Protein AF-A0A0G1YE41-F1 (afdb_monomer)

Organism: NCBI:txid1619044

Sequence (575 aa):
MKRYFLVAAALFIASLWLPHAAAAGGKKLAIIGSSTFAAFCGSYNYDEELENALTESVVDCHAKVGATAEYFLDTYNSEVKGEGYTDLVVYAGLNGLNSPAGLLNTRDWLTEIFKSAQADGTRVIVVGAQPFQGYSTWTQTWGDNLKENHAWLAGKPHGVDAFIDVTPFVDKNNDGALDSEYASGDKLHLNASGQKLVYQLILDYGFGENSADGGAAGFAALSEDEIKELLRQPVLKIKIPGLFFSGINPDSLKKDLDGAIYLYFPFIGEYVSGIYRYLILAATIVVATMLIVAGFNWILSGGGEGITAAKTKIRNALSGLLLLILSYAILYLVNPELVTFRNLRVRYIPASPTGSFDKGEPPSPAAGTSAPQALAYTGYDALFQSYQPCLEVDWRLLKAMAFIESGFRSDVVNSSGFTGLFQTKKPNCESTLRKYPDNLKKVCSDLKHPEVSTMVGASMMRSSIEKIKKRCGQIELDSLYYFAYIGHHNGIGALDKILKDTCSYTEAYASMHRFWNRGKTADNSGAKRTATVIAKEGDNAGKKMIKYAQSLGVTSGFIPGNKTQCPLDNSSIRF

Foldseek 3Di:
DVVVVVVVVVVVVVVVPDPPPDDDQFAEEEEEEEPQQCCLCPVVVLQVVVQVVVPRYHYHYHYYHLDALVVVLVCCVPPPQPPRHQEYEYEQGLHQQQAPVSLVVSCVSVLVSLQRCVVVNHAYEYEQFEQQPPAPPDDPSSLVSSVVSLVVVVVVPNRHLYYQYLHCVQPVVPPRWGDPQQDDPRRHYGDPSVSVVSSVSCCPGVPNPPSPPPDPPPPPPQDPVSVVVVQDADDDPDDQPPQDADHFDPVPQDQDPVRWTKGWGCRVLSVVVSVLVSVLVVLVVVLVVLLVVLVCQCVPVPDDPSVVVSVVSNVVSVVVNVCSVVVQVVLCVVPVCSNVDGTDMDTDDDDDDPDDPDPDDQPDPPDFDPDQEDLPDCNCVVVLVLQQLLQLFDSLLLSLQLCLQPSQGLQDADPVGQGGSNRHALVLLLVLLVVFDPVLSVCSVCSSPHNNVSLSSSSQLSLQLVLLCVQPVDADPLLQQLSSNLCSLVNSVLSNQLSNVDSDLVCSLVSQLVVQQVDDQDDPPGDRDHSNNSSVVSSVSSNSSSVSCVVVVRDDHGHHHDLVSRCRNVVPRVD

Radius of gyration: 34.38 Å; Cα contacts (8 Å, |Δi|>4): 796; chains: 1; bounding box: 88×63×104 Å

Structure (mmCIF, N/CA/C/O backbone):
data_AF-A0A0G1YE41-F1
#
_entry.id   AF-A0A0G1YE41-F1
#
loop_
_atom_site.group_PDB
_atom_site.id
_atom_site.type_symbol
_atom_site.label_atom_id
_atom_site.label_alt_id
_atom_site.label_comp_id
_atom_site.label_asym_id
_atom_site.label_entity_id
_atom_site.label_seq_id
_atom_site.pdbx_PDB_ins_code
_atom_site.Cartn_x
_atom_site.Cartn_y
_atom_site.Cartn_z
_atom_site.occupancy
_atom_site.B_iso_or_equiv
_atom_site.auth_seq_id
_atom_site.auth_comp_id
_atom_site.auth_asym_id
_atom_site.auth_atom_id
_atom_site.pdbx_PDB_model_num
ATOM 1 N N . MET A 1 1 ? -34.444 -7.685 49.963 1.00 46.09 1 MET A N 1
ATOM 2 C CA . MET A 1 1 ? -34.223 -6.466 49.147 1.00 46.09 1 MET A CA 1
ATOM 3 C C . MET A 1 1 ? -33.115 -5.548 49.671 1.00 46.09 1 MET A C 1
ATOM 5 O O . MET A 1 1 ? -32.216 -5.268 48.895 1.00 46.09 1 MET A O 1
ATOM 9 N N . LYS A 1 2 ? -33.078 -5.146 50.956 1.00 34.72 2 LYS A N 1
ATOM 10 C CA . LYS A 1 2 ? -31.989 -4.293 51.503 1.00 34.72 2 LYS A CA 1
ATOM 11 C C . LYS A 1 2 ? -30.563 -4.852 51.320 1.00 34.72 2 LYS A C 1
ATOM 13 O O . LYS A 1 2 ? -29.649 -4.082 51.066 1.00 34.72 2 LYS A O 1
ATOM 18 N N . ARG A 1 3 ? -30.377 -6.179 51.388 1.00 34.47 3 ARG A N 1
ATOM 19 C CA . ARG A 1 3 ? -29.059 -6.820 51.197 1.00 34.47 3 ARG A CA 1
ATOM 20 C C . ARG A 1 3 ? -28.530 -6.738 49.758 1.00 34.47 3 ARG A C 1
ATOM 22 O O . ARG A 1 3 ? -27.333 -6.607 49.589 1.00 34.47 3 ARG A O 1
ATOM 29 N N . TYR A 1 4 ? -29.394 -6.725 48.742 1.00 44.00 4 TYR A N 1
ATOM 30 C CA . TYR A 1 4 ? -28.954 -6.623 47.342 1.00 44.00 4 TYR A CA 1
ATOM 31 C C . TYR A 1 4 ? -28.572 -5.189 46.955 1.00 44.00 4 TYR A C 1
ATOM 33 O O . TYR A 1 4 ? -27.617 -4.994 46.215 1.00 44.00 4 TYR A O 1
ATOM 41 N N . PHE A 1 5 ? -29.252 -4.185 47.521 1.00 41.66 5 PHE A N 1
ATOM 42 C CA . PHE A 1 5 ? -28.907 -2.773 47.320 1.00 41.66 5 PHE A CA 1
ATOM 43 C C . PHE A 1 5 ? -27.596 -2.388 48.018 1.00 41.66 5 PHE A C 1
ATOM 45 O O . PHE A 1 5 ? -26.806 -1.634 47.465 1.00 41.66 5 PHE A O 1
ATOM 52 N N . LEU A 1 6 ? -27.336 -2.944 49.207 1.00 39.22 6 LEU A N 1
ATOM 53 C CA . LEU A 1 6 ? -26.066 -2.757 49.914 1.00 39.22 6 LEU A CA 1
ATOM 54 C C . LEU A 1 6 ? -24.906 -3.481 49.227 1.00 39.22 6 LEU A C 1
ATOM 56 O O . LEU A 1 6 ? -23.810 -2.945 49.213 1.00 39.22 6 LEU A O 1
ATOM 60 N N . VAL A 1 7 ? -25.140 -4.645 48.614 1.00 46.38 7 VAL A N 1
ATOM 61 C CA . VAL A 1 7 ? -24.111 -5.352 47.832 1.00 46.38 7 VAL A CA 1
ATOM 62 C C . VAL A 1 7 ? -23.831 -4.636 46.507 1.00 46.38 7 VAL A C 1
ATOM 64 O O . VAL A 1 7 ? -22.671 -4.500 46.144 1.00 46.38 7 VAL A O 1
ATOM 67 N N . ALA A 1 8 ? -24.846 -4.093 45.827 1.00 42.69 8 ALA A N 1
ATOM 68 C CA . ALA A 1 8 ? -24.650 -3.288 44.617 1.00 42.69 8 ALA A CA 1
ATOM 69 C C . ALA A 1 8 ? -23.950 -1.947 44.911 1.00 42.69 8 ALA A C 1
ATOM 71 O O . ALA A 1 8 ? -23.034 -1.568 44.189 1.00 42.69 8 ALA A O 1
ATOM 72 N N . ALA A 1 9 ? -24.314 -1.263 46.002 1.00 42.81 9 ALA A N 1
ATOM 73 C CA . ALA A 1 9 ? -23.635 -0.044 46.443 1.00 42.81 9 ALA A CA 1
ATOM 74 C C . ALA A 1 9 ? -22.212 -0.325 46.958 1.00 42.81 9 ALA A C 1
ATOM 76 O O . ALA A 1 9 ? -21.309 0.459 46.695 1.00 42.81 9 ALA A O 1
ATOM 77 N N . ALA A 1 10 ? -21.981 -1.457 47.634 1.00 41.84 10 ALA A N 1
ATOM 78 C CA . ALA A 1 10 ? -20.646 -1.872 48.060 1.00 41.84 10 ALA A CA 1
ATOM 79 C C . ALA A 1 10 ? -19.763 -2.297 46.879 1.00 41.84 10 ALA A C 1
ATOM 81 O O . ALA A 1 10 ? -18.576 -2.014 46.912 1.00 41.84 10 ALA A O 1
ATOM 82 N N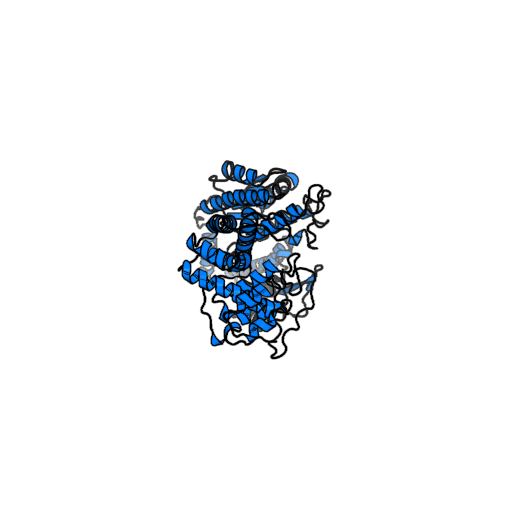 . LEU A 1 11 ? -20.318 -2.900 45.821 1.00 43.00 11 LEU A N 1
ATOM 83 C CA . LEU A 1 11 ? -19.588 -3.186 44.579 1.00 43.00 11 LEU A CA 1
ATOM 84 C C . LEU A 1 11 ? -19.253 -1.901 43.803 1.00 43.00 11 LEU A C 1
ATOM 86 O O . LEU A 1 11 ? -18.166 -1.811 43.247 1.00 43.00 1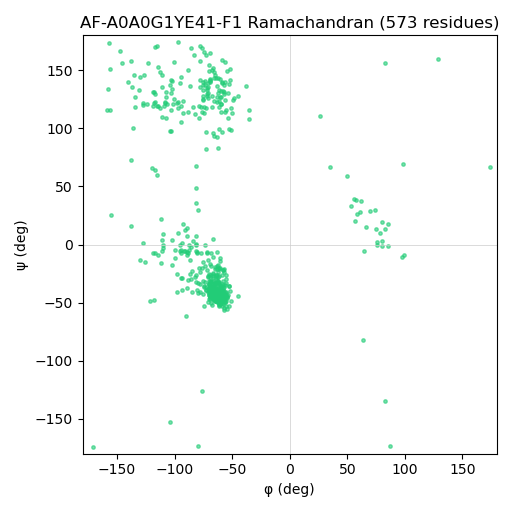1 LEU A O 1
ATOM 90 N N . PHE A 1 12 ? -20.129 -0.890 43.839 1.00 41.75 12 PHE A N 1
ATOM 91 C CA . PHE A 1 12 ? -19.901 0.421 43.212 1.00 41.75 12 PHE A CA 1
ATOM 92 C C . PHE A 1 12 ? -18.912 1.308 43.998 1.00 41.75 12 PHE A C 1
ATOM 94 O O . PHE A 1 12 ? -18.160 2.089 43.423 1.00 41.75 12 PHE A O 1
ATOM 101 N N . ILE A 1 13 ? -18.877 1.177 45.328 1.00 45.12 13 ILE A N 1
ATOM 102 C CA . ILE A 1 13 ? -17.901 1.859 46.196 1.00 45.12 13 ILE A CA 1
ATOM 103 C C . ILE A 1 13 ? -16.564 1.099 46.214 1.00 45.12 13 ILE A C 1
ATOM 105 O O . ILE A 1 13 ? -15.511 1.728 46.257 1.00 45.12 13 ILE A O 1
ATOM 109 N N . ALA A 1 14 ? -16.576 -0.233 46.092 1.00 38.91 14 ALA A N 1
ATOM 110 C CA . ALA A 1 14 ? -15.366 -1.033 45.907 1.00 38.91 14 ALA A CA 1
ATOM 111 C C . ALA A 1 14 ? -14.724 -0.797 44.531 1.00 38.91 14 ALA A C 1
ATOM 113 O O . ALA A 1 14 ? -13.502 -0.793 44.451 1.00 38.91 14 ALA A O 1
ATOM 114 N N . SER A 1 15 ? -15.492 -0.498 43.474 1.00 43.12 15 SER A N 1
ATOM 115 C CA . SER A 1 15 ? -14.919 -0.051 42.191 1.00 43.12 15 SER A CA 1
ATOM 116 C C . SER A 1 15 ? -14.300 1.350 42.246 1.00 43.12 15 SER A C 1
ATOM 118 O O . SER A 1 15 ? -13.513 1.689 41.372 1.00 43.12 15 SER A O 1
ATOM 120 N N . LEU A 1 16 ? -14.616 2.151 43.271 1.00 39.56 16 LEU A N 1
ATOM 121 C CA . LEU A 1 16 ? -14.001 3.464 43.515 1.00 39.56 16 LEU A CA 1
ATOM 122 C C . LEU A 1 16 ? -12.731 3.383 44.389 1.00 39.56 16 LEU A C 1
ATOM 124 O O . LEU A 1 16 ? -12.044 4.387 44.538 1.00 39.56 16 LEU A O 1
ATOM 128 N N . TRP A 1 17 ? -12.425 2.213 44.969 1.00 38.53 17 TRP A N 1
ATOM 129 C CA . TRP A 1 17 ? -11.321 2.002 45.924 1.00 38.53 17 TRP A CA 1
ATOM 130 C C . TRP A 1 17 ? -10.531 0.708 45.687 1.00 38.53 17 TRP A C 1
ATOM 132 O O . TRP A 1 17 ? -9.759 0.281 46.548 1.00 38.53 17 TRP A O 1
ATOM 142 N N . LEU A 1 18 ? -10.675 0.083 44.517 1.00 32.94 18 LEU A N 1
ATOM 143 C CA . LEU A 1 18 ? -9.625 -0.801 44.034 1.00 32.94 18 LEU A CA 1
ATOM 144 C C . LEU A 1 18 ? -8.396 0.090 43.818 1.00 32.94 18 LEU A C 1
ATOM 146 O O . LEU A 1 18 ? -8.504 1.067 43.070 1.00 32.94 18 LEU A O 1
ATOM 150 N N . PRO A 1 19 ? -7.246 -0.185 44.463 1.00 33.16 19 PRO A N 1
ATOM 151 C CA . PRO A 1 19 ? -6.013 0.432 44.023 1.00 33.16 19 PRO A CA 1
ATOM 152 C C . PRO A 1 19 ? -5.890 0.044 42.554 1.00 33.16 19 PRO A C 1
ATOM 154 O O . PRO A 1 19 ? -5.793 -1.141 42.229 1.00 33.16 19 PRO A O 1
ATOM 157 N N . HIS A 1 20 ? -5.980 1.039 41.670 1.00 38.97 20 HIS A N 1
ATOM 158 C CA . HIS A 1 20 ? -5.459 0.884 40.326 1.00 38.97 20 HIS A CA 1
ATOM 159 C C . HIS A 1 20 ? -4.049 0.367 40.552 1.00 38.97 20 HIS A C 1
ATOM 161 O O . HIS A 1 20 ? -3.250 1.027 41.222 1.00 38.97 20 HIS A O 1
ATOM 167 N N . ALA A 1 21 ? -3.801 -0.877 40.148 1.00 32.81 21 ALA A N 1
ATOM 168 C CA . ALA A 1 21 ? -2.463 -1.413 40.166 1.00 32.81 21 ALA A CA 1
ATOM 169 C C . ALA A 1 21 ? -1.621 -0.405 39.384 1.00 32.81 21 ALA A C 1
ATOM 171 O O . ALA A 1 21 ? -1.830 -0.216 38.189 1.00 32.81 21 ALA A O 1
ATOM 172 N N . ALA A 1 22 ? -0.767 0.322 40.098 1.00 35.81 22 ALA A N 1
ATOM 173 C CA . ALA A 1 22 ? 0.141 1.278 39.510 1.00 35.81 22 ALA A CA 1
ATOM 174 C C . ALA A 1 22 ? 1.146 0.491 38.662 1.00 35.81 22 ALA A C 1
ATOM 176 O O . ALA A 1 22 ? 2.109 -0.075 39.172 1.00 35.81 22 ALA A O 1
ATOM 177 N N . ALA A 1 23 ? 0.847 0.417 37.373 1.00 32.72 23 ALA A N 1
ATOM 178 C CA . ALA A 1 23 ? 1.734 0.151 36.252 1.00 32.72 23 ALA A CA 1
ATOM 179 C C . ALA A 1 23 ? 0.988 0.780 35.059 1.00 32.72 23 ALA A C 1
ATOM 181 O O . ALA A 1 23 ? -0.148 0.401 34.810 1.00 32.72 23 ALA A O 1
ATOM 182 N N . ALA A 1 24 ? 1.458 1.803 34.356 1.00 36.84 24 ALA A N 1
ATOM 183 C CA . ALA A 1 24 ? 2.803 2.114 33.903 1.00 36.84 24 ALA A CA 1
ATOM 184 C C . ALA A 1 24 ? 2.928 3.638 33.651 1.00 36.84 24 ALA A C 1
ATOM 186 O O . ALA A 1 24 ? 1.938 4.357 33.749 1.00 36.84 24 ALA A O 1
ATOM 187 N N . GLY A 1 25 ? 4.133 4.139 33.365 1.00 46.22 25 GLY A N 1
ATOM 188 C CA . GLY A 1 25 ? 4.349 5.548 33.004 1.00 46.22 25 GLY A CA 1
ATOM 189 C C . GLY A 1 25 ? 3.473 5.994 31.825 1.00 46.22 25 GLY A C 1
ATOM 190 O O . GLY A 1 25 ? 3.132 5.172 30.975 1.00 46.22 25 GLY A O 1
ATOM 191 N N . GLY A 1 26 ? 3.097 7.278 31.800 1.00 60.59 26 GLY A N 1
ATOM 192 C CA . GLY A 1 26 ? 2.313 7.868 30.709 1.00 60.59 26 GLY A CA 1
ATOM 193 C C . GLY A 1 26 ? 2.940 7.596 29.339 1.00 60.59 26 GLY A C 1
ATOM 194 O O . GLY A 1 26 ? 4.158 7.423 29.229 1.00 60.59 26 GLY A O 1
ATOM 195 N N . LYS A 1 27 ? 2.107 7.520 28.298 1.00 81.69 27 LYS A N 1
ATOM 196 C CA . LYS A 1 27 ? 2.581 7.288 26.928 1.00 81.69 27 LYS A CA 1
ATOM 197 C C . LYS A 1 27 ? 3.424 8.478 26.473 1.00 81.69 27 LYS A C 1
ATOM 199 O O . LYS A 1 27 ? 3.151 9.619 26.836 1.00 81.69 27 LYS A O 1
ATOM 204 N N . LYS A 1 28 ? 4.453 8.226 25.670 1.00 91.25 28 LYS A N 1
ATOM 205 C CA . LYS A 1 28 ? 5.309 9.289 25.138 1.00 91.25 28 LYS A CA 1
ATOM 206 C C . LYS A 1 28 ? 5.396 9.137 23.628 1.00 91.25 28 LYS A C 1
ATOM 208 O O . LYS A 1 28 ? 5.827 8.093 23.140 1.00 91.25 28 LYS A O 1
ATOM 213 N N . LEU A 1 29 ? 4.959 10.163 22.906 1.00 93.19 29 LEU A N 1
ATOM 214 C CA . LEU A 1 29 ? 4.887 10.196 21.451 1.00 93.19 29 LEU A CA 1
ATOM 215 C C . LEU A 1 29 ? 5.957 11.141 20.903 1.00 93.19 29 LEU A C 1
ATOM 217 O O . LEU A 1 29 ? 5.954 12.323 21.227 1.00 93.19 29 LEU A O 1
ATOM 221 N N . ALA A 1 30 ? 6.832 10.630 20.042 1.00 95.75 30 ALA A N 1
ATOM 222 C CA . ALA A 1 30 ? 7.728 11.457 19.241 1.00 95.75 30 ALA A CA 1
ATOM 223 C C . ALA A 1 30 ? 7.118 11.706 17.859 1.00 95.75 30 ALA A C 1
ATOM 225 O O . ALA A 1 30 ? 6.595 10.789 17.223 1.00 95.75 30 ALA A O 1
ATOM 226 N N . ILE A 1 31 ? 7.243 12.928 17.353 1.00 96.81 31 ILE A N 1
ATOM 227 C CA . ILE A 1 31 ? 6.861 13.289 15.990 1.00 96.81 31 ILE A CA 1
ATOM 228 C C . ILE A 1 31 ? 8.103 13.778 15.245 1.00 96.81 31 ILE A C 1
ATOM 230 O O . ILE A 1 31 ? 8.690 14.782 15.624 1.00 96.81 31 ILE A O 1
ATOM 234 N N . ILE A 1 32 ? 8.496 13.114 14.158 1.00 97.19 32 ILE A N 1
ATOM 235 C CA . ILE A 1 32 ? 9.638 13.518 13.324 1.00 97.19 32 ILE A CA 1
ATOM 236 C C . ILE A 1 32 ? 9.148 13.860 11.918 1.00 97.19 32 ILE A C 1
ATOM 238 O O . ILE A 1 32 ? 8.464 13.065 11.265 1.00 97.19 32 ILE A O 1
ATOM 242 N N . GLY A 1 33 ? 9.527 15.027 11.393 1.00 95.31 33 GLY A N 1
ATOM 243 C CA . GLY A 1 33 ? 9.117 15.382 10.037 1.00 95.31 33 GLY A CA 1
ATOM 244 C C . GLY A 1 33 ? 9.756 16.620 9.425 1.00 95.31 33 GLY A C 1
ATOM 245 O O . GLY A 1 33 ? 10.687 17.221 9.956 1.00 95.31 33 GLY A O 1
ATOM 246 N N . SER A 1 34 ? 9.263 16.978 8.237 1.00 93.88 34 SER A N 1
ATOM 247 C CA . SER A 1 34 ? 9.751 18.124 7.461 1.00 93.88 34 SER A CA 1
ATOM 248 C C . SER A 1 34 ? 8.786 19.317 7.534 1.00 93.88 34 SER A C 1
ATOM 250 O O . SER A 1 34 ? 8.036 19.448 8.495 1.00 93.88 34 SER A O 1
ATOM 252 N N . SER A 1 35 ? 8.754 20.181 6.515 1.00 91.00 35 SER A N 1
ATOM 253 C CA . SER A 1 35 ? 7.958 21.416 6.475 1.00 91.00 35 SER A CA 1
ATOM 254 C C . SER A 1 35 ? 6.470 21.227 6.794 1.00 91.00 35 SER A C 1
ATOM 256 O O . SER A 1 35 ? 5.909 22.045 7.518 1.00 91.00 35 SER A O 1
ATOM 258 N N . THR A 1 36 ? 5.837 20.148 6.308 1.00 89.00 36 THR A N 1
ATOM 259 C CA . THR A 1 36 ? 4.430 19.835 6.627 1.00 89.00 36 THR A CA 1
ATOM 260 C C . THR A 1 36 ? 4.229 19.706 8.139 1.00 89.00 36 THR A C 1
ATOM 262 O O . THR A 1 36 ? 3.313 20.312 8.684 1.00 89.00 36 THR A O 1
ATOM 265 N N . PHE A 1 37 ? 5.134 19.002 8.820 1.00 90.88 37 PHE A N 1
ATOM 266 C CA . PHE A 1 37 ? 5.072 18.761 10.261 1.00 90.88 37 PHE A CA 1
ATOM 267 C C . PHE A 1 37 ? 5.618 19.928 11.098 1.00 90.88 37 PHE A C 1
ATOM 269 O O . PHE A 1 37 ? 5.144 20.173 12.199 1.00 90.88 37 PHE A O 1
ATOM 276 N N . ALA A 1 38 ? 6.550 20.717 10.559 1.00 90.44 38 ALA A N 1
ATOM 277 C CA . ALA A 1 38 ? 6.998 21.948 11.207 1.00 90.44 38 ALA A CA 1
ATOM 278 C C . ALA A 1 38 ? 5.848 22.965 11.309 1.00 90.44 38 ALA A C 1
ATOM 280 O O . ALA A 1 38 ? 5.690 23.629 12.329 1.00 90.44 38 ALA A O 1
ATOM 281 N N . ALA A 1 39 ? 5.006 23.055 10.274 1.00 87.56 39 ALA A N 1
ATOM 282 C CA . ALA A 1 39 ? 3.782 23.845 10.337 1.00 87.56 39 ALA A CA 1
ATOM 283 C C . ALA A 1 39 ? 2.734 23.204 11.263 1.00 87.56 39 ALA A C 1
ATOM 285 O O . ALA A 1 39 ? 2.116 23.930 12.036 1.00 87.56 39 ALA A O 1
ATOM 286 N N . PHE A 1 40 ? 2.566 21.877 11.204 1.00 90.44 40 PHE A N 1
ATOM 287 C CA . PHE A 1 40 ? 1.652 21.105 12.057 1.00 90.44 40 PHE A CA 1
ATOM 288 C C . PHE A 1 40 ? 1.868 21.391 13.548 1.00 90.44 40 PHE A C 1
ATOM 290 O O . PHE A 1 40 ? 0.922 21.784 14.220 1.00 90.44 40 PHE A O 1
ATOM 297 N N . CYS A 1 41 ? 3.109 21.264 14.028 1.00 89.81 41 CYS A N 1
ATOM 298 C CA . CYS A 1 41 ? 3.451 21.500 15.431 1.00 89.81 41 CYS A CA 1
ATOM 299 C C . CYS A 1 41 ? 3.597 22.993 15.760 1.00 89.81 41 CYS A C 1
ATOM 301 O O . CYS A 1 41 ? 3.287 23.438 16.850 1.00 89.81 41 CYS A O 1
ATOM 303 N N . GLY A 1 42 ? 4.078 23.804 14.812 1.00 91.00 42 GLY A N 1
ATOM 304 C CA . GLY A 1 42 ? 4.380 25.209 15.085 1.00 91.00 42 GLY A CA 1
ATOM 305 C C . GLY A 1 42 ? 3.219 26.170 14.838 1.00 91.00 42 GLY A C 1
ATOM 306 O O . GLY A 1 42 ? 2.812 26.916 15.712 1.00 91.00 42 GLY A O 1
ATOM 307 N N . SER A 1 43 ? 2.738 26.252 13.596 1.00 87.31 43 SER A N 1
ATOM 308 C CA . SER A 1 43 ? 1.752 27.277 13.204 1.00 87.31 43 SER A CA 1
ATOM 309 C C . SER A 1 43 ? 0.309 26.876 13.499 1.00 87.31 43 SER A C 1
ATOM 311 O O . SER A 1 43 ? -0.551 27.752 13.574 1.00 87.31 43 SER A O 1
ATOM 313 N N . TYR A 1 44 ? 0.045 25.573 13.615 1.00 85.81 44 TYR A N 1
ATOM 314 C CA . TYR A 1 44 ? -1.295 25.029 13.826 1.00 85.81 44 TYR A CA 1
ATOM 315 C C . TYR A 1 44 ? -1.475 24.330 15.183 1.00 85.81 44 TYR A C 1
ATOM 317 O O . TYR A 1 44 ? -2.614 24.033 15.523 1.00 85.81 44 TYR A O 1
ATOM 325 N N . ASN A 1 45 ? -0.399 24.118 15.956 1.00 87.25 45 ASN A N 1
ATOM 326 C CA . ASN A 1 45 ? -0.403 23.512 17.298 1.00 87.25 45 ASN A CA 1
ATOM 327 C C . ASN A 1 45 ? -1.119 22.147 17.376 1.00 87.25 45 ASN A C 1
ATOM 329 O O . ASN A 1 45 ? -1.774 21.822 18.369 1.00 87.25 45 ASN A O 1
ATOM 333 N N . TYR A 1 46 ? -1.054 21.340 16.312 1.00 87.88 46 TYR A N 1
ATOM 334 C CA . TYR A 1 46 ? -1.741 20.045 16.276 1.00 87.88 46 TYR A CA 1
ATOM 335 C C . TYR A 1 46 ? -1.049 18.957 17.106 1.00 87.88 46 TYR A C 1
ATOM 337 O O . TYR A 1 46 ? -1.658 17.931 17.391 1.00 87.88 46 TYR A O 1
ATOM 345 N N . ASP A 1 47 ? 0.198 19.166 17.508 1.00 86.06 47 ASP A N 1
ATOM 346 C CA . ASP A 1 47 ? 0.872 18.393 18.550 1.00 86.06 47 ASP A CA 1
ATOM 347 C C . ASP A 1 47 ? 0.195 18.578 19.916 1.00 86.06 47 ASP A C 1
ATOM 349 O O . ASP A 1 47 ? -0.150 17.579 20.545 1.00 86.06 47 ASP A O 1
ATOM 353 N N . GLU A 1 48 ? -0.118 19.815 20.316 1.00 85.62 48 GLU A N 1
ATOM 354 C CA . GLU A 1 48 ? -0.893 20.085 21.538 1.00 85.62 48 GLU A CA 1
ATOM 355 C C . GLU A 1 48 ? -2.320 19.514 21.436 1.00 85.62 48 GLU A C 1
ATOM 357 O O . GLU A 1 48 ? -2.852 18.940 22.392 1.00 85.62 48 GLU A O 1
ATOM 362 N N . GLU A 1 49 ? -2.975 19.630 20.273 1.00 83.00 49 GLU A N 1
ATOM 363 C CA . GLU A 1 49 ? -4.295 19.017 20.061 1.00 83.00 49 GLU A CA 1
ATOM 364 C C . GLU A 1 49 ? -4.242 17.477 20.093 1.00 83.00 49 GLU A C 1
ATOM 366 O O . GLU A 1 49 ? -5.207 16.844 20.534 1.00 83.00 49 GLU A O 1
ATOM 371 N N . LEU A 1 50 ? -3.144 16.855 19.640 1.00 82.44 50 LEU A N 1
ATOM 372 C CA . LEU A 1 50 ? -2.927 15.408 19.759 1.00 82.44 50 LEU A CA 1
ATOM 373 C C . LEU A 1 50 ? -2.701 15.012 21.217 1.00 82.44 50 LEU A C 1
ATOM 375 O O . LEU A 1 50 ? -3.311 14.051 21.678 1.00 82.44 50 LEU A O 1
ATOM 379 N N . GLU A 1 51 ? -1.876 15.760 21.949 1.00 84.56 51 GLU A N 1
ATOM 380 C CA . GLU A 1 51 ? -1.608 15.520 23.369 1.00 84.56 51 GLU A CA 1
ATOM 381 C C . GLU A 1 51 ? -2.905 15.540 24.189 1.00 84.56 51 GLU A C 1
ATOM 383 O O . GLU A 1 51 ? -3.187 14.617 24.956 1.00 84.56 51 GLU A O 1
ATOM 388 N N . ASN A 1 52 ? -3.762 16.534 23.934 1.00 80.50 52 ASN A N 1
ATOM 389 C CA . ASN A 1 52 ? -5.074 16.651 24.569 1.00 80.50 52 ASN A CA 1
ATOM 390 C C . ASN A 1 52 ? -6.033 15.510 24.190 1.00 80.50 52 ASN A C 1
ATOM 392 O O . ASN A 1 52 ? -6.814 15.054 25.028 1.00 80.50 52 ASN A O 1
ATOM 396 N N . ALA A 1 53 ? -5.997 15.043 22.938 1.00 76.50 53 ALA A N 1
ATOM 397 C CA . ALA A 1 53 ? -6.855 13.955 22.472 1.00 76.50 53 ALA A CA 1
ATOM 398 C C . ALA A 1 53 ? -6.415 12.578 23.009 1.00 76.50 53 ALA A C 1
ATOM 400 O O . ALA A 1 53 ? -7.259 11.716 23.262 1.00 76.50 53 ALA A O 1
ATOM 401 N N . LEU A 1 54 ? -5.111 12.364 23.209 1.00 79.06 54 LEU A N 1
ATOM 402 C CA . LEU A 1 54 ? -4.520 11.057 23.512 1.00 79.06 54 LEU A CA 1
ATOM 403 C C . LEU A 1 54 ? -4.358 10.740 25.012 1.00 79.06 54 LEU A C 1
ATOM 405 O O . LEU A 1 54 ? -3.616 9.816 25.320 1.00 79.06 54 LEU A O 1
ATOM 409 N N . THR A 1 55 ? -5.051 11.457 25.912 1.00 64.19 55 THR A N 1
ATOM 410 C CA . THR A 1 55 ? -5.200 11.231 27.378 1.00 64.19 55 THR A CA 1
ATOM 411 C C . THR A 1 55 ? -4.045 10.470 28.064 1.00 64.19 55 THR A C 1
ATOM 413 O O . THR A 1 55 ? -3.920 9.261 27.907 1.00 64.19 55 THR A O 1
ATOM 416 N N . GLU A 1 56 ? -3.255 11.149 28.908 1.00 63.91 56 GLU A N 1
ATOM 417 C CA . GLU A 1 56 ? -2.036 10.600 29.557 1.00 63.91 56 GLU A CA 1
ATOM 418 C C . GLU A 1 56 ? -0.856 10.351 28.596 1.00 63.91 56 GLU A C 1
ATOM 420 O O . GLU A 1 56 ? -0.011 9.485 28.843 1.00 63.91 56 GLU A O 1
ATOM 425 N N . SER A 1 57 ? -0.782 11.132 27.515 1.00 74.50 57 SER A N 1
ATOM 426 C CA . SER A 1 57 ? 0.350 11.142 26.586 1.00 74.50 57 SER A CA 1
ATOM 427 C C . SER A 1 57 ? 1.136 12.454 26.694 1.00 74.50 57 SER A C 1
ATOM 429 O O . SER A 1 57 ? 0.521 13.488 26.913 1.00 74.50 57 SER A O 1
ATOM 431 N N . VAL A 1 58 ? 2.462 12.416 26.524 1.00 86.75 58 VAL A N 1
ATOM 432 C CA . VAL A 1 58 ? 3.321 13.595 26.269 1.00 86.75 58 VAL A CA 1
ATOM 433 C C . VAL A 1 58 ? 3.770 13.545 24.812 1.00 86.75 58 VAL A C 1
ATOM 435 O O . VAL A 1 58 ? 4.224 12.488 24.361 1.00 86.75 58 VAL A O 1
ATOM 438 N N . VAL A 1 59 ? 3.640 14.653 24.078 1.00 90.12 59 VAL A N 1
ATOM 439 C CA . VAL A 1 59 ? 3.981 14.729 22.649 1.00 90.12 59 VAL A CA 1
ATOM 440 C C . VAL A 1 59 ? 5.195 15.635 22.447 1.00 90.12 59 VAL A C 1
ATOM 442 O O . VAL A 1 59 ? 5.128 16.828 22.713 1.00 90.12 59 VAL A O 1
ATOM 445 N N . ASP A 1 60 ? 6.289 15.077 21.927 1.00 93.19 60 ASP A N 1
ATOM 446 C CA . ASP A 1 60 ? 7.501 15.825 21.577 1.00 93.19 60 ASP A CA 1
ATOM 447 C C . ASP A 1 60 ? 7.638 15.911 20.047 1.00 93.19 60 ASP A C 1
ATOM 449 O O . ASP A 1 60 ? 7.684 14.893 19.347 1.00 93.19 60 ASP A O 1
ATOM 453 N N . CYS A 1 61 ? 7.699 17.132 19.503 1.00 93.94 61 CYS A N 1
ATOM 454 C CA . CYS A 1 61 ? 7.797 17.356 18.061 1.00 93.94 61 CYS A CA 1
ATOM 455 C C . CYS A 1 61 ? 9.194 17.811 17.610 1.00 93.94 61 CYS A C 1
ATOM 457 O O . CYS A 1 61 ? 9.686 18.879 17.968 1.00 93.94 61 CYS A O 1
ATOM 459 N N . HIS A 1 62 ? 9.793 17.019 16.723 1.00 94.94 62 HIS A N 1
ATOM 460 C CA . HIS A 1 62 ? 11.112 17.201 16.126 1.00 94.94 62 HIS A CA 1
ATOM 461 C C . HIS A 1 62 ? 10.990 17.389 14.603 1.00 94.94 62 HIS A C 1
ATOM 463 O O . HIS A 1 62 ? 11.423 16.560 13.792 1.00 94.94 62 HIS A O 1
ATOM 469 N N . ALA A 1 63 ? 10.341 18.480 14.187 1.00 93.25 63 ALA A N 1
ATOM 470 C CA . ALA A 1 63 ? 10.106 18.777 12.777 1.00 93.25 63 ALA A CA 1
ATOM 471 C C . ALA A 1 63 ? 10.904 19.989 12.279 1.00 93.25 63 ALA A C 1
ATOM 473 O O . ALA A 1 63 ? 10.941 21.043 12.912 1.00 93.25 63 ALA A O 1
ATOM 474 N N . LYS A 1 64 ? 11.512 19.864 11.092 1.00 93.12 64 LYS A N 1
ATOM 475 C CA . LYS A 1 64 ? 12.359 20.913 10.502 1.00 93.12 64 LYS A CA 1
ATOM 476 C C . LYS A 1 64 ? 12.039 21.150 9.030 1.00 93.12 64 LYS A C 1
ATOM 478 O O . LYS A 1 64 ? 12.088 20.240 8.205 1.00 93.12 64 LYS A O 1
ATOM 483 N N . VAL A 1 65 ? 11.769 22.406 8.674 1.00 91.81 65 VAL A N 1
ATOM 484 C CA . VAL A 1 65 ? 11.511 22.824 7.284 1.00 91.81 65 VAL A CA 1
ATOM 485 C C . VAL A 1 65 ? 12.655 22.377 6.366 1.00 91.81 65 VAL A C 1
ATOM 487 O O . VAL A 1 65 ? 13.828 22.599 6.663 1.00 91.81 65 VAL A O 1
ATOM 490 N N . GLY A 1 66 ? 12.312 21.734 5.248 1.00 89.38 66 GLY A N 1
ATOM 491 C CA . GLY A 1 66 ? 13.278 21.260 4.251 1.00 89.38 66 GLY A CA 1
ATOM 492 C C . GLY A 1 66 ? 14.061 19.997 4.634 1.00 89.38 66 GLY A C 1
ATOM 493 O O . GLY A 1 66 ? 14.893 19.548 3.850 1.00 89.38 66 GLY A O 1
ATOM 494 N N . ALA A 1 67 ? 13.799 19.395 5.798 1.00 93.00 67 ALA A N 1
ATOM 495 C CA . ALA A 1 67 ? 14.485 18.178 6.228 1.00 93.00 67 ALA A CA 1
ATOM 496 C C . ALA A 1 67 ? 14.239 16.974 5.300 1.00 93.00 67 ALA A C 1
ATOM 498 O O . ALA A 1 67 ? 13.128 16.799 4.782 1.00 93.00 67 ALA A O 1
ATOM 499 N N . THR A 1 68 ? 15.279 16.157 5.122 1.00 95.19 68 THR A N 1
ATOM 500 C CA . THR A 1 68 ? 15.285 14.860 4.425 1.00 95.19 68 THR A CA 1
ATOM 501 C C . THR A 1 68 ? 15.162 13.709 5.431 1.00 95.19 68 THR A C 1
ATOM 503 O O . THR A 1 68 ? 15.229 13.923 6.640 1.00 95.19 68 THR A O 1
ATOM 506 N N . ALA A 1 69 ? 15.030 12.473 4.943 1.00 94.94 69 ALA A N 1
ATOM 507 C CA . ALA A 1 69 ? 15.024 11.291 5.809 1.00 94.94 69 ALA A CA 1
ATOM 508 C C . ALA A 1 69 ? 16.354 11.038 6.547 1.00 94.94 69 ALA A C 1
ATOM 510 O O . ALA A 1 69 ? 16.341 10.397 7.590 1.00 94.94 69 ALA A O 1
ATOM 511 N N . GLU A 1 70 ? 17.470 11.585 6.062 1.00 94.19 70 GLU A N 1
ATOM 512 C CA . GLU A 1 70 ? 18.751 11.588 6.784 1.00 94.19 70 GLU A CA 1
ATOM 513 C C . GLU A 1 70 ? 18.631 12.345 8.113 1.00 94.19 70 GLU A C 1
ATOM 515 O O . GLU A 1 70 ? 18.952 11.803 9.163 1.00 94.19 70 GLU A O 1
ATOM 520 N N . TYR A 1 71 ? 18.045 13.550 8.091 1.00 95.56 71 TYR A N 1
ATOM 521 C CA . TYR A 1 71 ? 17.754 14.299 9.318 1.00 95.56 71 TYR A CA 1
ATOM 522 C C . TYR A 1 71 ? 16.814 13.522 10.246 1.00 95.56 71 TYR A C 1
ATOM 524 O O . TYR A 1 71 ? 17.002 13.544 11.457 1.00 95.56 71 TYR A O 1
ATOM 532 N N . PHE A 1 72 ? 15.820 12.811 9.697 1.00 97.12 72 PHE A N 1
ATOM 533 C CA . PHE A 1 72 ? 14.915 12.010 10.525 1.00 97.12 72 PHE A CA 1
ATOM 534 C C . PHE A 1 72 ? 15.661 10.904 11.268 1.00 97.12 72 PHE A C 1
ATOM 536 O O . PHE A 1 72 ? 15.367 10.660 12.435 1.00 97.12 72 PHE A O 1
ATOM 543 N N . LEU A 1 73 ? 16.626 10.259 10.607 1.00 96.25 73 LEU A N 1
ATOM 544 C CA . LEU A 1 73 ? 17.455 9.227 11.217 1.00 96.25 73 LEU A CA 1
ATOM 545 C C . LEU A 1 73 ? 18.381 9.816 12.284 1.00 96.25 73 LEU A C 1
ATOM 547 O O . LEU A 1 73 ? 18.465 9.256 13.376 1.00 96.25 73 LEU A O 1
ATOM 551 N N . ASP A 1 74 ? 19.037 10.941 11.994 1.00 93.56 74 ASP A N 1
ATOM 552 C CA . ASP A 1 74 ? 19.906 11.625 12.954 1.00 93.56 74 ASP A CA 1
ATOM 553 C C . ASP A 1 74 ? 19.130 12.008 14.219 1.00 93.56 74 ASP A C 1
ATOM 555 O O . ASP A 1 74 ? 19.522 11.621 15.318 1.00 93.56 74 ASP A O 1
ATOM 559 N N . THR A 1 75 ? 17.984 12.676 14.059 1.00 96.25 75 THR A N 1
ATOM 560 C CA . THR A 1 75 ? 17.096 13.057 15.165 1.00 96.25 75 THR A CA 1
ATOM 561 C C . THR A 1 75 ? 16.566 11.843 15.916 1.00 96.25 75 THR A C 1
ATOM 563 O O . THR A 1 75 ? 16.566 11.840 17.145 1.00 96.25 75 THR A O 1
ATOM 566 N N . TYR A 1 76 ? 16.146 10.787 15.213 1.00 96.31 76 TYR A N 1
ATOM 567 C CA . TYR A 1 76 ? 15.700 9.564 15.871 1.00 96.31 76 TYR A CA 1
ATOM 568 C C . TYR A 1 76 ? 16.813 8.979 16.751 1.00 96.31 76 TYR A C 1
ATOM 570 O O . TYR A 1 76 ? 16.575 8.660 17.913 1.00 96.31 76 TYR A O 1
ATOM 578 N N . ASN A 1 77 ? 18.039 8.894 16.234 1.00 94.56 77 ASN A N 1
ATOM 579 C CA . ASN A 1 77 ? 19.175 8.348 16.971 1.00 94.56 77 ASN A CA 1
ATOM 580 C C . ASN A 1 77 ? 19.618 9.222 18.153 1.00 94.56 77 ASN A C 1
ATOM 582 O O . ASN A 1 77 ? 20.115 8.671 19.133 1.00 94.56 77 ASN A O 1
ATOM 586 N N . SER A 1 78 ? 19.484 10.550 18.064 1.00 88.88 78 SER A N 1
ATOM 587 C CA . SER A 1 78 ? 19.976 11.470 19.097 1.00 88.88 78 SER A CA 1
ATOM 588 C C . SER A 1 78 ? 18.940 11.880 20.142 1.00 88.88 78 SER A C 1
ATOM 590 O O . SER A 1 78 ? 19.335 12.223 21.251 1.00 88.88 78 SER A O 1
ATOM 592 N N . GLU A 1 79 ? 17.650 11.904 19.796 1.00 91.94 79 GLU A N 1
ATOM 593 C CA . GLU A 1 79 ? 16.598 12.514 20.629 1.00 91.94 79 GLU A CA 1
ATOM 594 C C . GLU A 1 79 ? 15.429 11.569 20.954 1.00 91.94 79 GLU A C 1
ATOM 596 O O . GLU A 1 79 ? 14.645 11.867 21.854 1.00 91.94 79 GLU A O 1
ATOM 601 N N . VAL A 1 80 ? 15.293 10.438 20.248 1.00 93.19 80 VAL A N 1
ATOM 602 C CA . VAL A 1 80 ? 14.144 9.523 20.412 1.00 93.19 80 VAL A CA 1
ATOM 603 C C . VAL A 1 80 ? 14.563 8.138 20.897 1.00 93.19 80 VAL A C 1
ATOM 605 O O . VAL A 1 80 ? 13.975 7.583 21.827 1.00 93.19 80 VAL A O 1
ATOM 608 N N . LYS A 1 81 ? 15.582 7.550 20.276 1.00 91.31 81 LYS A N 1
ATOM 609 C CA . LYS A 1 81 ? 16.030 6.192 20.566 1.00 91.31 81 LYS A CA 1
ATOM 610 C C . LYS A 1 81 ? 16.502 6.064 22.015 1.00 91.31 81 LYS A C 1
ATOM 612 O O . LYS A 1 81 ? 17.430 6.744 22.434 1.00 91.31 81 LYS A O 1
ATOM 617 N N . GLY A 1 82 ? 15.901 5.134 22.756 1.00 87.06 82 GLY A N 1
ATOM 618 C CA . GLY A 1 82 ? 16.256 4.862 24.153 1.00 87.06 82 GLY A CA 1
ATOM 619 C C . GLY A 1 82 ? 15.661 5.829 25.185 1.00 87.06 82 GLY A C 1
ATOM 620 O O . GLY A 1 82 ? 15.830 5.592 26.377 1.00 87.06 82 GLY A O 1
ATOM 621 N N . GLU A 1 83 ? 14.905 6.847 24.764 1.00 89.19 83 GLU A N 1
ATOM 622 C CA . GLU A 1 83 ? 14.321 7.874 25.649 1.00 89.19 83 GLU A CA 1
ATOM 623 C C . GLU A 1 83 ? 12.907 7.519 26.161 1.00 89.19 83 GLU A C 1
ATOM 625 O O . GLU A 1 83 ? 12.192 8.354 26.715 1.00 89.19 83 GLU A O 1
ATOM 630 N N . GLY A 1 84 ? 12.480 6.263 25.983 1.00 87.38 84 GLY A N 1
ATOM 631 C CA . GLY A 1 84 ? 11.218 5.746 26.527 1.00 87.38 84 GLY A CA 1
ATOM 632 C C . GLY A 1 84 ? 9.958 6.101 25.728 1.00 87.38 84 GLY A C 1
ATOM 633 O O . GLY A 1 84 ? 8.859 6.012 26.274 1.00 87.38 84 GLY A O 1
ATOM 634 N N . TYR A 1 85 ? 10.090 6.487 24.455 1.00 90.75 85 TYR A N 1
ATOM 635 C CA . TYR A 1 85 ? 8.942 6.725 23.575 1.00 90.75 85 TYR A CA 1
ATOM 636 C C . TYR A 1 85 ? 8.176 5.437 23.257 1.00 90.75 85 TYR A C 1
ATOM 638 O O . TYR A 1 85 ? 8.746 4.448 22.788 1.00 90.75 85 TYR A O 1
ATOM 646 N N . THR A 1 86 ? 6.864 5.472 23.485 1.00 91.12 86 THR A N 1
ATOM 647 C CA . THR A 1 86 ? 5.938 4.370 23.191 1.00 91.12 86 THR A CA 1
ATOM 648 C C . THR A 1 86 ? 5.444 4.412 21.752 1.00 91.12 86 THR A C 1
ATOM 650 O O . THR A 1 86 ? 5.175 3.366 21.165 1.00 91.12 86 THR A O 1
ATOM 653 N N . ASP A 1 87 ? 5.362 5.609 21.173 1.00 92.38 87 ASP A N 1
ATOM 654 C CA . ASP A 1 87 ? 4.855 5.845 19.830 1.00 92.38 87 ASP A CA 1
ATOM 655 C C . ASP A 1 87 ? 5.777 6.812 19.075 1.00 92.38 87 ASP A C 1
ATOM 657 O O . ASP A 1 87 ? 6.351 7.742 19.645 1.00 92.38 87 ASP A O 1
ATOM 661 N N . LEU A 1 88 ? 5.899 6.600 17.770 1.00 95.50 88 LEU A N 1
ATOM 662 C CA . LEU A 1 88 ? 6.669 7.424 16.853 1.00 95.50 88 LEU A CA 1
ATOM 663 C C . LEU A 1 88 ? 5.835 7.697 15.599 1.00 95.50 88 LEU A C 1
ATOM 665 O O . LEU A 1 88 ? 5.511 6.776 14.850 1.00 95.50 88 LEU A O 1
ATOM 669 N N . VAL A 1 89 ? 5.541 8.969 15.334 1.00 96.62 89 VAL A N 1
ATOM 670 C CA . VAL A 1 89 ? 4.974 9.427 14.062 1.00 96.62 89 VAL A CA 1
ATOM 671 C C . VAL A 1 89 ? 6.097 9.976 13.186 1.00 96.62 89 VAL A C 1
ATOM 673 O O . VAL A 1 89 ? 6.779 10.924 13.569 1.00 96.62 89 VAL A O 1
ATOM 676 N N . VAL A 1 90 ? 6.284 9.412 11.992 1.00 96.25 90 VAL A N 1
ATOM 677 C CA . VAL A 1 90 ? 7.296 9.868 11.025 1.00 96.25 90 VAL A CA 1
ATOM 678 C C . VAL A 1 90 ? 6.636 10.325 9.731 1.00 96.25 90 VAL A C 1
ATOM 680 O O . VAL A 1 90 ? 5.835 9.609 9.130 1.00 96.25 90 VAL A O 1
ATOM 683 N N . TYR A 1 91 ? 7.014 11.503 9.247 1.00 93.06 91 TYR A N 1
ATOM 684 C CA . TYR A 1 91 ? 6.628 11.965 7.916 1.00 93.06 91 TYR A CA 1
ATOM 685 C C . TYR A 1 91 ? 7.426 11.247 6.817 1.00 93.06 91 TYR A C 1
ATOM 687 O O . TYR A 1 91 ? 8.653 11.173 6.862 1.00 93.06 91 TYR A O 1
ATOM 695 N N . ALA A 1 92 ? 6.751 10.771 5.772 1.00 75.75 92 ALA A N 1
ATOM 696 C CA . ALA A 1 92 ? 7.357 10.095 4.629 1.00 75.75 92 ALA A CA 1
ATOM 697 C C . ALA A 1 92 ? 8.108 11.091 3.730 1.00 75.75 92 ALA A C 1
ATOM 699 O O . ALA A 1 92 ? 7.584 11.557 2.723 1.00 75.75 92 ALA A O 1
ATOM 700 N N . GLY A 1 93 ? 9.342 11.423 4.117 1.00 70.38 93 GLY A N 1
ATOM 701 C CA . GLY A 1 93 ? 10.183 12.490 3.564 1.00 70.38 93 GLY A CA 1
ATOM 702 C C . GLY A 1 93 ? 10.052 12.738 2.058 1.00 70.38 93 GLY A C 1
ATOM 703 O O . GLY A 1 93 ? 10.548 11.967 1.242 1.00 70.38 93 GLY A O 1
ATOM 704 N N . LEU A 1 94 ? 9.426 13.867 1.710 1.00 88.88 94 LEU A N 1
ATOM 705 C CA . LEU A 1 94 ? 9.302 14.368 0.337 1.00 88.88 94 LEU A CA 1
ATOM 706 C C . LEU A 1 94 ? 10.654 14.836 -0.234 1.00 88.88 94 LEU A C 1
ATOM 708 O O . LEU A 1 94 ? 10.968 14.629 -1.412 1.00 88.88 94 LEU A O 1
ATOM 712 N N . ASN A 1 95 ? 11.459 15.475 0.619 1.00 92.06 95 ASN A N 1
ATOM 713 C CA . ASN A 1 95 ? 12.777 15.985 0.266 1.00 92.06 95 ASN A CA 1
ATOM 714 C C . ASN A 1 95 ? 13.760 14.825 0.094 1.00 92.06 95 ASN A C 1
ATOM 716 O O . ASN A 1 95 ? 13.841 13.937 0.940 1.00 92.06 95 ASN A O 1
ATOM 720 N N . GLY A 1 96 ? 14.519 14.855 -1.000 1.00 88.75 96 GLY A N 1
ATOM 721 C CA . GLY A 1 96 ? 15.445 13.783 -1.376 1.00 88.75 96 GLY A CA 1
ATOM 722 C C . GLY A 1 96 ? 14.878 12.800 -2.402 1.00 88.75 96 GLY A C 1
ATOM 723 O O . GLY A 1 96 ? 15.645 12.067 -3.008 1.00 88.75 96 GLY A O 1
ATOM 724 N N . LEU A 1 97 ? 13.576 12.831 -2.709 1.00 94.31 97 LEU A N 1
ATOM 725 C CA . LEU A 1 97 ? 12.974 11.931 -3.708 1.00 94.31 97 LEU A CA 1
ATOM 726 C C . LEU A 1 97 ? 13.166 12.383 -5.170 1.00 94.31 97 LEU A C 1
ATOM 728 O O . LEU A 1 97 ? 12.631 11.770 -6.090 1.00 94.31 97 LEU A O 1
ATOM 732 N N . ASN A 1 98 ? 13.952 13.429 -5.427 1.00 92.06 98 ASN A N 1
ATOM 733 C CA . ASN A 1 98 ? 14.140 14.018 -6.760 1.00 92.06 98 ASN A CA 1
ATOM 734 C C . ASN A 1 98 ? 14.965 13.160 -7.737 1.00 92.06 98 ASN A C 1
ATOM 736 O O . ASN A 1 98 ? 15.092 13.507 -8.911 1.00 92.06 98 ASN A O 1
ATOM 740 N N . SER A 1 99 ? 15.538 12.047 -7.276 1.00 91.69 99 SER A N 1
ATOM 741 C CA . SER A 1 99 ? 16.308 11.118 -8.103 1.00 91.69 99 SER A CA 1
ATOM 742 C C . SER A 1 99 ? 16.128 9.670 -7.635 1.00 91.69 99 SER A C 1
ATOM 744 O O . SER A 1 99 ? 15.840 9.448 -6.459 1.00 91.69 99 SER A O 1
ATOM 746 N N . PRO A 1 100 ? 16.339 8.664 -8.506 1.00 84.12 100 PRO A N 1
ATOM 747 C CA . PRO A 1 100 ? 16.269 7.258 -8.101 1.00 84.12 100 PRO A CA 1
ATOM 748 C C . PRO A 1 100 ? 17.239 6.894 -6.967 1.00 84.12 100 PRO A C 1
ATOM 750 O O . PRO A 1 100 ? 16.902 6.087 -6.111 1.00 84.12 100 PRO A O 1
ATOM 753 N N . ALA A 1 101 ? 18.433 7.498 -6.939 1.00 79.44 101 ALA A N 1
ATOM 754 C CA . ALA A 1 101 ? 19.387 7.30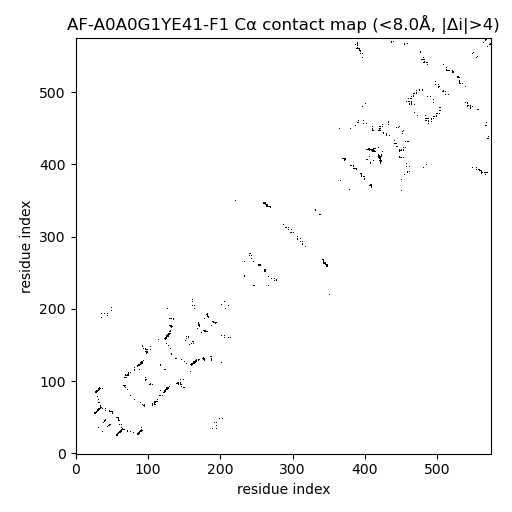4 -5.845 1.00 79.44 101 ALA A CA 1
ATOM 755 C C . ALA A 1 101 ? 18.866 7.910 -4.535 1.00 79.44 101 ALA A C 1
ATOM 757 O O . ALA A 1 101 ? 18.962 7.286 -3.487 1.00 79.44 101 ALA A O 1
ATOM 758 N N . GLY A 1 102 ? 18.257 9.093 -4.613 1.00 86.19 102 GLY A N 1
ATOM 759 C CA . GLY A 1 102 ? 17.638 9.739 -3.465 1.00 86.19 102 GLY A CA 1
ATOM 760 C C . GLY A 1 102 ? 16.461 8.947 -2.885 1.00 86.19 102 GLY A C 1
ATOM 761 O O . GLY A 1 102 ? 16.369 8.818 -1.671 1.00 86.19 102 GLY A O 1
ATOM 762 N N . LEU A 1 103 ? 15.633 8.315 -3.728 1.00 91.62 103 LEU A N 1
ATOM 763 C CA . LEU A 1 103 ? 14.601 7.373 -3.273 1.00 91.62 103 LEU A CA 1
ATOM 764 C C . LEU A 1 103 ? 15.197 6.201 -2.479 1.00 91.62 103 LEU A C 1
ATOM 766 O O . LEU A 1 103 ? 14.671 5.858 -1.424 1.00 91.62 103 LEU A O 1
ATOM 770 N N . LEU A 1 104 ? 16.276 5.588 -2.977 1.00 84.19 104 LEU A N 1
ATOM 771 C CA . LEU A 1 104 ? 16.938 4.483 -2.277 1.00 84.19 104 LEU A CA 1
ATOM 772 C C . LEU A 1 104 ? 17.507 4.942 -0.932 1.00 84.19 104 LEU A C 1
ATOM 774 O O . LEU A 1 104 ? 17.179 4.339 0.081 1.00 84.19 104 LEU A O 1
ATOM 778 N N . ASN A 1 105 ? 18.241 6.057 -0.910 1.00 88.50 105 ASN A N 1
ATOM 779 C CA . ASN A 1 105 ? 18.795 6.603 0.329 1.00 88.50 105 ASN A CA 1
ATOM 780 C C . ASN A 1 105 ? 17.690 6.928 1.348 1.00 88.50 105 ASN A C 1
ATOM 782 O O . ASN A 1 105 ? 17.791 6.551 2.511 1.00 88.50 105 ASN A O 1
ATOM 786 N N . THR A 1 106 ? 16.593 7.561 0.908 1.00 93.88 106 THR A N 1
ATOM 787 C CA . THR A 1 106 ? 15.427 7.830 1.765 1.00 93.88 106 THR A CA 1
ATOM 788 C C . THR A 1 106 ? 14.869 6.551 2.380 1.00 93.88 106 THR A C 1
ATOM 790 O O . THR A 1 106 ? 14.562 6.535 3.571 1.00 93.88 106 THR A O 1
ATOM 793 N N . ARG A 1 107 ? 14.751 5.471 1.601 1.00 93.88 107 ARG A N 1
ATOM 794 C CA . ARG A 1 107 ? 14.277 4.180 2.113 1.00 93.88 107 ARG A CA 1
ATOM 795 C C . ARG A 1 107 ? 15.266 3.526 3.066 1.00 93.88 107 ARG A C 1
ATOM 797 O O . ARG A 1 107 ? 14.815 2.932 4.041 1.00 93.88 107 ARG A O 1
ATOM 804 N N . ASP A 1 108 ? 16.564 3.632 2.806 1.00 92.50 108 ASP A N 1
ATOM 805 C CA . ASP A 1 108 ? 17.604 3.078 3.674 1.00 92.50 108 ASP A CA 1
ATOM 806 C C . ASP A 1 108 ? 17.565 3.754 5.053 1.00 92.50 108 ASP A C 1
ATOM 808 O O . ASP A 1 108 ? 17.425 3.067 6.064 1.00 92.50 108 ASP A O 1
ATOM 812 N N . TRP A 1 109 ? 17.536 5.091 5.101 1.00 96.06 109 TRP A N 1
ATOM 813 C CA . TRP A 1 109 ? 17.435 5.835 6.362 1.00 96.06 109 TRP A CA 1
ATOM 814 C C . TRP A 1 109 ? 16.129 5.556 7.116 1.00 96.06 109 TRP A C 1
ATOM 816 O O . TRP A 1 109 ? 16.154 5.282 8.313 1.00 96.06 109 TRP A O 1
ATOM 826 N N . LEU A 1 110 ? 14.980 5.549 6.426 1.00 96.38 110 LEU A N 1
ATOM 827 C CA . LEU A 1 110 ? 13.698 5.190 7.047 1.00 96.38 110 LEU A CA 1
ATOM 828 C C . LEU A 1 110 ? 13.700 3.743 7.565 1.00 96.38 110 LEU A C 1
ATOM 830 O O . LEU A 1 110 ? 13.186 3.471 8.644 1.00 96.38 110 LEU A O 1
ATOM 834 N N . THR A 1 111 ? 14.317 2.817 6.830 1.00 95.06 111 THR A N 1
ATOM 835 C CA . THR A 1 111 ? 14.455 1.414 7.243 1.00 95.06 111 THR A CA 1
ATOM 836 C C . THR A 1 111 ? 15.263 1.273 8.529 1.00 95.06 111 THR A C 1
ATOM 838 O O . THR A 1 111 ? 14.917 0.440 9.368 1.00 95.06 111 THR A O 1
ATOM 841 N N . GLU A 1 112 ? 16.327 2.058 8.698 1.00 94.62 112 GLU A N 1
ATOM 842 C CA . GLU A 1 112 ? 17.109 2.066 9.936 1.00 94.62 112 GLU A CA 1
ATOM 843 C C . GLU A 1 112 ? 16.279 2.541 11.133 1.00 94.62 112 GLU A C 1
ATOM 845 O O . GLU A 1 112 ? 16.287 1.874 12.171 1.00 94.62 112 GLU A O 1
ATOM 850 N N . ILE A 1 113 ? 15.490 3.610 10.961 1.00 96.12 113 ILE A N 1
ATOM 851 C CA . ILE A 1 113 ? 14.547 4.087 11.985 1.00 96.12 113 ILE A CA 1
ATOM 852 C C . ILE A 1 113 ? 13.551 2.980 12.340 1.00 96.12 113 ILE A C 1
ATOM 854 O O . ILE A 1 113 ? 13.422 2.627 13.508 1.00 96.12 113 ILE A O 1
ATOM 858 N N . PHE A 1 114 ? 12.876 2.397 11.343 1.00 95.44 114 PHE A N 1
ATOM 859 C CA . PHE A 1 114 ? 11.806 1.419 11.571 1.00 95.44 114 PHE A CA 1
ATOM 860 C C . PHE A 1 114 ? 12.316 0.168 12.284 1.00 95.44 114 PHE A C 1
ATOM 862 O O . PHE A 1 114 ? 11.736 -0.251 13.281 1.00 95.44 114 PHE A O 1
ATOM 869 N N . LYS A 1 115 ? 13.453 -0.384 11.839 1.00 92.38 115 LYS A N 1
ATOM 870 C CA . LYS A 1 115 ? 14.071 -1.547 12.490 1.00 92.38 115 LYS A CA 1
ATOM 871 C C . LYS A 1 115 ? 14.467 -1.254 13.932 1.00 92.38 115 LYS A C 1
ATOM 873 O O . LYS A 1 115 ? 14.295 -2.118 14.787 1.00 92.38 115 LYS A O 1
ATOM 878 N N . SER A 1 116 ? 15.026 -0.072 14.194 1.00 92.25 116 SER A N 1
ATOM 879 C CA . SER A 1 116 ? 15.439 0.308 15.544 1.00 92.25 116 SER A CA 1
ATOM 880 C C . SER A 1 116 ? 14.231 0.532 16.453 1.00 92.25 116 SER A C 1
ATOM 882 O O . SER A 1 116 ? 14.203 -0.009 17.551 1.00 92.25 116 SER A O 1
ATOM 884 N N . ALA A 1 117 ? 13.211 1.250 15.981 1.00 92.19 117 ALA A N 1
ATOM 885 C CA . ALA A 1 117 ? 11.988 1.504 16.738 1.00 92.19 117 ALA A CA 1
ATOM 886 C C . ALA A 1 117 ? 11.247 0.200 17.052 1.00 92.19 117 ALA A C 1
ATOM 888 O O . ALA A 1 117 ? 10.862 -0.031 18.195 1.00 92.19 117 ALA A O 1
ATOM 889 N N . GLN A 1 118 ? 11.156 -0.702 16.070 1.00 86.81 118 GLN A N 1
ATOM 890 C CA . GLN A 1 118 ? 10.591 -2.033 16.262 1.00 86.81 118 GLN A CA 1
ATOM 891 C C . GLN A 1 118 ? 11.364 -2.842 17.314 1.00 86.81 118 GLN A C 1
ATOM 893 O O . GLN A 1 118 ? 10.748 -3.531 18.126 1.00 86.81 118 GLN A O 1
ATOM 898 N N . ALA A 1 119 ? 12.700 -2.782 17.307 1.00 85.38 119 ALA A N 1
ATOM 899 C CA . ALA A 1 119 ? 13.529 -3.501 18.276 1.00 85.38 119 ALA A CA 1
ATOM 900 C C . ALA A 1 119 ? 13.330 -2.995 19.715 1.00 85.38 119 ALA A C 1
ATOM 902 O O . ALA A 1 119 ? 13.368 -3.799 20.647 1.00 85.38 119 ALA A O 1
ATOM 903 N N . ASP A 1 120 ? 13.065 -1.699 19.877 1.00 84.62 120 ASP A N 1
ATOM 904 C CA . ASP A 1 120 ? 12.822 -1.055 21.172 1.00 84.62 120 ASP A CA 1
ATOM 905 C C . ASP A 1 120 ? 11.336 -1.113 21.596 1.00 84.62 120 ASP A C 1
ATOM 907 O O . ASP A 1 120 ? 10.973 -0.653 22.678 1.00 84.62 120 ASP A O 1
ATOM 911 N N . GLY A 1 121 ? 10.469 -1.717 20.771 1.00 84.25 121 GLY A N 1
ATOM 912 C CA . GLY A 1 121 ? 9.033 -1.855 21.031 1.00 84.25 121 GLY A CA 1
ATOM 913 C C . GLY A 1 121 ? 8.225 -0.568 20.833 1.00 84.25 121 GLY A C 1
ATOM 914 O O . GLY A 1 121 ? 7.071 -0.509 21.256 1.00 84.25 121 GLY A O 1
ATOM 915 N N . THR A 1 122 ? 8.808 0.452 20.202 1.00 89.31 122 THR A N 1
ATOM 916 C CA . THR A 1 122 ? 8.130 1.705 19.858 1.00 89.31 122 THR A CA 1
ATOM 917 C C . THR A 1 122 ? 7.208 1.481 18.663 1.00 89.31 122 THR A C 1
ATOM 919 O O . THR A 1 122 ? 7.648 1.008 17.613 1.00 89.31 122 THR A O 1
ATOM 922 N N . ARG A 1 123 ? 5.935 1.867 18.795 1.00 91.81 123 ARG A N 1
ATOM 923 C CA . ARG A 1 123 ? 4.952 1.784 17.710 1.00 91.81 123 ARG A CA 1
ATOM 924 C C . ARG A 1 123 ? 5.245 2.831 16.638 1.00 91.81 123 ARG A C 1
ATOM 926 O O . ARG A 1 123 ? 5.376 4.009 16.959 1.00 91.81 123 ARG A O 1
ATOM 933 N N . VAL A 1 124 ? 5.308 2.436 15.370 1.00 94.31 124 VAL A N 1
ATOM 934 C CA . VAL A 1 124 ? 5.684 3.315 14.254 1.00 94.31 124 VAL A CA 1
ATOM 935 C C . VAL A 1 124 ? 4.486 3.622 13.358 1.00 94.31 124 VAL A C 1
ATOM 937 O O . VAL A 1 124 ? 3.914 2.746 12.707 1.00 94.31 124 VAL A O 1
ATOM 940 N N . ILE A 1 125 ? 4.152 4.904 13.255 1.00 95.19 125 ILE A N 1
ATOM 941 C CA . ILE A 1 125 ? 3.082 5.441 12.413 1.00 95.19 125 ILE A CA 1
ATOM 942 C C . ILE A 1 125 ? 3.724 6.331 11.354 1.00 95.19 125 ILE A C 1
ATOM 944 O O . ILE A 1 125 ? 4.368 7.328 11.664 1.00 95.19 125 ILE A O 1
ATOM 948 N N . VAL A 1 126 ? 3.551 5.996 10.082 1.00 96.00 126 VAL A N 1
ATOM 949 C CA . VAL A 1 126 ? 4.129 6.764 8.979 1.00 96.00 126 VAL A CA 1
ATOM 950 C C . VAL A 1 126 ? 3.039 7.544 8.261 1.00 96.00 126 VAL A C 1
ATOM 952 O O . VAL A 1 126 ? 2.058 6.962 7.808 1.00 96.00 126 VAL A O 1
ATOM 955 N N . VAL A 1 127 ? 3.227 8.852 8.099 1.00 96.06 127 VAL A N 1
ATOM 956 C CA . VAL A 1 127 ? 2.315 9.715 7.334 1.00 96.06 127 VAL A CA 1
ATOM 957 C C . VAL A 1 127 ? 2.897 9.982 5.954 1.00 96.06 127 VAL A C 1
ATOM 959 O O . VAL A 1 127 ? 3.993 10.526 5.834 1.00 96.06 127 VAL A O 1
ATOM 962 N N . GLY A 1 128 ? 2.173 9.600 4.904 1.00 92.50 128 GLY A N 1
ATOM 963 C CA . GLY A 1 128 ? 2.557 9.822 3.514 1.00 92.50 128 GLY A CA 1
ATOM 964 C C . GLY A 1 128 ? 2.743 11.305 3.190 1.00 92.50 128 GLY A C 1
ATOM 965 O O . GLY A 1 128 ? 1.968 12.150 3.628 1.00 92.50 128 GLY A O 1
ATOM 966 N N . ALA A 1 129 ? 3.767 11.630 2.400 1.00 93.44 129 ALA A N 1
ATOM 967 C CA . ALA A 1 129 ? 3.932 12.976 1.866 1.00 93.44 129 ALA A CA 1
ATOM 968 C C . ALA A 1 129 ? 2.891 13.288 0.797 1.00 93.44 129 ALA A C 1
ATOM 970 O O . ALA A 1 129 ? 2.626 12.459 -0.069 1.00 93.44 129 ALA A O 1
ATOM 971 N N . GLN A 1 130 ? 2.353 14.501 0.818 1.00 92.69 130 GLN A N 1
ATOM 972 C CA . GLN A 1 130 ? 1.361 14.914 -0.158 1.00 92.69 130 GLN A CA 1
ATOM 973 C C . GLN A 1 130 ? 1.926 15.005 -1.594 1.00 92.69 130 GLN A C 1
ATOM 975 O O . GLN A 1 130 ? 3.118 15.295 -1.770 1.00 92.69 130 GLN A O 1
ATOM 980 N N . PRO A 1 131 ? 1.086 14.802 -2.627 1.00 92.38 131 PRO A N 1
ATOM 981 C CA . PRO A 1 131 ? 1.406 15.187 -4.001 1.00 92.38 131 PRO A CA 1
ATOM 982 C C . PRO A 1 131 ? 1.752 16.680 -4.094 1.00 92.38 131 PRO A C 1
ATOM 984 O O . PRO A 1 131 ? 1.387 17.468 -3.230 1.00 92.38 131 PRO A O 1
ATOM 987 N N . PHE A 1 132 ? 2.499 17.084 -5.123 1.00 94.75 132 PHE A N 1
ATOM 988 C CA . PHE A 1 132 ? 2.965 18.475 -5.263 1.00 94.75 132 PHE A CA 1
ATOM 989 C C . PHE A 1 132 ? 3.267 18.870 -6.719 1.00 94.75 132 PHE A C 1
ATOM 991 O O . PHE A 1 132 ? 4.096 19.746 -6.996 1.00 94.75 132 PHE A O 1
ATOM 998 N N . GLN A 1 133 ? 2.633 18.196 -7.684 1.00 93.94 133 GLN A N 1
ATOM 999 C CA . GLN A 1 133 ? 2.767 18.553 -9.092 1.00 93.94 133 GLN A CA 1
ATOM 1000 C C . GLN A 1 133 ? 2.327 20.001 -9.313 1.00 93.94 133 GLN A C 1
ATOM 1002 O O . GLN A 1 133 ? 1.288 20.450 -8.838 1.00 93.94 133 GLN A O 1
ATOM 1007 N N . GLY A 1 134 ? 3.156 20.749 -10.039 1.00 91.38 134 GLY A N 1
ATOM 1008 C CA . GLY A 1 134 ? 2.964 22.180 -10.262 1.00 91.38 134 GLY A CA 1
ATOM 1009 C C . GLY A 1 134 ? 3.809 23.086 -9.364 1.00 91.38 134 GLY A C 1
ATOM 1010 O O . GLY A 1 134 ? 3.872 24.282 -9.653 1.00 91.38 134 GLY A O 1
ATOM 1011 N N . TYR A 1 135 ? 4.499 22.552 -8.349 1.00 94.56 135 TYR A N 1
ATOM 1012 C CA . TYR A 1 135 ? 5.572 23.278 -7.663 1.00 94.56 135 TYR A CA 1
ATOM 1013 C C . TYR A 1 135 ? 6.759 23.534 -8.607 1.00 94.56 135 TYR A C 1
ATOM 1015 O O . TYR A 1 135 ? 7.045 22.731 -9.496 1.00 94.56 135 TYR A O 1
ATOM 1023 N N . SER A 1 136 ? 7.477 24.643 -8.418 1.00 92.56 136 SER A N 1
ATOM 1024 C CA . SER A 1 136 ? 8.478 25.137 -9.380 1.00 92.56 136 SER A CA 1
ATOM 1025 C C . SER A 1 136 ? 9.658 24.188 -9.628 1.00 92.56 136 SER A C 1
ATOM 1027 O O . SER A 1 136 ? 10.235 24.213 -10.713 1.00 92.56 136 SER A O 1
ATOM 1029 N N . THR A 1 137 ? 10.014 23.347 -8.654 1.00 90.88 137 THR A N 1
ATOM 1030 C CA . THR A 1 137 ? 11.104 22.360 -8.767 1.00 90.88 137 THR A CA 1
ATOM 1031 C C . THR A 1 137 ? 10.610 20.933 -9.008 1.00 90.88 137 THR A C 1
ATOM 1033 O O . THR A 1 137 ? 11.416 19.999 -9.050 1.00 90.88 137 THR A O 1
ATOM 1036 N N . TRP A 1 138 ? 9.296 20.742 -9.160 1.00 95.12 138 TRP A N 1
ATOM 1037 C CA . TRP A 1 138 ? 8.711 19.429 -9.397 1.00 95.12 138 TRP A CA 1
ATOM 1038 C C . TRP A 1 138 ? 9.177 18.848 -10.738 1.00 95.12 138 TRP A C 1
ATOM 1040 O O . TRP A 1 138 ? 9.309 19.551 -11.740 1.00 95.12 138 TRP A O 1
ATOM 1050 N N . THR A 1 139 ? 9.393 17.533 -10.768 1.00 94.31 139 THR A N 1
ATOM 1051 C CA . THR A 1 139 ? 9.682 16.779 -11.994 1.00 94.31 139 THR A CA 1
ATOM 1052 C C . THR A 1 139 ? 8.911 15.465 -11.994 1.00 94.31 139 THR A C 1
ATOM 1054 O O . THR A 1 139 ? 8.586 14.944 -10.925 1.00 94.31 139 THR A O 1
ATOM 1057 N N . GLN A 1 140 ? 8.694 14.883 -13.179 1.00 91.00 140 GLN A N 1
ATOM 1058 C CA . GLN A 1 140 ? 8.043 13.574 -13.307 1.00 91.00 140 GLN A CA 1
ATOM 1059 C C . GLN A 1 140 ? 8.757 12.504 -12.471 1.00 91.00 140 GLN A C 1
ATOM 1061 O O . GLN A 1 140 ? 8.107 11.783 -11.729 1.00 91.00 140 GLN A O 1
ATOM 1066 N N . THR A 1 141 ? 10.094 12.468 -12.506 1.00 90.56 141 THR A N 1
ATOM 1067 C CA . THR A 1 141 ? 10.908 11.559 -11.682 1.00 90.56 141 THR A CA 1
ATOM 1068 C C . THR A 1 141 ? 10.597 11.695 -10.194 1.00 90.56 141 THR A C 1
ATOM 1070 O O . THR A 1 141 ? 10.514 10.697 -9.488 1.00 90.56 141 THR A O 1
ATOM 1073 N N . TRP A 1 142 ? 10.421 12.924 -9.706 1.00 94.75 142 TRP A N 1
ATOM 1074 C CA . TRP A 1 142 ? 10.125 13.170 -8.297 1.00 94.75 142 TRP A CA 1
ATOM 1075 C C . TRP A 1 142 ? 8.716 12.694 -7.930 1.00 94.75 142 TRP A C 1
ATOM 1077 O O . TRP A 1 142 ? 8.544 12.028 -6.912 1.00 94.75 142 TRP A O 1
ATOM 1087 N N . GLY A 1 143 ? 7.723 12.973 -8.782 1.00 91.62 143 GLY A N 1
ATOM 1088 C CA . GLY A 1 143 ? 6.360 12.461 -8.615 1.00 91.62 143 GLY A CA 1
ATOM 1089 C C . GLY A 1 143 ? 6.289 10.930 -8.667 1.00 91.62 143 GLY A C 1
ATOM 1090 O O . GLY A 1 143 ? 5.638 10.312 -7.825 1.00 91.62 143 GLY A O 1
ATOM 1091 N N . ASP A 1 144 ? 7.009 10.306 -9.599 1.00 89.44 144 ASP A N 1
ATOM 1092 C CA . ASP A 1 144 ? 7.084 8.848 -9.731 1.00 89.44 144 ASP A CA 1
ATOM 1093 C C . ASP A 1 144 ? 7.752 8.217 -8.503 1.00 89.44 144 ASP A C 1
ATOM 1095 O O . ASP A 1 144 ? 7.240 7.242 -7.953 1.00 89.44 144 ASP A O 1
ATOM 1099 N N . ASN A 1 145 ? 8.850 8.805 -8.017 1.00 89.50 145 ASN A N 1
ATOM 1100 C CA . ASN A 1 145 ? 9.532 8.346 -6.808 1.00 89.50 145 ASN A CA 1
ATOM 1101 C C . ASN A 1 145 ? 8.680 8.533 -5.550 1.00 89.50 145 ASN A C 1
ATOM 1103 O O . ASN A 1 145 ? 8.731 7.679 -4.671 1.00 89.50 145 ASN A O 1
ATOM 1107 N N . LEU A 1 146 ? 7.886 9.604 -5.454 1.00 93.56 146 LEU A N 1
ATOM 1108 C CA . LEU A 1 146 ? 6.922 9.791 -4.368 1.00 93.56 146 LEU A CA 1
ATOM 1109 C C . LEU A 1 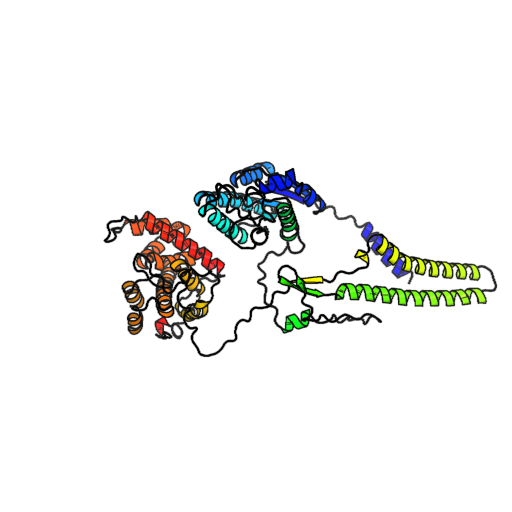146 ? 5.894 8.655 -4.351 1.00 93.56 146 LEU A C 1
ATOM 1111 O O . LEU A 1 146 ? 5.739 7.990 -3.326 1.00 93.56 146 LEU A O 1
ATOM 1115 N N . LYS A 1 147 ? 5.268 8.372 -5.502 1.00 87.69 147 LYS A N 1
ATOM 1116 C CA . LYS A 1 147 ? 4.323 7.253 -5.664 1.00 87.69 147 LYS A CA 1
ATOM 1117 C C . LYS A 1 147 ? 4.983 5.914 -5.344 1.00 87.69 147 LYS A C 1
ATOM 1119 O O . LYS A 1 147 ? 4.388 5.056 -4.695 1.00 87.69 147 LYS A O 1
ATOM 1124 N N . GLU A 1 148 ? 6.231 5.726 -5.766 1.00 86.69 148 GLU A N 1
ATOM 1125 C CA . GLU A 1 148 ? 6.975 4.512 -5.458 1.00 86.69 148 GLU A CA 1
ATOM 1126 C C . GLU A 1 148 ? 7.285 4.395 -3.960 1.00 86.69 148 GLU A C 1
ATOM 1128 O O . GLU A 1 148 ? 7.181 3.303 -3.396 1.00 86.69 148 GLU A O 1
ATOM 1133 N N . ASN A 1 149 ? 7.667 5.492 -3.303 1.00 90.81 149 ASN A N 1
ATOM 1134 C CA . ASN A 1 149 ? 7.947 5.522 -1.871 1.00 90.81 149 ASN A CA 1
ATOM 1135 C C . ASN A 1 149 ? 6.688 5.213 -1.054 1.00 90.81 149 ASN A C 1
ATOM 1137 O O . ASN A 1 149 ? 6.734 4.377 -0.158 1.00 90.81 149 ASN A O 1
ATOM 1141 N N . HIS A 1 150 ? 5.550 5.802 -1.427 1.00 88.06 150 HIS A N 1
ATOM 1142 C CA . HIS A 1 150 ? 4.242 5.500 -0.839 1.00 88.06 150 HIS A CA 1
ATOM 1143 C C . HIS A 1 150 ? 3.852 4.037 -1.008 1.00 88.06 150 HIS A C 1
ATOM 1145 O O . HIS A 1 150 ? 3.480 3.392 -0.037 1.00 88.06 150 HIS A O 1
ATOM 1151 N N . ALA A 1 151 ? 4.008 3.472 -2.209 1.00 82.00 151 ALA A N 1
ATOM 1152 C CA . ALA A 1 151 ? 3.710 2.060 -2.443 1.00 82.00 151 ALA A CA 1
ATOM 1153 C C . ALA A 1 151 ? 4.582 1.119 -1.591 1.00 82.00 151 ALA A C 1
ATOM 1155 O O . ALA A 1 151 ? 4.132 0.046 -1.200 1.00 82.00 151 ALA A O 1
ATOM 1156 N N . TRP A 1 152 ? 5.829 1.509 -1.305 1.00 87.25 152 TRP A N 1
ATOM 1157 C CA . TRP A 1 152 ? 6.699 0.776 -0.384 1.00 87.25 152 TRP A CA 1
ATOM 1158 C C . TRP A 1 152 ? 6.217 0.897 1.067 1.00 87.25 152 TRP A C 1
ATOM 1160 O O . TRP A 1 152 ? 6.083 -0.124 1.737 1.00 87.25 152 TRP A O 1
ATOM 1170 N N . LEU A 1 153 ? 5.883 2.106 1.525 1.00 86.44 153 LEU A N 1
ATOM 1171 C CA . LEU A 1 153 ? 5.370 2.356 2.878 1.00 86.44 153 LEU A CA 1
ATOM 1172 C C . LEU A 1 153 ? 4.003 1.709 3.136 1.00 86.44 153 LEU A C 1
ATOM 1174 O O . LEU A 1 153 ? 3.762 1.221 4.236 1.00 86.44 153 LEU A O 1
ATOM 1178 N N . ALA A 1 154 ? 3.145 1.615 2.119 1.00 79.75 154 ALA A N 1
ATOM 1179 C CA . ALA A 1 154 ? 1.879 0.886 2.183 1.00 79.75 154 ALA A CA 1
ATOM 1180 C C . ALA A 1 154 ? 2.071 -0.612 2.465 1.00 79.75 154 ALA A C 1
ATOM 1182 O O . ALA A 1 154 ? 1.207 -1.244 3.068 1.00 79.75 154 ALA A O 1
ATOM 1183 N N . GLY A 1 155 ? 3.226 -1.167 2.083 1.00 72.88 155 GLY A N 1
ATOM 1184 C CA . GLY A 1 155 ? 3.645 -2.518 2.451 1.00 72.88 155 GLY A CA 1
ATOM 1185 C C . GLY A 1 155 ? 4.093 -2.665 3.909 1.00 72.88 155 GLY A C 1
ATOM 1186 O O . GLY A 1 155 ? 4.467 -3.768 4.295 1.00 72.88 155 GLY A O 1
ATOM 1187 N N . LYS A 1 156 ? 4.070 -1.583 4.703 1.00 85.38 156 LYS A N 1
ATOM 1188 C CA . LYS A 1 156 ? 4.440 -1.547 6.126 1.00 85.38 156 LYS A CA 1
ATOM 1189 C C . LYS A 1 156 ? 5.802 -2.207 6.414 1.00 85.38 156 LYS A C 1
ATOM 1191 O O . LYS A 1 156 ? 5.896 -3.188 7.156 1.00 85.38 156 LYS A O 1
ATOM 1196 N N . PRO A 1 157 ? 6.881 -1.710 5.790 1.00 80.12 157 PRO A N 1
ATOM 1197 C CA . PRO A 1 157 ? 8.190 -2.341 5.867 1.00 80.12 157 PRO A CA 1
ATOM 1198 C C . PRO A 1 157 ? 8.743 -2.274 7.293 1.00 80.12 157 PRO A C 1
ATOM 1200 O O . PRO A 1 157 ? 8.604 -1.264 7.971 1.00 80.12 157 PRO A O 1
ATOM 1203 N N . HIS A 1 158 ? 9.434 -3.332 7.722 1.00 83.44 158 HIS A N 1
ATOM 1204 C CA . HIS A 1 158 ? 10.266 -3.317 8.933 1.00 83.44 158 HIS A CA 1
ATOM 1205 C C . HIS A 1 158 ? 9.545 -2.901 10.227 1.00 83.44 158 HIS A C 1
ATOM 1207 O O . HIS A 1 158 ? 10.121 -2.198 11.048 1.00 83.44 158 HIS A O 1
ATOM 1213 N N . GLY A 1 159 ? 8.299 -3.349 10.410 1.00 70.38 159 GLY A N 1
ATOM 1214 C CA . GLY A 1 159 ? 7.566 -3.109 11.654 1.00 70.38 159 GLY A CA 1
ATOM 1215 C C . GLY A 1 159 ? 6.833 -1.775 11.719 1.00 70.38 159 GLY A C 1
ATOM 1216 O O . GLY A 1 159 ? 6.468 -1.360 12.806 1.00 70.38 159 GLY A O 1
ATOM 1217 N N . VAL A 1 160 ? 6.594 -1.114 10.581 1.00 88.06 160 VAL A N 1
ATOM 1218 C CA . VAL A 1 160 ? 5.629 -0.007 10.514 1.00 88.06 160 VAL A CA 1
ATOM 1219 C C . VAL A 1 160 ? 4.234 -0.524 10.882 1.00 88.06 160 VAL A C 1
ATOM 1221 O O . VAL A 1 160 ? 3.677 -1.371 10.187 1.00 88.06 160 VAL A O 1
ATOM 1224 N N . ASP A 1 161 ? 3.641 0.002 11.947 1.00 88.56 161 ASP A N 1
ATOM 1225 C CA . ASP A 1 161 ? 2.327 -0.425 12.435 1.00 88.56 161 ASP A CA 1
ATOM 1226 C C . ASP A 1 161 ? 1.191 0.170 11.596 1.00 88.56 161 ASP A C 1
ATOM 1228 O O . ASP A 1 161 ? 0.229 -0.515 11.221 1.00 88.56 161 ASP A O 1
ATOM 1232 N N . ALA A 1 162 ? 1.333 1.441 11.221 1.00 86.69 162 ALA A N 1
ATOM 1233 C CA . ALA A 1 162 ? 0.361 2.164 10.414 1.00 86.69 162 ALA A CA 1
ATOM 1234 C C . ALA A 1 162 ? 1.051 3.002 9.335 1.00 86.69 162 ALA A C 1
ATOM 1236 O O . ALA A 1 162 ? 2.019 3.706 9.601 1.00 86.69 162 ALA A O 1
ATOM 1237 N N . PHE A 1 163 ? 0.515 2.953 8.115 1.00 90.06 163 PHE A N 1
ATOM 1238 C CA . PHE A 1 163 ? 0.839 3.908 7.061 1.00 90.06 163 PHE A CA 1
ATOM 1239 C C . PHE A 1 163 ? -0.430 4.667 6.693 1.00 90.06 163 PHE A C 1
ATOM 1241 O O . PHE A 1 163 ? -1.441 4.060 6.336 1.00 90.06 163 PHE A O 1
ATOM 1248 N N . ILE A 1 164 ? -0.364 5.986 6.803 1.00 88.44 164 ILE A N 1
ATOM 1249 C CA . ILE A 1 164 ? -1.462 6.905 6.549 1.00 88.44 164 ILE A CA 1
ATOM 1250 C C . ILE A 1 164 ? -1.194 7.561 5.199 1.00 88.44 164 ILE A C 1
ATOM 1252 O O . ILE A 1 164 ? -0.413 8.509 5.101 1.00 88.44 164 ILE A O 1
ATOM 1256 N N . ASP A 1 165 ? -1.820 7.036 4.149 1.00 85.81 165 ASP A N 1
ATOM 1257 C CA . ASP A 1 165 ? -1.750 7.638 2.821 1.00 85.81 165 ASP A CA 1
ATOM 1258 C C . ASP A 1 165 ? -2.703 8.835 2.739 1.00 85.81 165 ASP A C 1
ATOM 1260 O O . ASP A 1 165 ? -3.925 8.685 2.731 1.00 85.81 165 ASP A O 1
ATOM 1264 N N . VAL A 1 166 ? -2.131 10.037 2.687 1.00 86.06 166 VAL A N 1
ATOM 1265 C CA . VAL A 1 166 ? -2.893 11.288 2.583 1.00 86.06 166 VAL A CA 1
ATOM 1266 C C . VAL A 1 166 ? -3.384 11.551 1.157 1.00 86.06 166 VAL A C 1
ATOM 1268 O O . VAL A 1 166 ? -4.340 12.303 0.974 1.00 86.06 166 VAL A O 1
ATOM 1271 N N . THR A 1 167 ? -2.764 10.927 0.148 1.00 83.06 167 THR A N 1
ATOM 1272 C CA . THR A 1 167 ? -2.965 11.221 -1.281 1.00 83.06 167 THR A CA 1
ATOM 1273 C C . THR A 1 167 ? -4.431 11.135 -1.714 1.00 83.06 167 THR A C 1
ATOM 1275 O O . THR A 1 167 ? -4.911 12.106 -2.296 1.00 83.06 167 THR A O 1
ATOM 1278 N N . PRO A 1 168 ? -5.198 10.072 -1.380 1.00 80.81 168 PRO A N 1
ATOM 1279 C CA . PRO A 1 168 ? -6.587 9.941 -1.830 1.00 80.81 168 PRO A CA 1
ATOM 1280 C C . PRO A 1 168 ? -7.521 11.040 -1.311 1.00 80.81 168 PRO A C 1
ATOM 1282 O O . PRO A 1 168 ? -8.620 11.214 -1.834 1.00 80.81 168 PRO A O 1
ATOM 1285 N N . PHE A 1 169 ? -7.112 11.748 -0.256 1.00 80.19 169 PHE A N 1
ATOM 1286 C CA . PHE A 1 169 ? -7.900 12.807 0.359 1.00 80.19 169 PHE A CA 1
ATOM 1287 C C . PHE A 1 169 ? -7.561 14.190 -0.198 1.00 80.19 169 PHE A C 1
ATOM 1289 O O . PHE A 1 169 ? -8.438 15.051 -0.210 1.00 80.19 169 PHE A O 1
ATOM 1296 N N . VAL A 1 170 ? -6.319 14.397 -0.655 1.00 82.94 170 VAL A N 1
ATOM 1297 C CA . VAL A 1 170 ? -5.802 15.713 -1.077 1.00 82.94 170 VAL A CA 1
ATOM 1298 C C . VAL A 1 170 ? -5.552 15.853 -2.584 1.00 82.94 170 VAL A C 1
ATOM 1300 O O . VAL A 1 170 ? -5.216 16.947 -3.030 1.00 82.94 170 VAL A O 1
ATOM 1303 N N . ASP A 1 171 ? -5.705 14.767 -3.344 1.00 83.00 171 ASP A N 1
ATOM 1304 C CA . ASP A 1 171 ? -5.621 14.686 -4.811 1.00 83.00 171 ASP A CA 1
ATOM 1305 C C . ASP A 1 171 ? -6.753 13.770 -5.313 1.00 83.00 171 ASP A C 1
ATOM 1307 O O . ASP A 1 171 ? -6.562 12.600 -5.662 1.00 83.00 171 ASP A O 1
ATOM 1311 N N . LYS A 1 172 ? -7.993 14.273 -5.252 1.00 78.56 172 LYS A N 1
ATOM 1312 C CA . LYS A 1 172 ? -9.207 13.491 -5.554 1.00 78.56 172 LYS A CA 1
ATOM 1313 C C . LYS A 1 172 ? -9.330 13.165 -7.044 1.00 78.56 172 LYS A C 1
ATOM 1315 O O . LYS A 1 172 ? -9.998 12.196 -7.411 1.00 78.56 172 LYS A O 1
ATOM 1320 N N . ASN A 1 173 ? -8.726 13.979 -7.907 1.00 80.00 173 ASN A N 1
ATOM 1321 C CA . ASN A 1 173 ? -8.746 13.796 -9.357 1.00 80.00 173 ASN A CA 1
ATOM 1322 C C . ASN A 1 173 ? -7.576 12.924 -9.869 1.00 80.00 173 ASN A C 1
ATOM 1324 O O . ASN A 1 173 ? -7.591 12.533 -11.041 1.00 80.00 173 ASN A O 1
ATOM 1328 N N . ASN A 1 174 ? -6.635 12.557 -8.987 1.00 80.00 174 ASN A N 1
ATOM 1329 C CA . ASN A 1 174 ? -5.464 11.720 -9.247 1.00 80.00 174 ASN A CA 1
ATOM 1330 C C . ASN A 1 174 ? -4.562 12.289 -10.358 1.00 80.00 174 ASN A C 1
ATOM 1332 O O . ASN A 1 174 ? -4.037 11.543 -11.198 1.00 80.00 174 ASN A O 1
ATOM 1336 N N . ASP A 1 175 ? -4.407 13.614 -10.389 1.00 85.00 175 ASP A N 1
ATOM 1337 C CA . ASP A 1 175 ? -3.570 14.324 -11.360 1.00 85.00 175 ASP A CA 1
ATOM 1338 C C . ASP A 1 175 ? -2.143 14.602 -10.852 1.00 85.00 175 ASP A C 1
ATOM 1340 O O . ASP A 1 175 ? -1.289 15.045 -11.628 1.00 85.00 175 ASP A O 1
ATOM 1344 N N . GLY A 1 176 ? -1.855 14.260 -9.590 1.00 83.81 176 GLY A N 1
ATOM 1345 C CA . GLY A 1 176 ? -0.560 14.432 -8.938 1.00 83.81 176 GLY A CA 1
ATOM 1346 C C . GLY A 1 176 ? -0.347 15.812 -8.317 1.00 83.81 176 GLY A C 1
ATOM 1347 O O . GLY A 1 176 ? 0.728 16.042 -7.742 1.00 83.81 176 GLY A O 1
ATOM 1348 N N . ALA A 1 177 ? -1.309 16.729 -8.437 1.00 90.44 177 ALA A N 1
ATOM 1349 C CA . ALA A 1 177 ? -1.309 18.041 -7.807 1.00 90.44 177 ALA A CA 1
ATOM 1350 C C . ALA A 1 177 ? -2.196 18.046 -6.555 1.00 90.44 177 ALA A C 1
ATOM 1352 O O . ALA A 1 177 ? -3.098 17.234 -6.389 1.00 90.44 177 ALA A O 1
ATOM 1353 N N . LEU A 1 178 ? -1.926 18.986 -5.650 1.00 89.88 178 LEU A N 1
ATOM 1354 C CA . LEU A 1 178 ? -2.828 19.225 -4.529 1.00 89.88 178 LEU A CA 1
ATOM 1355 C C . LEU A 1 178 ? -4.110 19.890 -5.018 1.00 89.88 178 LEU A C 1
ATOM 1357 O O . LEU A 1 178 ? -4.056 20.941 -5.667 1.00 89.88 178 LEU A O 1
ATOM 1361 N N . ASP A 1 179 ? -5.248 19.340 -4.602 1.00 87.62 179 ASP A N 1
ATOM 1362 C CA . ASP A 1 179 ? -6.540 19.992 -4.750 1.00 87.62 179 ASP A CA 1
ATOM 1363 C C . ASP A 1 179 ? -6.503 21.365 -4.067 1.00 87.62 179 ASP A C 1
ATOM 1365 O O . ASP A 1 179 ? -6.012 21.523 -2.943 1.00 87.62 179 ASP A O 1
ATOM 1369 N N . SER A 1 180 ? -7.071 22.380 -4.722 1.00 90.00 180 SER A N 1
ATOM 1370 C CA . SER A 1 180 ? -7.041 23.769 -4.238 1.00 90.00 180 SER A CA 1
ATOM 1371 C C . SER A 1 180 ? -7.663 23.957 -2.850 1.00 90.00 180 SER A C 1
ATOM 1373 O O . SER A 1 180 ? -7.363 24.934 -2.171 1.00 90.00 180 SER A O 1
ATOM 1375 N N . GLU A 1 181 ? -8.534 23.033 -2.434 1.00 90.12 181 GLU A N 1
ATOM 1376 C CA . GLU A 1 181 ? -9.121 22.985 -1.091 1.00 90.12 181 GLU A CA 1
ATOM 1377 C C . GLU A 1 181 ? -8.053 22.808 0.002 1.00 90.12 181 GLU A C 1
ATOM 1379 O O . GLU A 1 181 ? -8.161 23.414 1.068 1.00 90.12 181 GLU A O 1
ATOM 1384 N N . TYR A 1 182 ? -7.001 22.031 -0.275 1.00 89.25 182 TYR A N 1
ATOM 1385 C CA . TYR A 1 182 ? -5.952 21.669 0.685 1.00 89.25 182 TYR A CA 1
ATOM 1386 C C . TYR A 1 182 ? -4.595 22.303 0.361 1.00 89.25 182 TYR A C 1
ATOM 1388 O O . TYR A 1 182 ? -3.722 22.355 1.227 1.00 89.25 182 TYR A O 1
ATOM 1396 N N . ALA A 1 183 ? -4.412 22.813 -0.859 1.00 90.06 183 ALA A N 1
ATOM 1397 C CA . ALA A 1 183 ? -3.182 23.457 -1.296 1.00 90.06 183 ALA A CA 1
ATOM 1398 C C . ALA A 1 183 ? -2.998 24.851 -0.678 1.00 90.06 183 ALA A C 1
ATOM 1400 O O . ALA A 1 183 ? -3.912 25.681 -0.645 1.00 90.06 183 ALA A O 1
ATOM 1401 N N . SER A 1 184 ? -1.773 25.150 -0.254 1.00 87.12 184 SER A N 1
ATOM 1402 C CA . SER A 1 184 ? -1.310 26.526 -0.113 1.00 87.12 184 SER A CA 1
ATOM 1403 C C . SER A 1 184 ? -1.021 27.129 -1.500 1.00 87.12 184 SER A C 1
ATOM 1405 O O . SER A 1 184 ? -0.915 26.414 -2.500 1.00 87.12 184 SER A O 1
ATOM 1407 N N . GLY A 1 185 ? -0.870 28.454 -1.583 1.00 85.56 185 GLY A N 1
ATOM 1408 C CA . GLY A 1 185 ? -0.651 29.153 -2.858 1.00 85.56 185 GLY A CA 1
ATOM 1409 C C . GLY A 1 185 ? 0.614 28.733 -3.622 1.00 85.56 185 GLY A C 1
ATOM 1410 O O . GLY A 1 185 ? 0.740 29.045 -4.805 1.00 85.56 185 GLY A O 1
ATOM 1411 N N . ASP A 1 186 ? 1.537 28.016 -2.978 1.00 90.00 186 ASP A N 1
ATOM 1412 C CA . ASP A 1 186 ? 2.773 27.534 -3.593 1.00 90.00 186 ASP A CA 1
ATOM 1413 C C . ASP A 1 186 ? 2.661 26.167 -4.282 1.00 90.00 186 ASP A C 1
ATOM 1415 O O . ASP A 1 186 ? 3.596 25.787 -4.980 1.00 90.00 186 ASP A O 1
ATOM 1419 N N . LYS A 1 187 ? 1.529 25.458 -4.148 1.00 88.50 187 LYS A N 1
ATOM 1420 C CA . LYS A 1 187 ? 1.291 24.113 -4.718 1.00 88.50 187 LYS A CA 1
ATOM 1421 C C . LYS A 1 187 ? 2.162 22.987 -4.137 1.00 88.50 187 LYS A C 1
ATOM 1423 O O . LYS A 1 187 ? 2.240 21.913 -4.729 1.00 88.50 187 LYS A O 1
ATOM 1428 N N . LEU A 1 188 ? 2.810 23.219 -2.996 1.00 92.38 188 LEU A N 1
ATOM 1429 C CA . LEU A 1 188 ? 3.621 22.231 -2.281 1.00 92.38 188 LEU A CA 1
ATOM 1430 C C . LEU A 1 188 ? 3.112 22.003 -0.859 1.00 92.38 188 LEU A C 1
ATOM 1432 O O . LEU A 1 188 ? 2.973 20.859 -0.424 1.00 92.38 188 LEU A O 1
ATOM 1436 N N . HIS A 1 189 ? 2.875 23.080 -0.117 1.00 93.50 189 HIS A N 1
ATOM 1437 C CA . HIS A 1 189 ? 2.489 22.987 1.284 1.00 93.50 189 HIS A CA 1
ATOM 1438 C C . HIS A 1 189 ? 0.974 22.871 1.434 1.00 93.50 189 HIS A C 1
ATOM 1440 O O . HIS A 1 189 ? 0.209 23.405 0.630 1.00 93.50 189 HIS A O 1
ATOM 1446 N N . LEU A 1 190 ? 0.550 22.190 2.498 1.00 92.19 190 LEU A N 1
ATOM 1447 C CA . LEU A 1 190 ? -0.849 22.132 2.902 1.00 92.19 190 LEU A CA 1
ATOM 1448 C C . LEU A 1 190 ? -1.261 23.451 3.571 1.00 92.19 190 LEU A C 1
ATOM 1450 O O . LEU A 1 190 ? -0.505 24.025 4.359 1.00 92.19 190 LEU A O 1
ATOM 1454 N N . ASN A 1 191 ? -2.467 23.921 3.266 1.00 90.94 191 ASN A N 1
ATOM 1455 C CA . ASN A 1 191 ? -3.113 25.025 3.974 1.00 90.94 191 ASN A CA 1
ATOM 1456 C C . ASN A 1 191 ? -3.748 24.537 5.298 1.00 90.94 191 ASN A C 1
ATOM 1458 O O . ASN A 1 191 ? -3.600 23.376 5.678 1.00 90.94 191 ASN A O 1
ATOM 1462 N N . ALA A 1 192 ? -4.488 25.409 5.990 1.00 87.69 192 ALA A N 1
ATOM 1463 C CA . ALA A 1 192 ? -5.142 25.075 7.258 1.00 87.69 192 ALA A CA 1
ATOM 1464 C C . ALA A 1 192 ? -6.081 23.854 7.167 1.00 87.69 192 ALA A C 1
ATOM 1466 O O . ALA A 1 192 ? -6.051 22.990 8.041 1.00 87.69 192 ALA A O 1
ATOM 1467 N N . SER A 1 193 ? -6.880 23.744 6.098 1.00 86.56 193 SER A N 1
ATOM 1468 C CA . SER A 1 193 ? -7.775 22.598 5.891 1.00 86.56 193 SER A CA 1
ATOM 1469 C C . SER A 1 193 ? -6.992 21.307 5.641 1.00 86.56 193 SER A C 1
ATOM 1471 O O . SER A 1 193 ? -7.352 20.265 6.183 1.00 86.56 193 SER A O 1
ATOM 1473 N N . GLY A 1 194 ? -5.900 21.366 4.870 1.00 88.88 194 GLY A N 1
ATOM 1474 C CA . GLY A 1 194 ? -5.029 20.209 4.644 1.00 88.88 194 GLY A CA 1
ATOM 1475 C C . GLY A 1 194 ? -4.320 19.741 5.919 1.00 88.88 194 GLY A C 1
ATOM 1476 O O . GLY A 1 194 ? -4.247 18.545 6.183 1.00 88.88 194 GLY A O 1
ATOM 1477 N N . GLN A 1 195 ? -3.852 20.672 6.752 1.00 91.44 195 GLN A N 1
ATOM 1478 C CA . GLN A 1 195 ? -3.208 20.354 8.033 1.00 91.44 195 GLN A CA 1
ATOM 1479 C C . GLN A 1 195 ? -4.192 19.731 9.030 1.00 91.44 195 GLN A C 1
ATOM 1481 O O . GLN A 1 195 ? -3.890 18.705 9.638 1.00 91.44 195 GLN A O 1
ATOM 1486 N N . LYS A 1 196 ? -5.413 20.277 9.115 1.00 84.44 196 LYS A N 1
ATOM 1487 C CA . LYS A 1 196 ? -6.491 19.698 9.925 1.00 84.44 196 LYS A CA 1
ATOM 1488 C C . LYS A 1 196 ? -6.851 18.277 9.492 1.00 84.44 196 LYS A C 1
ATOM 1490 O O . LYS A 1 196 ? -7.092 17.420 10.338 1.00 84.44 196 LYS A O 1
ATOM 1495 N N . LEU A 1 197 ? -6.888 18.026 8.184 1.00 84.81 197 LEU A N 1
ATOM 1496 C CA . LEU A 1 197 ? -7.110 16.691 7.641 1.00 84.81 197 LEU A CA 1
ATOM 1497 C C . LEU A 1 197 ? -5.993 15.732 8.071 1.00 84.81 197 LEU A C 1
ATOM 1499 O O . LEU A 1 197 ? -6.296 14.648 8.554 1.00 84.81 197 LEU A O 1
ATOM 1503 N N . VAL A 1 198 ? -4.718 16.125 7.964 1.00 89.25 198 VAL A N 1
ATOM 1504 C CA . VAL A 1 198 ? -3.592 15.292 8.428 1.00 89.25 198 VAL A CA 1
ATOM 1505 C C . VAL A 1 198 ? -3.724 14.955 9.916 1.00 89.25 198 VAL A C 1
ATOM 1507 O O . VAL A 1 198 ? -3.572 13.791 10.278 1.00 89.25 198 VAL A O 1
ATOM 1510 N N . TYR A 1 199 ? -4.078 15.927 10.761 1.00 87.31 199 TYR A N 1
ATOM 1511 C CA . TYR A 1 199 ? -4.351 15.700 12.187 1.00 87.31 199 TYR A CA 1
ATOM 1512 C C . TYR A 1 199 ? -5.448 14.646 12.408 1.00 87.31 199 TYR A C 1
ATOM 1514 O O . TYR A 1 199 ? -5.244 13.679 13.143 1.00 87.31 199 TYR A O 1
ATOM 1522 N N . GLN A 1 200 ? -6.584 14.786 11.719 1.00 81.00 200 GLN A N 1
ATOM 1523 C CA . GLN A 1 200 ? -7.697 13.836 11.817 1.00 81.00 200 GLN A CA 1
ATOM 1524 C C . GLN A 1 200 ? -7.299 12.436 11.348 1.00 81.00 200 GLN A C 1
ATOM 1526 O O . GLN A 1 200 ? -7.620 11.452 12.007 1.00 81.00 200 GLN A O 1
ATOM 1531 N N . LEU A 1 201 ? -6.549 12.338 10.248 1.00 82.38 201 LEU A N 1
ATOM 1532 C CA . LEU A 1 201 ? -6.069 11.055 9.748 1.00 82.38 201 LEU A CA 1
ATOM 1533 C C . LEU A 1 201 ? -5.109 10.382 10.744 1.00 82.38 201 LEU A C 1
ATOM 1535 O O . LEU A 1 201 ? -5.188 9.169 10.932 1.00 82.38 201 LEU A O 1
ATOM 1539 N N . ILE A 1 202 ? -4.235 11.144 11.413 1.00 86.94 202 ILE A N 1
ATOM 1540 C CA . ILE A 1 202 ? -3.357 10.614 12.469 1.00 86.94 202 ILE A CA 1
ATOM 1541 C C . ILE A 1 202 ? -4.181 10.055 13.630 1.00 86.94 202 ILE A C 1
ATOM 1543 O O . ILE A 1 202 ? -3.913 8.937 14.067 1.00 86.94 202 ILE A O 1
ATOM 1547 N N . LEU A 1 203 ? -5.203 10.774 14.097 1.00 81.50 203 LEU A N 1
ATOM 1548 C CA . LEU A 1 203 ? -6.086 10.272 15.152 1.00 81.50 203 LEU A CA 1
ATOM 1549 C C . LEU A 1 203 ? -6.826 9.002 14.727 1.00 81.50 203 LEU A C 1
ATOM 1551 O O . LEU A 1 203 ? -6.740 7.986 15.414 1.00 81.50 203 LEU A O 1
ATOM 1555 N N . ASP A 1 204 ? -7.502 9.036 13.583 1.00 76.12 204 ASP A N 1
ATOM 1556 C CA . ASP A 1 204 ? -8.393 7.959 13.153 1.00 76.12 204 ASP A CA 1
ATOM 1557 C C . ASP A 1 204 ? -7.626 6.681 12.791 1.00 76.12 204 ASP A C 1
ATOM 1559 O O . ASP A 1 204 ? -7.991 5.584 13.219 1.00 76.12 204 ASP A O 1
ATOM 1563 N N . TYR A 1 205 ? -6.549 6.815 12.012 1.00 75.31 205 TYR A N 1
ATOM 1564 C CA . TYR A 1 205 ? -5.807 5.675 11.464 1.00 75.31 205 TYR A CA 1
ATOM 1565 C C . TYR A 1 205 ? -4.568 5.313 12.281 1.00 75.31 205 TYR A C 1
ATOM 1567 O O . TYR A 1 205 ? -4.135 4.162 12.249 1.00 75.31 205 TYR A O 1
ATOM 1575 N N . GLY A 1 206 ? -3.993 6.272 13.008 1.00 80.56 206 GLY A N 1
ATOM 1576 C CA . GLY A 1 206 ? -2.877 6.025 13.916 1.00 80.56 206 GLY A CA 1
ATOM 1577 C C . GLY A 1 206 ? -3.336 5.557 15.296 1.00 80.56 206 GLY A C 1
ATOM 1578 O O . GLY A 1 206 ? -2.734 4.643 15.853 1.00 80.56 206 GLY A O 1
ATOM 1579 N N . PHE A 1 207 ? -4.402 6.137 15.858 1.00 79.62 207 PHE A N 1
ATOM 1580 C CA . PHE A 1 207 ? -4.772 5.944 17.270 1.00 79.62 207 PHE A CA 1
ATOM 1581 C C . PHE A 1 207 ? -6.227 5.495 17.519 1.00 79.62 207 PHE A C 1
ATOM 1583 O O . PHE A 1 207 ? -6.598 5.284 18.673 1.00 79.62 207 PHE A O 1
ATOM 1590 N N . GLY A 1 208 ? -7.048 5.289 16.482 1.00 64.62 208 GLY A N 1
ATOM 1591 C CA . GLY A 1 208 ? -8.440 4.836 16.620 1.00 64.62 208 GLY A CA 1
ATOM 1592 C C . GLY A 1 208 ? -8.594 3.381 17.096 1.00 64.62 208 GLY A C 1
ATOM 1593 O O . GLY A 1 208 ? -7.657 2.587 17.021 1.00 64.62 208 GLY A O 1
ATOM 1594 N N . GLU A 1 209 ? -9.795 2.989 17.547 1.00 44.62 209 GLU A N 1
ATOM 1595 C CA . GLU A 1 209 ? -10.088 1.668 18.160 1.00 44.62 209 GLU A CA 1
ATOM 1596 C C . GLU A 1 209 ? -9.822 0.440 17.255 1.00 44.62 209 GLU A C 1
ATOM 1598 O O . GLU A 1 209 ? -9.762 -0.680 17.751 1.00 44.62 209 GLU A O 1
ATOM 1603 N N . ASN A 1 210 ? -9.586 0.630 15.952 1.00 38.34 210 ASN A N 1
ATOM 1604 C CA . ASN A 1 210 ? -9.184 -0.431 15.013 1.00 38.34 210 ASN A CA 1
ATOM 1605 C C . ASN A 1 210 ? -7.661 -0.499 14.763 1.00 38.34 210 ASN A C 1
ATOM 1607 O O . ASN A 1 210 ? -7.214 -1.193 13.851 1.00 38.34 210 ASN A O 1
ATOM 1611 N N . SER A 1 211 ? -6.847 0.233 15.532 1.00 41.91 211 SER A N 1
ATOM 1612 C CA . SER A 1 211 ? -5.387 0.316 15.336 1.00 41.91 211 SER A CA 1
ATOM 1613 C C . SER A 1 211 ? -4.595 -0.854 15.940 1.00 41.91 211 SER A C 1
ATOM 1615 O O . SER A 1 211 ? -3.378 -0.919 15.775 1.00 41.91 211 SER A O 1
ATOM 1617 N N . ALA A 1 212 ? -5.272 -1.815 16.575 1.00 33.41 212 ALA A N 1
ATOM 1618 C CA . ALA A 1 212 ? -4.688 -3.042 17.110 1.00 33.41 212 ALA A CA 1
ATOM 1619 C C . ALA A 1 212 ? -5.325 -4.275 16.451 1.00 33.41 212 ALA A C 1
ATOM 1621 O O . ALA A 1 212 ? -6.081 -4.982 17.097 1.00 33.41 212 ALA A O 1
ATOM 1622 N N . ASP A 1 213 ? -5.100 -4.447 15.145 1.00 32.78 213 ASP A N 1
ATOM 1623 C CA . ASP A 1 213 ? -5.138 -5.722 14.398 1.00 32.78 213 ASP A CA 1
ATOM 1624 C C . ASP A 1 213 ? -4.974 -5.410 12.899 1.00 32.78 213 ASP A C 1
ATOM 1626 O O . ASP A 1 213 ? -5.870 -5.556 12.071 1.00 32.78 213 ASP A O 1
ATOM 1630 N N . GLY A 1 214 ? -3.794 -4.913 12.525 1.00 31.25 214 GLY A N 1
ATOM 1631 C CA . GLY A 1 214 ? -3.473 -4.489 11.159 1.00 31.25 214 GLY A CA 1
ATOM 1632 C C . GLY A 1 214 ? -3.074 -5.625 10.216 1.00 31.25 214 GLY A C 1
ATOM 1633 O O . GLY A 1 214 ? -2.194 -5.424 9.379 1.00 31.25 214 GLY A O 1
ATOM 1634 N N . GLY A 1 215 ? -3.681 -6.807 10.353 1.00 27.12 215 GLY A N 1
ATOM 1635 C CA . GLY A 1 215 ? -3.686 -7.800 9.287 1.00 27.12 215 GLY A CA 1
ATOM 1636 C C . GLY A 1 215 ? -4.554 -7.285 8.142 1.00 27.12 215 GLY A C 1
ATOM 1637 O O . GLY A 1 215 ? -5.595 -6.674 8.370 1.00 27.12 215 GLY A O 1
ATOM 1638 N N . ALA A 1 216 ? -4.143 -7.529 6.901 1.00 30.88 216 ALA A N 1
ATOM 1639 C CA . ALA A 1 216 ? -5.027 -7.378 5.756 1.00 30.88 216 ALA A CA 1
ATOM 1640 C C . ALA A 1 216 ? -6.195 -8.372 5.896 1.00 30.88 216 ALA A C 1
ATOM 1642 O O . ALA A 1 216 ? -6.169 -9.465 5.332 1.00 30.88 216 ALA A O 1
ATOM 1643 N N . ALA A 1 217 ? -7.228 -8.007 6.654 1.00 30.53 217 ALA A N 1
ATOM 1644 C CA . ALA A 1 217 ? -8.548 -8.559 6.454 1.00 30.53 217 ALA A CA 1
ATOM 1645 C C . ALA A 1 217 ? -8.979 -8.063 5.074 1.00 30.53 217 ALA A C 1
ATOM 1647 O O . ALA A 1 217 ? -9.458 -6.942 4.907 1.00 30.53 217 ALA A O 1
ATOM 1648 N N . GLY A 1 218 ? -8.726 -8.883 4.052 1.00 29.16 218 GLY A N 1
ATOM 1649 C CA . GLY A 1 218 ? -9.431 -8.736 2.794 1.00 29.16 218 GLY A CA 1
ATOM 1650 C C . GLY A 1 218 ? -10.913 -8.643 3.132 1.00 29.16 218 GLY A C 1
ATOM 1651 O O . GLY A 1 218 ? -11.435 -9.501 3.844 1.00 29.16 218 GLY A O 1
ATOM 1652 N N . PHE A 1 219 ? -11.569 -7.577 2.683 1.00 37.66 219 PHE A N 1
ATOM 1653 C CA . PHE A 1 219 ? -13.015 -7.478 2.759 1.00 37.66 219 PHE A CA 1
ATOM 1654 C C . PHE A 1 219 ? -13.590 -8.666 1.982 1.00 37.66 219 PHE A C 1
ATOM 1656 O O . PHE A 1 219 ? -13.668 -8.634 0.754 1.00 37.66 219 PHE A O 1
ATOM 1663 N N . ALA A 1 220 ? -13.946 -9.745 2.679 1.00 41.00 220 ALA A N 1
ATOM 1664 C CA . ALA A 1 220 ? -14.841 -10.737 2.120 1.00 41.00 220 ALA A CA 1
ATOM 1665 C C . ALA A 1 220 ? -16.140 -9.990 1.803 1.00 41.00 220 ALA A C 1
ATOM 1667 O O . ALA A 1 220 ? -16.717 -9.342 2.679 1.00 41.00 220 ALA A O 1
ATOM 1668 N N . ALA A 1 221 ? -16.555 -10.005 0.537 1.00 45.72 221 ALA A N 1
ATOM 1669 C CA . ALA A 1 221 ? -17.857 -9.476 0.174 1.00 45.72 221 ALA A CA 1
ATOM 1670 C C . ALA A 1 221 ? -18.911 -10.277 0.948 1.00 45.72 221 ALA A C 1
ATOM 1672 O O . ALA A 1 221 ? -18.961 -11.500 0.826 1.00 45.72 221 ALA A O 1
ATOM 1673 N N . LEU A 1 222 ? -19.711 -9.586 1.761 1.00 53.41 222 LEU A N 1
ATOM 1674 C CA . LEU A 1 222 ? -20.828 -10.194 2.474 1.00 53.41 222 LEU A CA 1
ATOM 1675 C C . LEU A 1 222 ? -21.797 -10.768 1.434 1.00 53.41 222 LEU A C 1
ATOM 1677 O O . LEU A 1 222 ? -22.206 -10.066 0.506 1.00 53.41 222 LEU A O 1
ATOM 1681 N N . SER A 1 223 ? -22.146 -12.042 1.572 1.00 57.59 223 SER A N 1
ATOM 1682 C CA . SER A 1 223 ? -23.189 -12.681 0.771 1.00 57.59 223 SER A CA 1
ATOM 1683 C C . SER A 1 223 ? -24.532 -11.965 0.956 1.00 57.59 223 SER A C 1
ATOM 1685 O O . SER A 1 223 ? -24.761 -11.287 1.959 1.00 57.59 223 SER A O 1
ATOM 1687 N N . GLU A 1 224 ? -25.462 -12.123 0.009 1.00 59.81 224 GLU A N 1
ATOM 1688 C CA . GLU A 1 224 ? -26.808 -11.544 0.150 1.00 59.81 224 GLU A CA 1
ATOM 1689 C C . GLU A 1 224 ? -27.502 -11.976 1.448 1.00 59.81 224 GLU A C 1
ATOM 1691 O O . GLU A 1 224 ? -28.262 -11.201 2.028 1.00 59.81 224 GLU A O 1
ATOM 1696 N N . ASP A 1 225 ? -27.234 -13.194 1.913 1.00 68.38 225 ASP A N 1
ATOM 1697 C CA . ASP A 1 225 ? -27.806 -13.725 3.145 1.00 68.38 225 ASP A CA 1
ATOM 1698 C C . ASP A 1 225 ? -27.153 -13.110 4.387 1.00 68.38 225 ASP A C 1
ATOM 1700 O O . ASP A 1 225 ? -27.854 -12.783 5.342 1.00 68.38 225 ASP A O 1
ATOM 1704 N N . GLU A 1 226 ? -25.844 -12.845 4.357 1.00 63.12 226 GLU A N 1
ATOM 1705 C CA . GLU A 1 226 ? -25.159 -12.089 5.414 1.00 63.12 226 GLU A CA 1
ATOM 1706 C C . GLU A 1 226 ? -25.628 -10.632 5.458 1.00 63.12 226 GLU A C 1
ATOM 1708 O O . GLU A 1 226 ? -25.848 -10.089 6.537 1.00 63.12 226 GLU A O 1
ATOM 1713 N N . ILE A 1 227 ? -25.860 -10.004 4.302 1.00 66.50 227 ILE A N 1
ATOM 1714 C CA . ILE A 1 227 ? -26.432 -8.654 4.227 1.00 66.50 227 ILE A CA 1
ATOM 1715 C C . ILE A 1 227 ? -27.856 -8.652 4.794 1.00 66.50 227 ILE A C 1
ATOM 1717 O O . ILE A 1 227 ? -28.190 -7.788 5.603 1.00 66.50 227 ILE A O 1
ATOM 1721 N N . LYS A 1 228 ? -28.698 -9.627 4.431 1.00 71.50 228 LYS A N 1
ATOM 1722 C CA . LYS A 1 228 ? -30.053 -9.760 4.994 1.00 71.50 228 LYS A CA 1
ATOM 1723 C C . LYS A 1 228 ? -30.025 -10.005 6.503 1.00 71.50 228 LYS A C 1
ATOM 1725 O O . LYS A 1 228 ? -30.854 -9.434 7.210 1.00 71.50 228 LYS A O 1
ATOM 1730 N N . GLU A 1 229 ? -29.082 -10.803 7.001 1.00 75.38 229 GLU A N 1
ATOM 1731 C CA . GLU A 1 229 ? -28.925 -11.053 8.437 1.00 75.38 229 GLU A CA 1
ATOM 1732 C C . GLU A 1 229 ? -28.447 -9.795 9.179 1.00 75.38 229 GLU A C 1
ATOM 1734 O O . GLU A 1 229 ? -28.979 -9.479 10.242 1.00 75.38 229 GLU A O 1
ATOM 1739 N N . LEU A 1 230 ? -27.526 -9.018 8.599 1.00 71.50 230 LEU A N 1
ATOM 1740 C CA . LEU A 1 230 ? -27.066 -7.739 9.156 1.00 71.50 230 LEU A CA 1
ATOM 1741 C C . LEU A 1 230 ? -28.161 -6.667 9.169 1.00 71.50 230 LEU A C 1
ATOM 1743 O O . LEU A 1 230 ? -28.216 -5.847 10.083 1.00 71.50 230 LEU A O 1
ATOM 1747 N N . LEU A 1 231 ? -29.041 -6.670 8.168 1.00 75.44 231 LEU A N 1
ATOM 1748 C CA . LEU A 1 231 ? -30.184 -5.759 8.084 1.00 75.44 231 LEU A CA 1
ATOM 1749 C C . LEU A 1 231 ? -31.372 -6.214 8.949 1.00 75.44 231 LEU A C 1
ATOM 1751 O O . LEU A 1 231 ? -32.358 -5.477 9.073 1.00 75.44 231 LEU A O 1
ATOM 1755 N N . ARG A 1 232 ? -31.309 -7.409 9.554 1.00 82.81 232 ARG A N 1
ATOM 1756 C CA . ARG A 1 232 ? -32.400 -7.939 10.372 1.00 82.81 232 ARG A CA 1
ATOM 1757 C C . ARG A 1 232 ? -32.544 -7.140 11.662 1.00 82.81 232 ARG A C 1
ATOM 1759 O O . ARG A 1 232 ? -31.575 -6.790 12.332 1.00 82.81 232 ARG A O 1
ATOM 1766 N N . GLN A 1 233 ? -33.793 -6.914 12.057 1.00 85.88 233 GLN A N 1
ATOM 1767 C CA . GLN A 1 233 ? -34.094 -6.327 13.355 1.00 85.88 233 GLN A CA 1
ATOM 1768 C C . GLN A 1 233 ? -33.560 -7.209 14.501 1.00 85.88 233 GLN A C 1
ATOM 1770 O O . GLN A 1 233 ? -33.658 -8.443 14.429 1.00 85.88 233 GLN A O 1
ATOM 1775 N N . PRO A 1 234 ? -33.048 -6.603 15.586 1.00 85.19 234 PRO A N 1
ATOM 1776 C CA . PRO A 1 234 ? -32.617 -7.351 16.756 1.00 85.19 234 PRO A CA 1
ATOM 1777 C C . PRO A 1 234 ? -33.797 -8.085 17.396 1.00 85.19 234 PRO A C 1
ATOM 1779 O O . PRO A 1 234 ? -34.866 -7.513 17.616 1.00 85.19 234 PRO A O 1
ATOM 1782 N N . VAL A 1 235 ? -33.585 -9.346 17.773 1.00 84.69 235 VAL A N 1
ATOM 1783 C CA . VAL A 1 235 ? -34.557 -10.116 18.557 1.00 84.69 235 VAL A CA 1
ATOM 1784 C C . VAL A 1 235 ? -34.078 -10.174 19.998 1.00 84.69 235 VAL A C 1
ATOM 1786 O O . VAL A 1 235 ? -33.039 -10.756 20.306 1.00 84.69 235 VAL A O 1
ATOM 1789 N N . LEU A 1 236 ? -34.846 -9.574 20.902 1.00 84.25 236 LEU A N 1
ATOM 1790 C CA . LEU A 1 236 ? -34.525 -9.619 22.322 1.00 84.25 236 LEU A CA 1
ATOM 1791 C C . LEU A 1 236 ? -34.922 -10.963 22.926 1.00 84.25 236 LEU A C 1
ATOM 1793 O O . LEU A 1 236 ? -36.042 -11.438 22.737 1.00 84.25 236 LEU A O 1
ATOM 1797 N N . LYS A 1 237 ? -34.031 -11.528 23.748 1.00 84.81 237 LYS A N 1
ATOM 1798 C CA . LYS A 1 237 ? -34.350 -12.696 24.586 1.00 84.81 237 LYS A CA 1
ATOM 1799 C C . LYS A 1 237 ? -35.455 -12.384 25.601 1.00 84.81 237 LYS A C 1
ATOM 1801 O O . LYS A 1 237 ? -36.241 -13.260 25.943 1.00 84.81 237 LYS A O 1
ATOM 1806 N N . ILE A 1 238 ? -35.521 -11.136 26.070 1.00 84.62 238 ILE A N 1
ATOM 1807 C CA . ILE A 1 238 ? -36.544 -10.641 26.994 1.00 84.62 238 ILE A CA 1
ATOM 1808 C C . ILE A 1 238 ? -37.369 -9.587 26.260 1.00 84.62 238 ILE A C 1
ATOM 1810 O O . ILE A 1 238 ? -36.836 -8.566 25.832 1.00 84.62 238 ILE A O 1
ATOM 1814 N N . LYS A 1 239 ? -38.676 -9.824 26.118 1.00 86.44 239 LYS A N 1
ATOM 1815 C CA . LYS A 1 239 ? -39.586 -8.862 25.488 1.00 86.44 239 LYS A CA 1
ATOM 1816 C C . LYS A 1 239 ? -39.848 -7.701 26.445 1.00 86.44 239 LYS A C 1
ATOM 1818 O O . LYS A 1 239 ? -40.400 -7.910 27.523 1.00 86.44 239 LYS A O 1
ATOM 1823 N N . ILE A 1 240 ? -39.469 -6.494 26.037 1.00 87.44 240 ILE A N 1
ATOM 1824 C CA . ILE A 1 240 ? -39.709 -5.262 26.794 1.00 87.44 240 ILE A CA 1
ATOM 1825 C C . ILE A 1 240 ? -41.005 -4.626 26.270 1.00 87.44 240 ILE A C 1
ATOM 1827 O O . ILE A 1 240 ? -41.079 -4.301 25.083 1.00 87.44 240 ILE A O 1
ATOM 1831 N N . PRO A 1 241 ? -42.043 -4.455 27.108 1.00 86.19 241 PRO A N 1
ATOM 1832 C CA . PRO A 1 241 ? -43.285 -3.808 26.696 1.00 86.19 241 PRO A CA 1
ATOM 1833 C C . PRO A 1 241 ? -43.055 -2.393 26.150 1.00 86.19 241 PRO A C 1
ATOM 1835 O O . PRO A 1 241 ? -42.384 -1.581 26.783 1.00 86.19 241 PRO A O 1
ATOM 1838 N N . GLY A 1 242 ? -43.642 -2.091 24.988 1.00 81.56 242 GLY A N 1
ATOM 1839 C CA . GLY A 1 242 ? -43.563 -0.768 24.356 1.00 81.56 242 GLY A CA 1
ATOM 1840 C C . GLY A 1 242 ? -42.269 -0.481 23.583 1.00 81.56 242 GLY A C 1
ATOM 1841 O O . GLY A 1 242 ? -42.130 0.623 23.058 1.00 81.56 242 GLY A O 1
ATOM 1842 N N . LEU A 1 243 ? -41.345 -1.445 23.490 1.00 88.81 243 LEU A N 1
ATOM 1843 C CA . LEU A 1 243 ? -40.159 -1.356 22.639 1.00 88.81 243 LEU A CA 1
ATOM 1844 C C . LEU A 1 243 ? -40.438 -1.983 21.266 1.00 88.81 243 LEU A C 1
ATOM 1846 O O . LEU A 1 243 ? -40.775 -3.163 21.170 1.00 88.81 243 LEU A O 1
ATOM 1850 N N . PHE A 1 244 ? -40.239 -1.193 20.214 1.00 85.62 244 PHE A N 1
ATOM 1851 C CA . PHE A 1 244 ? -40.331 -1.616 18.821 1.00 85.62 244 PHE A CA 1
ATOM 1852 C C . PHE A 1 244 ? -39.085 -1.130 18.085 1.00 85.62 244 PHE A C 1
ATOM 1854 O O . PHE A 1 244 ? -38.714 0.033 18.237 1.00 85.62 244 PHE A O 1
ATOM 1861 N N . PHE A 1 245 ? -38.453 -2.012 17.312 1.00 87.62 245 PHE A N 1
ATOM 1862 C CA . PHE A 1 245 ? -37.353 -1.628 16.432 1.00 87.62 245 PHE A CA 1
ATOM 1863 C C . PHE A 1 245 ? -37.904 -1.165 15.086 1.00 87.62 245 PHE A C 1
ATOM 1865 O O . PHE A 1 245 ? -38.800 -1.810 14.531 1.00 87.62 245 PHE A O 1
ATOM 1872 N N . SER A 1 246 ? -37.374 -0.071 14.544 1.00 83.94 246 SER A N 1
ATOM 1873 C CA . SER A 1 246 ? -37.717 0.364 13.187 1.00 83.94 246 SER A CA 1
ATOM 1874 C C . SER A 1 246 ? -37.132 -0.601 12.159 1.00 83.94 246 SER A C 1
ATOM 1876 O O . SER A 1 246 ? -36.117 -1.248 12.392 1.00 83.94 246 SER A O 1
ATOM 1878 N N . GLY A 1 247 ? -37.780 -0.776 11.009 1.00 73.56 247 GLY A N 1
ATOM 1879 C CA . GLY A 1 247 ? -37.177 -1.524 9.901 1.00 73.56 247 GLY A CA 1
ATOM 1880 C C . GLY A 1 247 ? -36.078 -0.694 9.244 1.00 73.56 247 GLY A C 1
ATOM 1881 O O . GLY A 1 247 ? -36.253 0.511 9.065 1.00 73.56 247 GLY A O 1
ATOM 1882 N N . ILE A 1 248 ? -34.966 -1.320 8.855 1.00 72.88 248 ILE A N 1
ATOM 1883 C CA . ILE A 1 248 ? -34.010 -0.676 7.949 1.00 72.88 248 ILE A CA 1
ATOM 1884 C C . ILE A 1 248 ? -34.555 -0.869 6.541 1.00 72.88 248 ILE A C 1
ATOM 1886 O O . ILE A 1 248 ? -34.629 -1.997 6.062 1.00 72.88 248 ILE A O 1
ATOM 1890 N N . ASN A 1 249 ? -34.981 0.216 5.892 1.00 60.66 249 ASN A N 1
ATOM 1891 C CA . ASN A 1 249 ? -35.402 0.155 4.497 1.00 60.66 249 ASN A CA 1
ATOM 1892 C C . ASN A 1 249 ? -34.157 0.256 3.590 1.00 60.66 249 ASN A C 1
ATOM 1894 O O . ASN A 1 249 ? -33.496 1.300 3.626 1.00 60.66 249 ASN A O 1
ATOM 1898 N N . PRO A 1 250 ? -33.834 -0.760 2.767 1.00 53.78 250 PRO A N 1
ATOM 1899 C CA . PRO A 1 250 ? -32.748 -0.688 1.787 1.00 53.78 250 PRO A CA 1
ATOM 1900 C C . PRO A 1 250 ? -32.901 0.467 0.787 1.00 53.78 250 PRO A C 1
ATOM 1902 O O . PRO A 1 250 ? -31.911 0.926 0.237 1.00 53.78 250 PRO A O 1
ATOM 1905 N N . ASP A 1 251 ? -34.108 1.002 0.598 1.00 48.91 251 ASP A N 1
ATOM 1906 C CA . ASP A 1 251 ? -34.354 2.145 -0.291 1.00 48.91 251 ASP A CA 1
ATOM 1907 C C . ASP A 1 251 ? -34.000 3.497 0.354 1.00 48.91 251 ASP A C 1
ATOM 1909 O O . ASP A 1 251 ? -34.007 4.538 -0.301 1.00 48.91 251 ASP A O 1
ATOM 1913 N N . SER A 1 252 ? -33.670 3.504 1.651 1.00 48.25 252 SER A N 1
ATOM 1914 C CA . SER A 1 252 ? -33.276 4.707 2.398 1.00 48.25 252 SER A CA 1
ATOM 1915 C C . SER A 1 252 ? -31.772 4.996 2.361 1.00 48.25 252 SER A C 1
ATOM 1917 O O . SER A 1 252 ? -31.300 5.835 3.131 1.00 48.25 252 SER A O 1
ATOM 1919 N N . LEU A 1 253 ? -31.032 4.334 1.459 1.00 55.25 253 LEU A N 1
ATOM 1920 C CA . LEU A 1 253 ? -29.632 4.620 1.136 1.00 55.25 253 LEU A CA 1
ATOM 1921 C C . LEU A 1 253 ? -29.475 6.113 0.832 1.00 55.25 253 LEU A C 1
ATOM 1923 O O . LEU A 1 253 ? -29.766 6.584 -0.270 1.00 55.25 253 LEU A O 1
ATOM 1927 N N . LYS A 1 254 ? -29.026 6.882 1.826 1.00 52.97 254 LYS A N 1
ATOM 1928 C CA . LYS A 1 254 ? -28.778 8.306 1.625 1.00 52.97 254 LYS A CA 1
ATOM 1929 C C . LYS A 1 254 ? -27.440 8.434 0.921 1.00 52.97 254 LYS A C 1
ATOM 1931 O O . LYS A 1 254 ? -26.414 7.981 1.433 1.00 52.97 254 LYS A O 1
ATOM 1936 N N . LYS A 1 255 ? -27.481 9.027 -0.268 1.00 51.31 255 LYS A N 1
ATOM 1937 C CA . LYS A 1 255 ? -26.284 9.506 -0.947 1.00 51.31 255 LYS A CA 1
ATOM 1938 C C . LYS A 1 255 ? -25.851 10.786 -0.254 1.00 51.31 255 LYS A C 1
ATOM 1940 O O . LYS A 1 255 ? -26.662 11.699 -0.103 1.00 51.31 255 LYS A O 1
ATOM 1945 N N . ASP A 1 256 ? -24.606 10.810 0.193 1.00 47.72 256 ASP A N 1
ATOM 1946 C CA . ASP A 1 256 ? -23.983 12.054 0.630 1.00 47.72 256 ASP A CA 1
ATOM 1947 C C . ASP A 1 256 ? -23.576 12.898 -0.592 1.00 47.72 256 ASP A C 1
ATOM 1949 O O . ASP A 1 256 ? -23.606 12.409 -1.728 1.00 47.72 256 ASP A O 1
ATOM 1953 N N . LEU A 1 257 ? -23.191 14.154 -0.363 1.00 41.50 257 LEU A N 1
ATOM 1954 C CA . LEU A 1 257 ? -22.773 15.112 -1.402 1.00 41.50 257 LEU A CA 1
ATOM 1955 C C . LEU A 1 257 ? -21.623 14.584 -2.289 1.00 41.50 257 LEU A C 1
ATOM 1957 O O . LEU A 1 257 ? -21.560 14.929 -3.467 1.00 41.50 257 LEU A O 1
ATOM 1961 N N . ASP A 1 258 ? -20.807 13.665 -1.763 1.00 43.09 258 ASP A N 1
ATOM 1962 C CA . ASP A 1 258 ? -19.669 13.030 -2.446 1.00 43.09 258 ASP A CA 1
ATOM 1963 C C . ASP A 1 258 ? -20.042 11.739 -3.210 1.00 43.09 258 ASP A C 1
ATOM 1965 O O . ASP A 1 258 ? -19.179 10.985 -3.660 1.00 43.09 258 ASP A O 1
ATOM 1969 N N . GLY A 1 259 ? -21.335 11.409 -3.304 1.00 47.81 259 GLY A N 1
ATOM 1970 C CA . GLY A 1 259 ? -21.826 10.198 -3.974 1.00 47.81 259 GLY A CA 1
ATOM 1971 C C . GLY A 1 259 ? -21.628 8.892 -3.189 1.00 47.81 259 GLY A C 1
ATOM 1972 O O . GLY A 1 259 ? -22.060 7.833 -3.649 1.00 47.81 259 GLY A O 1
ATOM 1973 N N . ALA A 1 260 ? -21.031 8.947 -1.994 1.00 54.81 260 ALA A N 1
ATOM 1974 C CA . ALA A 1 260 ? -20.904 7.808 -1.091 1.00 54.81 260 ALA A CA 1
ATOM 1975 C C . ALA A 1 260 ? -22.266 7.391 -0.507 1.00 54.81 260 ALA A C 1
ATOM 1977 O O . ALA A 1 260 ? -23.101 8.228 -0.154 1.00 54.81 260 ALA A O 1
ATOM 1978 N N . ILE A 1 261 ? -22.484 6.078 -0.402 1.00 67.94 261 ILE A N 1
ATOM 1979 C CA . ILE A 1 261 ? -23.743 5.487 0.056 1.00 67.94 261 ILE A CA 1
ATOM 1980 C C . ILE A 1 261 ? -23.597 5.022 1.510 1.00 67.94 261 ILE A C 1
ATOM 1982 O O . ILE A 1 261 ? -22.623 4.351 1.852 1.00 67.94 261 ILE A O 1
ATOM 1986 N N . TYR A 1 262 ? -24.573 5.347 2.363 1.00 73.88 262 TYR A N 1
ATOM 1987 C CA . TYR A 1 262 ? -24.569 4.967 3.779 1.00 73.88 262 TYR A CA 1
ATOM 1988 C C . TYR A 1 262 ? -25.851 4.251 4.210 1.00 73.88 262 TYR A C 1
ATOM 1990 O O . TYR A 1 262 ? -26.952 4.588 3.770 1.00 73.88 262 TYR A O 1
ATOM 1998 N N . LEU A 1 263 ? -25.685 3.301 5.132 1.00 75.88 263 LEU A N 1
ATOM 1999 C CA . LEU A 1 263 ? -26.740 2.638 5.894 1.00 75.88 263 LEU A CA 1
ATOM 2000 C C . LEU A 1 263 ? -26.796 3.218 7.312 1.00 75.88 263 LEU A C 1
ATOM 2002 O O . LEU A 1 263 ? -25.760 3.484 7.923 1.00 75.88 263 LEU A O 1
ATOM 2006 N N . TYR A 1 264 ? -28.008 3.396 7.837 1.00 79.81 264 TYR A N 1
ATOM 2007 C CA . TYR A 1 264 ? -28.245 3.929 9.178 1.00 79.81 264 TYR A CA 1
ATOM 2008 C C . TYR A 1 264 ? -28.966 2.892 10.038 1.00 79.81 264 TYR A C 1
ATOM 2010 O O . TYR A 1 264 ? -30.079 2.485 9.712 1.00 79.81 264 TYR A O 1
ATOM 2018 N N . PHE A 1 265 ? -28.354 2.513 11.158 1.00 84.75 265 PHE A N 1
ATOM 2019 C CA . PHE A 1 265 ? -28.897 1.537 12.102 1.00 84.75 265 PHE A CA 1
ATOM 2020 C C . PHE A 1 265 ? -29.361 2.262 13.384 1.00 84.75 265 PHE A C 1
ATOM 2022 O O . PHE A 1 265 ? -28.516 2.741 14.148 1.00 84.75 265 PHE A O 1
ATOM 2029 N N . PRO A 1 266 ? -30.681 2.374 13.644 1.00 86.50 266 PRO A N 1
ATOM 2030 C CA . PRO A 1 266 ? -31.221 3.099 14.804 1.00 86.50 266 PRO A CA 1
ATOM 2031 C C . PRO A 1 266 ? -31.339 2.246 16.083 1.00 86.50 266 PRO A C 1
ATOM 2033 O O . PRO A 1 266 ? -31.695 2.753 17.147 1.00 86.50 266 PRO A O 1
ATOM 2036 N N . PHE A 1 267 ? -31.041 0.947 16.006 1.00 88.56 267 PHE A N 1
ATOM 2037 C CA . PHE A 1 267 ? -31.446 -0.043 17.009 1.00 88.56 267 PHE A CA 1
ATOM 2038 C C . PHE A 1 267 ? -30.951 0.223 18.433 1.00 88.56 267 PHE A C 1
ATOM 2040 O O . PHE A 1 267 ? -31.693 0.005 19.388 1.00 88.56 267 PHE A O 1
ATOM 2047 N N . ILE A 1 268 ? -29.711 0.689 18.601 1.00 87.25 268 ILE A N 1
ATOM 2048 C CA . ILE A 1 268 ? -29.146 0.953 19.934 1.00 87.25 268 ILE A CA 1
ATOM 2049 C C . ILE A 1 268 ? -29.905 2.101 20.608 1.00 87.25 268 ILE A C 1
ATOM 2051 O O . ILE A 1 268 ? -30.309 1.981 21.765 1.00 87.25 268 ILE A O 1
ATOM 2055 N N . GLY A 1 269 ? -30.160 3.182 19.868 1.00 86.56 269 GLY A N 1
ATOM 2056 C CA . GLY A 1 269 ? -30.937 4.315 20.366 1.00 86.56 269 GLY A CA 1
ATOM 2057 C C . GLY A 1 269 ? -32.371 3.920 20.718 1.00 86.56 269 GLY A C 1
ATOM 2058 O O . GLY A 1 269 ? -32.876 4.286 21.779 1.00 86.56 269 GLY A O 1
ATOM 2059 N N . GLU A 1 270 ? -33.010 3.108 19.874 1.00 89.06 270 GLU A N 1
ATOM 2060 C CA . GLU A 1 270 ? -34.358 2.583 20.123 1.00 89.06 270 GLU A CA 1
ATOM 2061 C C . GLU A 1 270 ? -34.409 1.687 21.363 1.00 89.06 270 GLU A C 1
ATOM 2063 O O . GLU A 1 270 ? -35.311 1.835 22.188 1.00 89.06 270 GLU A O 1
ATOM 2068 N N . TYR A 1 271 ? -33.417 0.811 21.540 1.00 89.56 271 TYR A N 1
ATOM 2069 C CA . TYR A 1 271 ? -33.306 -0.070 22.701 1.00 89.56 271 TYR A CA 1
ATOM 2070 C C . TYR A 1 271 ? -33.181 0.718 24.008 1.00 89.56 271 TYR A C 1
ATOM 2072 O O . TYR A 1 271 ? -33.955 0.494 24.944 1.00 89.56 271 TYR A O 1
ATOM 2080 N N . VAL A 1 272 ? -32.247 1.674 24.064 1.00 88.25 272 VAL A N 1
ATOM 2081 C CA . VAL A 1 272 ? -32.027 2.513 25.253 1.00 88.25 272 VAL A CA 1
ATOM 2082 C C . VAL A 1 272 ? -33.264 3.364 25.545 1.00 88.25 272 VAL A C 1
ATOM 2084 O O . VAL A 1 272 ? -33.728 3.405 26.688 1.00 88.25 272 VAL A O 1
ATOM 2087 N N . SER A 1 273 ? -33.861 3.976 24.517 1.00 86.94 273 SER A N 1
ATOM 2088 C CA . SER A 1 273 ? -35.091 4.762 24.663 1.00 86.94 273 SER A CA 1
ATOM 2089 C C . SER A 1 273 ? -36.261 3.913 25.176 1.00 86.94 273 SER A C 1
ATOM 2091 O O . SER A 1 273 ? -36.978 4.325 26.093 1.00 86.94 273 SER A O 1
ATOM 2093 N N . GLY A 1 274 ? -36.443 2.702 24.643 1.00 88.31 274 GLY A N 1
ATOM 2094 C CA . GLY A 1 274 ? -37.503 1.788 25.069 1.00 88.31 274 GLY A CA 1
ATOM 2095 C C . GLY A 1 274 ? -37.326 1.289 26.502 1.00 88.31 274 GLY A C 1
ATOM 2096 O O . GLY A 1 274 ? -38.296 1.283 27.261 1.00 88.31 274 GLY A O 1
ATOM 2097 N N . ILE A 1 275 ? -36.098 0.952 26.913 1.00 88.94 275 ILE A N 1
ATOM 2098 C CA . ILE A 1 275 ? -35.795 0.616 28.314 1.00 88.94 275 ILE A CA 1
ATOM 2099 C C . ILE A 1 275 ? -36.143 1.779 29.230 1.00 88.94 275 ILE A C 1
ATOM 2101 O O . ILE A 1 275 ? -36.800 1.575 30.248 1.00 88.94 275 ILE A O 1
ATOM 2105 N N . TYR A 1 276 ? -35.729 2.993 28.874 1.00 85.69 276 TYR A N 1
ATOM 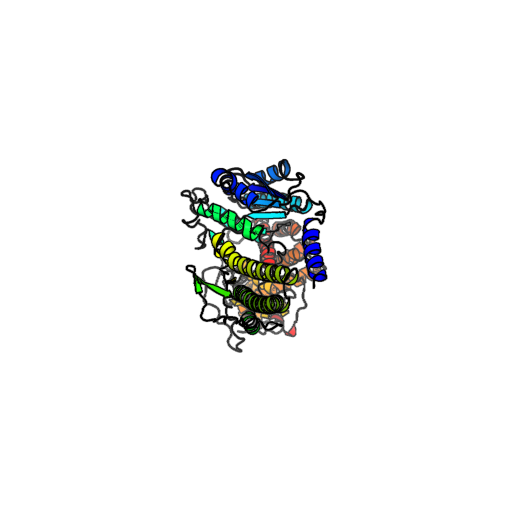2106 C CA . TYR A 1 276 ? -35.980 4.165 29.702 1.00 85.69 276 TYR A CA 1
ATOM 2107 C C . TYR A 1 276 ? -37.485 4.404 29.900 1.00 85.69 276 TYR A C 1
ATOM 2109 O O . TYR A 1 276 ? -37.949 4.568 31.030 1.00 85.69 276 TYR A O 1
ATOM 2117 N N . ARG A 1 277 ? -38.278 4.306 28.823 1.00 87.31 277 ARG A N 1
ATOM 2118 C CA . ARG A 1 277 ? -39.750 4.395 28.881 1.00 87.31 277 ARG A CA 1
ATOM 2119 C C . ARG A 1 277 ? -40.361 3.299 29.755 1.00 87.31 277 ARG A C 1
ATOM 2121 O O . ARG A 1 277 ? -41.239 3.584 30.570 1.00 87.31 277 ARG A O 1
ATOM 2128 N N . TYR A 1 278 ? -39.884 2.063 29.619 1.00 89.50 278 TYR A N 1
ATOM 2129 C CA . TYR A 1 278 ? -40.349 0.942 30.433 1.00 89.50 278 TYR A CA 1
ATOM 2130 C C . TYR A 1 278 ? -40.014 1.125 31.921 1.00 89.50 278 TYR A C 1
ATOM 2132 O O . TYR A 1 278 ? -40.869 0.891 32.776 1.00 89.50 278 TYR A O 1
ATOM 2140 N N . LEU A 1 279 ? -38.802 1.583 32.246 1.00 88.06 279 LEU A N 1
ATOM 2141 C CA . LEU A 1 279 ? -38.381 1.839 33.625 1.00 88.06 279 LEU A CA 1
ATOM 2142 C C . LEU A 1 279 ? -39.200 2.953 34.275 1.00 88.06 279 LEU A C 1
ATOM 2144 O O . LEU A 1 279 ? -39.568 2.818 35.441 1.00 88.06 279 LEU A O 1
ATOM 2148 N N . ILE A 1 280 ? -39.538 4.010 33.531 1.00 88.25 280 ILE A N 1
ATOM 2149 C CA . ILE A 1 280 ? -40.444 5.057 34.019 1.00 88.25 280 ILE A CA 1
ATOM 2150 C C . ILE A 1 280 ? -41.817 4.462 34.336 1.00 88.25 280 ILE A C 1
ATOM 2152 O O . ILE A 1 280 ? -42.313 4.660 35.444 1.00 88.25 280 ILE A O 1
ATOM 2156 N N . LEU A 1 281 ? -42.399 3.680 33.420 1.00 88.88 281 LEU A N 1
ATOM 2157 C CA . LEU A 1 281 ? -43.694 3.028 33.638 1.00 88.88 281 LEU A CA 1
ATOM 2158 C C . LEU A 1 281 ? -43.670 2.118 34.879 1.00 88.88 281 LEU A C 1
ATOM 2160 O O . LEU A 1 281 ? -44.553 2.200 35.735 1.00 88.88 281 LEU A O 1
ATOM 2164 N N . ALA A 1 282 ? -42.636 1.283 35.008 1.00 90.38 282 ALA A N 1
ATOM 2165 C CA . ALA A 1 282 ? -42.452 0.403 36.156 1.00 90.38 282 ALA A CA 1
ATOM 2166 C C . ALA A 1 282 ? -42.298 1.197 37.465 1.00 90.38 282 ALA A C 1
ATOM 2168 O O . ALA A 1 282 ? -42.928 0.865 38.472 1.00 90.38 282 ALA A O 1
ATOM 2169 N N . ALA A 1 283 ? -41.519 2.282 37.452 1.00 90.12 283 ALA A N 1
ATOM 2170 C CA . ALA A 1 283 ? -41.352 3.159 38.604 1.00 90.12 283 ALA A CA 1
ATOM 2171 C C . ALA A 1 283 ? -42.674 3.823 39.013 1.00 90.12 283 ALA A C 1
ATOM 2173 O O . ALA A 1 283 ? -42.978 3.880 40.204 1.00 90.12 283 ALA A O 1
ATOM 2174 N N . THR A 1 284 ? -43.503 4.257 38.057 1.00 89.62 284 THR A N 1
ATOM 2175 C CA . THR A 1 284 ? -44.827 4.828 38.349 1.00 89.62 284 THR A CA 1
ATOM 2176 C C . THR A 1 284 ? -45.741 3.817 39.047 1.00 89.62 284 THR A C 1
ATOM 2178 O O . THR A 1 284 ? -46.395 4.171 40.028 1.00 89.62 284 THR A O 1
ATOM 2181 N N . ILE A 1 285 ? -45.742 2.549 38.620 1.00 93.00 285 ILE A N 1
ATOM 2182 C CA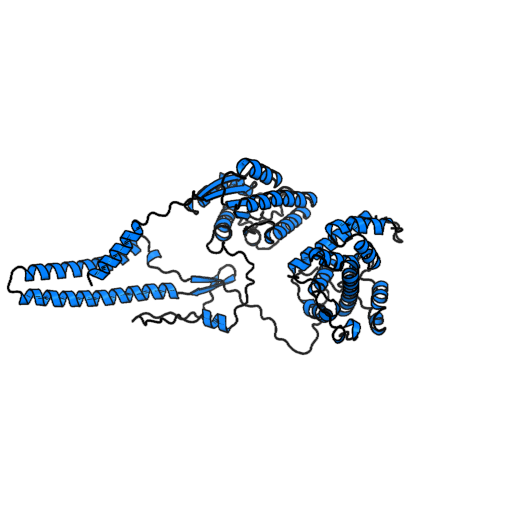 . ILE A 1 285 ? -46.520 1.476 39.270 1.00 93.00 285 ILE A CA 1
ATOM 2183 C C . ILE A 1 285 ? -46.037 1.240 40.709 1.00 93.00 285 ILE A C 1
ATOM 2185 O O . ILE A 1 285 ? -46.845 1.111 41.636 1.00 93.00 285 ILE A O 1
ATOM 2189 N N . VAL A 1 286 ? -44.717 1.221 40.921 1.00 92.62 286 VAL A N 1
ATOM 2190 C CA . VAL A 1 286 ? -44.125 1.069 42.260 1.00 92.62 286 VAL A CA 1
ATOM 2191 C C . VAL A 1 286 ? -44.507 2.243 43.160 1.00 92.62 286 VAL A C 1
ATOM 2193 O O . VAL A 1 286 ? -44.922 2.027 44.300 1.00 92.62 286 VAL A O 1
ATOM 2196 N N . VAL A 1 287 ? -44.420 3.475 42.654 1.00 94.38 287 VAL A N 1
ATOM 2197 C CA . VAL A 1 287 ? -44.816 4.683 43.390 1.00 94.38 287 VAL A CA 1
ATOM 2198 C C . VAL A 1 287 ? -46.301 4.631 43.744 1.00 94.38 287 VAL A C 1
ATOM 2200 O O . VAL A 1 287 ? -46.638 4.813 44.912 1.00 94.38 287 VAL A O 1
ATOM 2203 N N . ALA A 1 288 ? -47.182 4.298 42.797 1.00 94.00 288 ALA A N 1
ATOM 2204 C CA . ALA A 1 288 ? -48.616 4.159 43.052 1.00 94.00 288 ALA A CA 1
ATOM 2205 C C . ALA A 1 288 ? -48.905 3.122 44.153 1.00 94.00 288 ALA A C 1
ATOM 2207 O O . ALA A 1 288 ? -49.648 3.402 45.093 1.00 94.00 288 ALA A O 1
ATOM 2208 N N . THR A 1 289 ? -48.246 1.960 44.103 1.00 93.50 289 THR A N 1
ATOM 2209 C CA . THR A 1 289 ? -48.392 0.906 45.122 1.00 93.50 289 THR A CA 1
ATOM 2210 C C . THR A 1 289 ? -47.918 1.382 46.498 1.00 93.50 289 THR A C 1
ATOM 2212 O O . THR A 1 289 ? -48.595 1.167 47.504 1.00 93.50 289 THR A O 1
ATOM 2215 N N . MET A 1 290 ? -46.777 2.077 46.561 1.00 91.56 290 MET A N 1
ATOM 2216 C CA . MET A 1 290 ? -46.248 2.638 47.809 1.00 91.56 290 MET A CA 1
ATOM 2217 C C . MET A 1 290 ? -47.165 3.713 48.395 1.00 91.56 290 MET A C 1
ATOM 2219 O O . MET A 1 290 ? -47.319 3.766 49.616 1.00 91.56 290 MET A O 1
ATOM 2223 N N . LEU A 1 291 ? -47.800 4.532 47.551 1.00 92.75 291 LEU A N 1
ATOM 2224 C CA . LEU A 1 291 ? -48.777 5.534 47.977 1.00 92.75 291 LEU A CA 1
ATOM 2225 C C . LEU A 1 291 ? -50.049 4.885 48.528 1.00 92.75 291 LEU A C 1
ATOM 2227 O O . LEU A 1 291 ? -50.509 5.296 49.589 1.00 92.75 291 LEU A O 1
ATOM 2231 N N . ILE A 1 292 ? -50.567 3.834 47.881 1.00 93.25 292 ILE A N 1
ATOM 2232 C CA . ILE A 1 292 ? -51.722 3.069 48.380 1.00 93.25 292 ILE A CA 1
ATOM 2233 C C . ILE A 1 292 ? -51.402 2.462 49.753 1.00 93.25 292 ILE A C 1
ATOM 2235 O O . ILE A 1 292 ? -52.146 2.659 50.714 1.00 93.25 292 ILE A O 1
ATOM 2239 N N . VAL A 1 293 ? -50.255 1.784 49.883 1.00 89.19 293 VAL A N 1
ATOM 2240 C CA . VAL A 1 293 ? -49.815 1.179 51.152 1.00 89.19 293 VAL A CA 1
ATOM 2241 C C . VAL A 1 293 ? -49.596 2.241 52.230 1.00 89.19 293 VAL A C 1
ATOM 2243 O O . VAL A 1 293 ? -49.939 2.028 53.393 1.00 89.19 293 VAL A O 1
ATOM 2246 N N . ALA A 1 294 ? -49.016 3.390 51.887 1.00 90.50 294 ALA A N 1
ATOM 2247 C CA . ALA A 1 294 ? -48.843 4.484 52.835 1.00 90.50 294 ALA A CA 1
ATOM 2248 C C . ALA A 1 294 ? -50.187 5.109 53.246 1.00 90.50 294 ALA A C 1
ATOM 2250 O O . ALA A 1 294 ? -50.360 5.414 54.422 1.00 90.50 294 ALA A O 1
ATOM 2251 N N . GLY A 1 295 ? -51.146 5.225 52.323 1.00 89.31 295 GLY A N 1
ATOM 2252 C CA . GLY A 1 295 ? -52.503 5.705 52.590 1.00 89.31 295 GLY A CA 1
ATOM 2253 C C . GLY A 1 295 ? -53.264 4.803 53.561 1.00 89.31 295 GLY A C 1
ATOM 2254 O O . GLY A 1 295 ? -53.791 5.292 54.558 1.00 89.31 295 GLY A O 1
ATOM 2255 N N . PHE A 1 296 ? -53.235 3.482 53.350 1.00 89.06 296 PHE A N 1
ATOM 2256 C CA . PHE A 1 296 ? -53.819 2.528 54.302 1.00 89.06 296 PHE A CA 1
ATOM 2257 C C . PHE A 1 296 ? -53.164 2.617 55.681 1.00 89.06 296 PHE A C 1
ATOM 2259 O O . PHE A 1 296 ? -53.865 2.679 56.687 1.00 89.06 296 PHE A O 1
ATOM 2266 N N . ASN A 1 297 ? -51.829 2.687 55.740 1.00 84.81 297 ASN A N 1
ATOM 2267 C CA . ASN A 1 297 ? -51.120 2.848 57.011 1.00 84.81 297 ASN A CA 1
ATOM 2268 C C . ASN A 1 297 ? -51.486 4.161 57.714 1.00 84.81 297 ASN A C 1
ATOM 2270 O O . ASN A 1 297 ? -51.570 4.191 58.937 1.00 84.81 297 ASN A O 1
ATOM 2274 N N . TRP A 1 298 ? -51.732 5.240 56.970 1.00 87.06 298 TRP A N 1
ATOM 2275 C CA . TRP A 1 298 ? -52.168 6.507 57.550 1.00 87.06 298 TRP A CA 1
ATOM 2276 C C . TRP A 1 298 ? -53.561 6.388 58.177 1.00 87.06 298 TRP A C 1
ATOM 2278 O O . TRP A 1 298 ? -53.746 6.811 59.313 1.00 87.06 298 TRP A O 1
ATOM 2288 N N . ILE A 1 299 ? -54.525 5.797 57.466 1.00 88.25 299 ILE A N 1
ATOM 2289 C CA . ILE A 1 299 ? -55.921 5.692 57.926 1.00 88.25 299 ILE A CA 1
ATOM 2290 C C . ILE A 1 299 ? -56.053 4.705 59.097 1.00 88.25 299 ILE A C 1
ATOM 2292 O O . ILE A 1 299 ? -56.777 4.976 60.050 1.00 88.25 299 ILE A O 1
ATOM 2296 N N . LEU A 1 300 ? -55.339 3.574 59.052 1.00 85.62 300 LEU A N 1
ATOM 2297 C CA . LEU A 1 300 ? -55.480 2.482 60.024 1.00 85.62 300 LEU A CA 1
ATOM 2298 C C . LEU A 1 300 ? -54.620 2.641 61.288 1.00 85.62 300 LEU A C 1
ATOM 2300 O O . LEU A 1 300 ? -54.826 1.909 62.251 1.00 85.62 300 LEU A O 1
ATOM 2304 N N . SER A 1 301 ? -53.649 3.559 61.311 1.00 81.00 301 SER A N 1
ATOM 2305 C CA . SER A 1 301 ? -52.679 3.646 62.417 1.00 81.00 301 SER A CA 1
ATOM 2306 C C . SER A 1 301 ? -53.203 4.298 63.699 1.00 81.00 301 SER A C 1
ATOM 2308 O O . SER A 1 301 ? -52.490 4.282 64.695 1.00 81.00 301 SER A O 1
ATOM 2310 N N . GLY A 1 302 ? -54.412 4.870 63.715 1.00 69.62 302 GLY A N 1
ATOM 2311 C CA . GLY A 1 302 ? -55.044 5.413 64.930 1.00 69.62 302 GLY A CA 1
ATOM 2312 C C . GLY A 1 302 ? -54.342 6.615 65.594 1.00 69.62 302 GLY A C 1
ATOM 2313 O O . GLY A 1 302 ? -54.897 7.185 66.527 1.00 69.62 302 GLY A O 1
ATOM 2314 N N . GLY A 1 303 ? -53.158 7.031 65.121 1.00 71.06 303 GLY A N 1
ATOM 2315 C CA . GLY A 1 303 ? -52.348 8.126 65.675 1.00 71.06 303 GLY A CA 1
ATOM 2316 C C . GLY A 1 303 ? -50.887 7.729 65.946 1.00 71.06 303 GLY A C 1
ATOM 2317 O O . GLY A 1 303 ? -50.558 6.556 66.071 1.00 71.06 303 GLY A O 1
ATOM 2318 N N . GLY A 1 304 ? -49.981 8.710 66.044 1.00 77.81 304 GLY A N 1
ATOM 2319 C CA . GLY A 1 304 ? -48.590 8.483 66.478 1.00 77.81 304 GLY A CA 1
ATOM 2320 C C . GLY A 1 304 ? -47.619 7.994 65.388 1.00 77.81 304 GLY A C 1
ATOM 2321 O O . GLY A 1 304 ? -47.559 8.554 64.291 1.00 77.81 304 GLY A O 1
ATOM 2322 N N . GLU A 1 305 ? -46.806 6.978 65.706 1.00 77.56 305 GLU A N 1
ATOM 2323 C CA . GLU A 1 305 ? -45.647 6.522 64.910 1.00 77.56 305 GLU A CA 1
ATOM 2324 C C . GLU A 1 305 ? -46.023 6.027 63.499 1.00 77.56 305 GLU A C 1
ATOM 2326 O O . GLU A 1 305 ? -45.299 6.277 62.529 1.00 77.56 305 GLU A O 1
ATOM 2331 N N . GLY A 1 306 ? -47.204 5.417 63.346 1.00 77.94 306 GLY A N 1
ATOM 2332 C CA . GLY A 1 306 ? -47.703 4.936 62.054 1.00 77.94 306 GLY A CA 1
ATOM 2333 C C . GLY A 1 306 ? -47.982 6.054 61.039 1.00 77.94 306 GLY A C 1
ATOM 2334 O O . GLY A 1 306 ? -47.680 5.895 59.853 1.00 77.94 306 GLY A O 1
ATOM 2335 N N . ILE A 1 307 ? -48.451 7.223 61.497 1.00 85.50 307 ILE A N 1
ATOM 2336 C CA . ILE A 1 307 ? -48.671 8.401 60.637 1.00 85.50 307 ILE A CA 1
ATOM 2337 C C . ILE A 1 307 ? -47.327 8.967 60.164 1.00 85.50 307 ILE A C 1
ATOM 2339 O O . ILE A 1 307 ? -47.166 9.308 58.990 1.00 85.50 307 ILE A O 1
ATOM 2343 N N . THR A 1 308 ? -46.333 9.042 61.052 1.00 85.56 308 THR A N 1
ATOM 2344 C CA . THR A 1 308 ? -44.986 9.527 60.710 1.00 85.56 308 THR A CA 1
ATOM 2345 C C . THR A 1 308 ? -44.294 8.600 59.706 1.00 85.56 308 THR A C 1
ATOM 2347 O O . THR A 1 308 ? -43.685 9.067 58.734 1.00 85.56 308 THR A O 1
ATOM 2350 N N . ALA A 1 309 ? -44.446 7.284 59.873 1.00 84.25 309 ALA A N 1
ATOM 2351 C CA . ALA A 1 309 ? -43.947 6.295 58.924 1.00 84.25 309 ALA A CA 1
ATOM 2352 C C . ALA A 1 309 ? -44.639 6.404 57.551 1.00 84.25 309 ALA A C 1
ATOM 2354 O O . ALA A 1 309 ? -43.967 6.358 56.515 1.00 84.25 309 ALA A O 1
ATOM 2355 N N . ALA A 1 310 ? -45.962 6.608 57.523 1.00 87.81 310 ALA A N 1
ATOM 2356 C CA . ALA A 1 310 ? -46.721 6.824 56.291 1.00 87.81 310 ALA A CA 1
ATOM 2357 C C . ALA A 1 310 ? -46.276 8.100 55.551 1.00 87.81 310 ALA A C 1
ATOM 2359 O O . ALA A 1 310 ? -45.962 8.038 54.360 1.00 87.81 310 ALA A O 1
ATOM 2360 N N . LYS A 1 311 ? -46.142 9.231 56.260 1.00 87.56 311 LYS A N 1
ATOM 2361 C CA . LYS A 1 311 ? -45.618 10.500 55.712 1.00 87.56 311 LYS A CA 1
ATOM 2362 C C . LYS A 1 311 ? -44.232 10.333 55.094 1.00 87.56 311 LYS A C 1
ATOM 2364 O O . LYS A 1 311 ? -43.978 10.823 53.995 1.00 87.56 311 LYS A O 1
ATOM 2369 N N . THR A 1 312 ? -43.348 9.604 55.774 1.00 90.00 312 THR A N 1
ATOM 2370 C CA . THR A 1 312 ? -41.984 9.351 55.289 1.00 90.00 312 THR A CA 1
ATOM 2371 C C . THR A 1 312 ? -41.988 8.526 54.002 1.00 90.00 312 THR A C 1
ATOM 2373 O O . THR A 1 312 ? -41.264 8.857 53.064 1.00 90.00 312 THR A O 1
ATOM 2376 N N . LYS A 1 313 ? -42.832 7.487 53.916 1.00 88.69 313 LYS A N 1
ATOM 2377 C CA . LYS A 1 313 ? -42.979 6.682 52.692 1.00 88.69 313 LYS A CA 1
ATOM 2378 C C . LYS A 1 313 ? -43.496 7.510 51.517 1.00 88.69 313 LYS A C 1
ATOM 2380 O O . LYS A 1 313 ? -42.932 7.403 50.432 1.00 88.69 313 LYS A O 1
ATOM 2385 N N . ILE A 1 314 ? -44.506 8.356 51.738 1.00 92.00 314 ILE A N 1
ATOM 2386 C CA . ILE A 1 314 ? -45.048 9.251 50.702 1.00 92.00 314 ILE A CA 1
ATOM 2387 C C . ILE A 1 314 ? -43.962 10.211 50.214 1.00 92.00 314 ILE A C 1
ATOM 2389 O O . ILE A 1 314 ? -43.713 10.283 49.014 1.00 92.00 314 ILE A O 1
ATOM 2393 N N . ARG A 1 315 ? -43.260 10.887 51.135 1.00 92.81 315 ARG A N 1
ATOM 2394 C CA . ARG A 1 315 ? -42.170 11.808 50.787 1.00 92.81 315 ARG A CA 1
ATOM 2395 C C . ARG A 1 315 ? -41.100 11.110 49.953 1.00 92.81 315 ARG A C 1
ATOM 2397 O O . ARG A 1 315 ? -40.742 11.608 48.897 1.00 92.81 315 ARG A O 1
ATOM 2404 N N . ASN A 1 316 ? -40.624 9.948 50.394 1.00 91.00 316 ASN A N 1
ATOM 2405 C CA . ASN A 1 316 ? -39.559 9.233 49.693 1.00 91.00 316 ASN A CA 1
ATOM 2406 C C . ASN A 1 316 ? -40.005 8.747 48.301 1.00 91.00 316 ASN A C 1
ATOM 2408 O O . ASN A 1 316 ? -39.224 8.832 47.356 1.00 91.00 316 ASN A O 1
ATOM 2412 N N . ALA A 1 317 ? -41.251 8.277 48.156 1.00 91.94 317 ALA A N 1
ATOM 2413 C CA . ALA A 1 317 ? -41.800 7.861 46.865 1.00 91.94 317 ALA A CA 1
ATOM 2414 C C . ALA A 1 317 ? -41.923 9.045 45.888 1.00 91.94 317 ALA A C 1
ATOM 2416 O O . ALA A 1 317 ? -41.528 8.927 44.729 1.00 91.94 317 ALA A O 1
ATOM 2417 N N . LEU A 1 318 ? -42.403 10.199 46.366 1.00 92.19 318 LEU A N 1
ATOM 2418 C CA . LEU A 1 318 ? -42.520 11.417 45.559 1.00 92.19 318 LEU A CA 1
ATOM 2419 C C . LEU A 1 318 ? -41.154 12.018 45.207 1.00 92.19 318 LEU A C 1
ATOM 2421 O O . LEU A 1 318 ? -40.947 12.411 44.064 1.00 92.19 318 LEU A O 1
ATOM 2425 N N . SER A 1 319 ? -40.199 12.042 46.142 1.00 91.19 319 SER A N 1
ATOM 2426 C CA . SER A 1 319 ? -38.829 12.494 45.867 1.00 91.19 319 SER A CA 1
ATOM 2427 C C . SER A 1 319 ? -38.131 11.601 44.839 1.00 91.19 319 SER A C 1
ATOM 2429 O O . SER A 1 319 ? -37.455 12.116 43.956 1.00 91.19 319 SER A O 1
ATOM 2431 N N . GLY A 1 320 ? -38.328 10.280 44.902 1.00 89.31 320 GLY A N 1
ATOM 2432 C CA . GLY A 1 320 ? -37.797 9.352 43.899 1.00 89.31 320 GLY A CA 1
ATOM 2433 C C . GLY A 1 320 ? -38.387 9.584 42.505 1.00 89.31 320 GLY A C 1
ATOM 2434 O O . GLY A 1 320 ? -37.645 9.622 41.526 1.00 89.31 320 GLY A O 1
ATOM 2435 N N . LEU A 1 321 ? -39.703 9.807 42.414 1.00 88.75 321 LEU A N 1
ATOM 2436 C CA . LEU A 1 321 ? -40.359 10.148 41.148 1.00 88.75 321 LEU A CA 1
ATOM 2437 C C . LEU A 1 321 ? -39.864 11.491 40.592 1.00 88.75 321 LEU A C 1
ATOM 2439 O O . LEU A 1 321 ? -39.585 11.599 39.401 1.00 88.75 321 LEU A O 1
ATOM 2443 N N . LEU A 1 322 ? -39.716 12.497 41.457 1.00 91.38 322 LEU A N 1
ATOM 2444 C CA . LEU A 1 322 ? -39.206 13.812 41.078 1.00 91.38 322 LEU A CA 1
ATOM 2445 C C . LEU A 1 322 ? -37.774 13.724 40.532 1.00 91.38 322 LEU A C 1
ATOM 2447 O O . LEU A 1 322 ? -37.486 14.310 39.493 1.00 91.38 322 LEU A O 1
ATOM 2451 N N . LEU A 1 323 ? -36.897 12.955 41.188 1.00 90.88 323 LEU A N 1
ATOM 2452 C CA . LEU A 1 323 ? -35.529 12.716 40.719 1.00 90.88 323 LEU A CA 1
ATOM 2453 C C . LEU A 1 323 ? -35.496 12.023 39.351 1.00 90.88 323 LEU A C 1
ATOM 2455 O O . LEU A 1 323 ? -34.687 12.397 38.506 1.00 90.88 323 LEU A O 1
ATOM 2459 N N . LEU A 1 324 ? -36.385 11.054 39.107 1.00 87.56 324 LEU A N 1
ATOM 2460 C CA . LEU A 1 324 ? -36.482 10.375 37.810 1.00 87.56 324 LEU A CA 1
ATOM 2461 C C . LEU A 1 324 ? -36.873 11.338 36.681 1.00 87.56 324 LEU A C 1
ATOM 2463 O O . LEU A 1 324 ? -36.250 11.313 35.623 1.00 87.56 324 LEU A O 1
ATOM 2467 N N . ILE A 1 325 ? -37.860 12.208 36.911 1.00 83.69 325 ILE A N 1
ATOM 2468 C CA . ILE A 1 325 ? -38.297 13.204 35.918 1.00 83.69 325 ILE A CA 1
ATOM 2469 C C . ILE A 1 325 ? -37.197 14.249 35.684 1.00 83.69 325 ILE A C 1
ATOM 2471 O O . ILE A 1 325 ? -36.897 14.598 34.541 1.00 83.69 325 ILE A O 1
ATOM 2475 N N . LEU A 1 326 ? -36.557 14.720 36.759 1.00 90.25 326 LEU A N 1
ATOM 2476 C CA . LEU A 1 326 ? -35.466 15.691 36.673 1.00 90.25 326 LEU A CA 1
ATOM 2477 C C . LEU A 1 326 ? -34.217 15.120 36.004 1.00 90.25 326 LEU A C 1
ATOM 2479 O O . LEU A 1 326 ? -33.492 15.875 35.369 1.00 90.25 326 LEU A O 1
ATOM 2483 N N . SER A 1 327 ? -33.968 13.813 36.095 1.00 87.88 327 SER A N 1
ATOM 2484 C CA . SER A 1 327 ? -32.813 13.180 35.454 1.00 87.88 327 SER A CA 1
ATOM 2485 C C . SER A 1 327 ? -32.789 13.429 33.944 1.00 87.88 327 SER A C 1
ATOM 2487 O O . SER A 1 327 ? -31.744 13.808 33.419 1.00 87.88 327 SER A O 1
ATOM 2489 N N . TYR A 1 328 ? -33.933 13.308 33.261 1.00 85.50 328 TYR A N 1
ATOM 2490 C CA . TYR A 1 328 ? -34.032 13.653 31.840 1.00 85.50 328 TYR A CA 1
ATOM 2491 C C . TYR A 1 328 ? -33.758 15.142 31.597 1.00 85.50 328 TYR A C 1
ATOM 2493 O O . TYR A 1 328 ? -32.986 15.492 30.708 1.00 85.50 328 TYR A O 1
ATOM 2501 N N . ALA A 1 329 ? -34.364 16.021 32.403 1.00 86.25 329 ALA A N 1
ATOM 2502 C CA . ALA A 1 329 ? -34.215 17.467 32.252 1.00 86.25 329 ALA A CA 1
ATOM 2503 C C . ALA A 1 329 ? -32.762 17.927 32.454 1.00 86.25 329 ALA A C 1
ATOM 2505 O O . ALA A 1 329 ? -32.282 18.768 31.701 1.00 86.25 329 ALA A O 1
ATOM 2506 N N . ILE A 1 330 ? -32.055 17.350 33.431 1.00 89.62 330 ILE A N 1
ATOM 2507 C CA . ILE A 1 330 ? -30.638 17.630 33.688 1.00 89.62 330 ILE A CA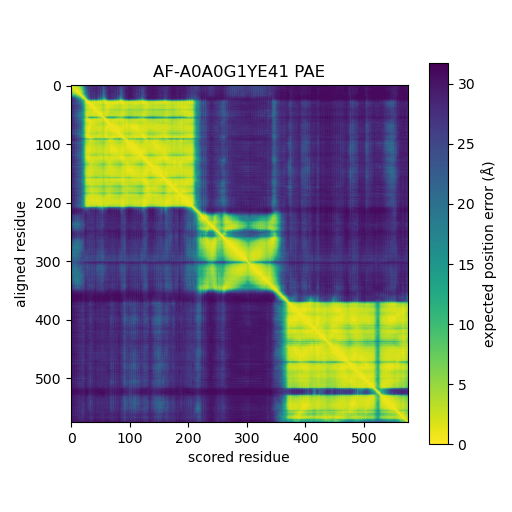 1
ATOM 2508 C C . ILE A 1 330 ? -29.788 17.167 32.504 1.00 89.62 330 ILE A C 1
ATOM 2510 O O . ILE A 1 330 ? -28.985 17.949 32.007 1.00 89.62 330 ILE A O 1
ATOM 2514 N N . LEU A 1 331 ? -29.984 15.933 32.021 1.00 86.81 331 LEU A N 1
ATOM 2515 C CA . LEU A 1 331 ? -29.234 15.412 30.873 1.00 86.81 331 LEU A CA 1
ATOM 2516 C C . LEU A 1 331 ? -29.446 16.282 29.628 1.00 86.81 331 LEU A C 1
ATOM 2518 O O . LEU A 1 331 ? -28.473 16.668 28.989 1.00 86.81 331 LEU A O 1
ATOM 2522 N N . TYR A 1 332 ? -30.695 16.652 29.339 1.00 86.62 332 TYR A N 1
ATOM 2523 C CA . TYR A 1 332 ? -31.034 17.509 28.203 1.00 86.62 332 TYR A CA 1
ATOM 2524 C C . TYR A 1 332 ? -30.464 18.930 28.332 1.00 86.62 332 TYR A C 1
ATOM 2526 O O . TYR A 1 332 ? -29.997 19.488 27.343 1.00 86.62 332 TYR A O 1
ATOM 2534 N N . LEU A 1 333 ? -30.488 19.519 29.534 1.00 89.44 333 LEU A N 1
ATOM 2535 C CA . LEU A 1 333 ? -29.978 20.873 29.772 1.00 89.44 333 LEU A CA 1
ATOM 2536 C C . LEU A 1 333 ? -28.450 20.943 29.681 1.00 89.44 333 LEU A C 1
ATOM 2538 O O . LEU A 1 333 ? -27.921 21.933 29.187 1.00 89.44 333 LEU A O 1
ATOM 2542 N N . VAL A 1 334 ? -27.752 19.909 30.163 1.00 91.81 334 VAL A N 1
ATOM 2543 C CA . VAL A 1 334 ? -26.290 19.823 30.064 1.00 91.81 334 VAL A CA 1
ATOM 2544 C C . VAL A 1 334 ? -25.876 19.627 28.611 1.00 91.81 334 VAL A C 1
ATOM 2546 O O . VAL A 1 334 ? -25.012 20.352 28.123 1.00 91.81 334 VAL A O 1
ATOM 2549 N N . ASN A 1 335 ? -26.484 18.660 27.919 1.00 85.31 335 ASN A N 1
ATOM 2550 C CA . ASN A 1 335 ? -26.252 18.452 26.498 1.00 85.31 335 ASN A CA 1
ATOM 2551 C C . ASN A 1 335 ? -27.418 17.661 25.864 1.00 85.31 335 ASN A C 1
ATOM 2553 O O . ASN A 1 335 ? -27.596 16.481 26.183 1.00 85.31 335 ASN A O 1
ATOM 2557 N N . PRO A 1 336 ? -28.179 18.247 24.920 1.00 85.56 336 PRO A N 1
ATOM 2558 C CA . PRO A 1 336 ? -29.300 17.562 24.274 1.00 85.56 336 PRO A CA 1
ATOM 2559 C C . PRO A 1 336 ? -28.883 16.299 23.496 1.00 85.56 336 PRO A C 1
ATOM 2561 O O . PRO A 1 336 ? -29.712 15.409 23.282 1.00 85.56 336 PRO A O 1
ATOM 2564 N N . GLU A 1 337 ? -27.606 16.161 23.129 1.00 82.25 337 GLU A N 1
ATOM 2565 C CA . GLU A 1 337 ? -27.050 14.955 22.496 1.00 82.25 337 GLU A CA 1
ATOM 2566 C C . GLU A 1 337 ? -26.996 13.749 23.450 1.00 82.25 337 GLU A C 1
ATOM 2568 O O . GLU A 1 337 ? -26.942 12.612 22.994 1.00 82.25 337 GLU A O 1
ATOM 2573 N N . LEU A 1 338 ? -27.077 13.953 24.773 1.00 80.62 338 LEU A N 1
ATOM 2574 C CA . LEU A 1 338 ? -27.112 12.855 25.754 1.00 80.62 338 LEU A CA 1
ATOM 2575 C C . LEU A 1 338 ? -28.452 12.113 25.778 1.00 80.62 338 LEU A C 1
ATOM 2577 O O . LEU A 1 338 ? -28.535 11.000 26.297 1.00 80.62 338 LEU A O 1
ATOM 2581 N N . VAL A 1 339 ? -29.506 12.727 25.237 1.00 84.31 339 VAL A N 1
ATOM 2582 C CA . VAL A 1 339 ? -30.839 12.115 25.124 1.00 84.31 339 VAL A CA 1
ATOM 2583 C C . VAL A 1 339 ? -31.295 11.943 23.673 1.00 84.31 339 VAL A C 1
ATOM 2585 O O . VAL A 1 339 ? -32.313 11.297 23.424 1.00 84.31 339 VAL A O 1
ATOM 2588 N N . THR A 1 340 ? -30.534 12.484 22.716 1.00 82.06 340 THR A N 1
ATOM 2589 C CA . THR A 1 340 ? -30.766 12.333 21.276 1.00 82.06 340 THR A CA 1
ATOM 2590 C C . THR A 1 340 ? -29.779 11.318 20.715 1.00 82.06 340 THR A C 1
ATOM 2592 O O . THR A 1 340 ? -28.631 11.635 20.421 1.00 82.06 340 THR A O 1
ATOM 2595 N N . PHE A 1 341 ? -30.218 10.071 20.565 1.00 81.56 341 PHE A N 1
ATOM 2596 C CA . PHE A 1 341 ? -29.346 9.010 20.072 1.00 81.56 341 PHE A CA 1
ATOM 2597 C C . PHE A 1 341 ? -29.132 9.127 18.562 1.00 81.56 341 PHE A C 1
ATOM 2599 O O . PHE A 1 341 ? -30.085 9.122 17.782 1.00 81.56 341 PHE A O 1
ATOM 2606 N N . ARG A 1 342 ? -27.865 9.204 18.150 1.00 80.50 342 ARG A N 1
ATOM 2607 C CA . ARG A 1 342 ? -27.474 9.183 16.738 1.00 80.50 342 ARG A CA 1
ATOM 2608 C C . ARG A 1 342 ? -27.525 7.755 16.201 1.00 80.50 342 ARG A C 1
ATOM 2610 O O . ARG A 1 342 ? -27.142 6.809 16.886 1.00 80.50 342 ARG A O 1
ATOM 2617 N N . ASN A 1 343 ? -27.967 7.609 14.957 1.00 83.50 343 ASN A N 1
ATOM 2618 C CA . ASN A 1 343 ? -27.944 6.317 14.275 1.00 83.50 343 ASN A CA 1
ATOM 2619 C C . ASN A 1 343 ? -26.501 5.912 13.967 1.00 83.50 343 ASN A C 1
ATOM 2621 O O . ASN A 1 343 ? -25.696 6.752 13.557 1.00 83.50 343 ASN A O 1
ATOM 2625 N N . LEU A 1 344 ? -26.200 4.619 14.082 1.00 82.00 344 LEU A N 1
ATOM 2626 C CA . LEU A 1 344 ? -24.926 4.084 13.620 1.00 82.00 344 LEU A CA 1
ATOM 2627 C C . LEU A 1 344 ? -24.883 4.191 12.093 1.00 82.00 344 LEU A C 1
ATOM 2629 O O . LEU A 1 344 ? -25.729 3.627 11.398 1.00 82.00 344 LEU A O 1
ATOM 2633 N N . ARG A 1 345 ? -23.913 4.951 11.586 1.00 78.62 345 ARG A N 1
ATOM 2634 C CA . ARG A 1 345 ? -23.707 5.202 10.160 1.00 78.62 345 ARG A CA 1
ATOM 2635 C C . ARG A 1 345 ? -22.635 4.248 9.640 1.00 78.62 345 ARG A C 1
ATOM 2637 O O . ARG A 1 345 ? -21.487 4.341 10.058 1.00 78.62 345 ARG A O 1
ATOM 2644 N N . VAL A 1 346 ? -22.996 3.379 8.702 1.00 77.75 346 VAL A N 1
ATOM 2645 C CA . VAL A 1 346 ? -22.077 2.416 8.075 1.00 77.75 346 VAL A CA 1
ATOM 2646 C C . VAL A 1 346 ? -21.986 2.710 6.584 1.00 77.75 346 VAL A C 1
ATOM 2648 O O . VAL A 1 346 ? -23.007 2.886 5.919 1.00 77.75 346 VAL A O 1
ATOM 2651 N N . ARG A 1 347 ? -20.769 2.792 6.041 1.00 70.19 347 ARG A N 1
ATOM 2652 C CA . ARG A 1 347 ? -20.559 2.988 4.601 1.00 70.19 347 ARG A CA 1
ATOM 2653 C C . ARG A 1 347 ? -20.911 1.704 3.851 1.00 70.19 347 ARG A C 1
ATOM 2655 O O . ARG A 1 347 ? -20.398 0.641 4.180 1.00 70.19 347 ARG A O 1
ATOM 2662 N N . TYR A 1 348 ? -21.758 1.818 2.834 1.00 68.44 348 TYR A N 1
ATOM 2663 C CA . TYR A 1 348 ? -22.118 0.714 1.952 1.00 68.44 348 TYR A CA 1
ATOM 2664 C C . TYR A 1 348 ? -21.335 0.815 0.641 1.00 68.44 348 TYR A C 1
ATOM 2666 O O . TYR A 1 348 ? -21.370 1.842 -0.039 1.00 68.44 348 TYR A O 1
ATOM 2674 N N . ILE A 1 349 ? -20.631 -0.260 0.290 1.00 66.25 349 ILE A N 1
ATOM 2675 C CA . ILE A 1 349 ? -19.932 -0.405 -0.988 1.00 66.25 349 ILE A CA 1
ATOM 2676 C C . ILE A 1 349 ? -20.689 -1.485 -1.768 1.00 66.25 349 ILE A C 1
ATOM 2678 O O . ILE A 1 349 ? -20.651 -2.643 -1.351 1.00 66.25 349 ILE A O 1
ATOM 2682 N N . PRO A 1 350 ? -21.415 -1.146 -2.850 1.00 53.50 350 PRO A N 1
ATOM 2683 C CA . PRO A 1 350 ? -22.129 -2.152 -3.623 1.00 53.50 350 PRO A CA 1
ATOM 2684 C C . PRO A 1 350 ? -21.130 -3.141 -4.227 1.00 53.50 350 PRO A C 1
ATOM 2686 O O . PRO A 1 350 ? -20.142 -2.736 -4.843 1.00 53.50 350 PRO A O 1
ATOM 2689 N N . ALA A 1 351 ? -21.388 -4.438 -4.051 1.00 48.06 351 ALA A N 1
ATOM 2690 C CA . ALA A 1 351 ? -20.615 -5.476 -4.714 1.00 48.06 351 ALA A CA 1
ATOM 2691 C C . ALA A 1 351 ? -20.734 -5.295 -6.235 1.00 48.06 351 ALA A C 1
ATOM 2693 O O . ALA A 1 351 ? -21.838 -5.210 -6.777 1.00 48.06 351 ALA A O 1
ATOM 2694 N N . SER A 1 352 ? -19.597 -5.224 -6.927 1.00 38.28 352 SER A N 1
ATOM 2695 C CA . SER A 1 352 ? -19.590 -5.321 -8.384 1.00 38.28 352 SER A CA 1
ATOM 2696 C C . SER A 1 352 ? -19.910 -6.772 -8.745 1.00 38.28 352 SER A C 1
ATOM 2698 O O . SER A 1 352 ? -19.238 -7.662 -8.214 1.00 38.28 352 SER A O 1
ATOM 2700 N N . PRO A 1 353 ? -20.924 -7.055 -9.583 1.00 35.19 353 PRO A N 1
ATOM 2701 C CA . PRO A 1 353 ? -21.259 -8.425 -9.928 1.00 35.19 353 PRO A CA 1
ATOM 2702 C C . PRO A 1 353 ? -20.045 -9.091 -10.582 1.00 35.19 353 PRO A C 1
ATOM 2704 O O . PRO A 1 353 ? -19.637 -8.733 -11.688 1.00 35.19 353 PRO A O 1
ATOM 2707 N N . THR A 1 354 ? -19.470 -10.090 -9.909 1.00 37.28 354 THR A N 1
ATOM 2708 C CA . THR A 1 354 ? -18.707 -11.133 -10.591 1.00 37.28 354 THR A CA 1
ATOM 2709 C C . THR A 1 354 ? -19.683 -11.824 -11.523 1.00 37.28 354 THR A C 1
ATOM 2711 O O . THR A 1 354 ? -20.511 -12.618 -11.079 1.00 37.28 354 THR A O 1
ATOM 2714 N N . GLY A 1 355 ? -19.633 -11.434 -12.797 1.00 35.56 355 GLY A N 1
ATOM 2715 C CA . GLY A 1 355 ? -20.434 -12.020 -13.857 1.00 35.56 355 GLY A CA 1
ATOM 2716 C C . GLY A 1 355 ? -20.414 -13.539 -13.750 1.00 35.56 355 GLY A C 1
ATOM 2717 O O . GLY A 1 355 ? -19.355 -14.157 -13.632 1.00 35.56 355 GLY A O 1
ATOM 2718 N N . SER A 1 356 ? -21.619 -14.097 -13.736 1.00 28.11 356 SER A N 1
ATOM 2719 C CA . SER A 1 356 ? -21.918 -15.512 -13.845 1.00 28.11 356 SER A CA 1
ATOM 2720 C C . SER A 1 356 ? -20.990 -16.208 -14.834 1.00 28.11 356 SER A C 1
ATOM 2722 O O . SER A 1 356 ? -20.770 -15.725 -15.943 1.00 28.11 356 SER A O 1
ATOM 2724 N N . PHE A 1 357 ? -20.503 -17.383 -14.440 1.00 32.91 357 PHE A N 1
ATOM 2725 C CA . PHE A 1 357 ? -19.992 -18.382 -15.364 1.00 32.91 357 PHE A CA 1
ATOM 2726 C C . PHE A 1 357 ? -21.048 -18.658 -16.435 1.00 32.91 357 PHE A C 1
ATOM 2728 O O . PHE A 1 357 ? -21.977 -19.429 -16.196 1.00 32.91 357 PHE A O 1
ATOM 2735 N N . ASP A 1 358 ? -20.885 -18.048 -17.605 1.00 27.89 358 ASP A N 1
ATOM 2736 C CA . ASP A 1 358 ? -21.579 -18.462 -18.812 1.00 27.89 358 ASP A CA 1
ATOM 2737 C C . ASP A 1 358 ? -20.643 -19.358 -19.620 1.00 27.89 358 ASP A C 1
ATOM 2739 O O . ASP A 1 358 ? -19.492 -19.025 -19.922 1.00 27.89 358 ASP A O 1
ATOM 2743 N N . LYS A 1 359 ? -21.116 -20.571 -19.897 1.00 31.41 359 LYS A N 1
ATOM 2744 C CA . LYS A 1 359 ? -20.428 -21.506 -20.777 1.00 31.41 359 LYS A CA 1
ATOM 2745 C C . LYS A 1 359 ? -20.597 -20.996 -22.204 1.00 31.41 359 LYS A C 1
ATOM 2747 O O . LYS A 1 359 ? -21.698 -21.044 -22.730 1.00 31.41 359 LYS A O 1
ATOM 2752 N N . GLY A 1 360 ? -19.484 -20.656 -22.848 1.00 35.94 360 GLY A N 1
ATOM 2753 C CA . GLY A 1 360 ? -19.391 -20.660 -24.306 1.00 35.94 360 GLY A CA 1
ATOM 2754 C C . GLY A 1 360 ? -19.581 -19.311 -24.984 1.00 35.94 360 GLY A C 1
ATOM 2755 O O . GLY A 1 360 ? -20.510 -19.143 -25.752 1.00 35.94 360 GLY A O 1
ATOM 2756 N N . GLU A 1 361 ? -18.615 -18.420 -24.794 1.00 26.45 361 GLU A N 1
ATOM 2757 C CA . GLU A 1 361 ? -17.933 -17.726 -25.890 1.00 26.45 361 GLU A CA 1
ATOM 2758 C C . GLU A 1 361 ? -16.578 -17.247 -25.343 1.00 26.45 361 GLU A C 1
ATOM 2760 O O . GLU A 1 361 ? -16.519 -16.771 -24.204 1.00 26.45 361 GLU A O 1
ATOM 2765 N N . PRO A 1 362 ? -15.451 -17.444 -26.057 1.00 33.41 362 PRO A N 1
ATOM 2766 C CA . PRO A 1 362 ? -14.183 -16.884 -25.610 1.00 33.41 362 PRO A CA 1
ATOM 2767 C C . PRO A 1 362 ? -14.340 -15.360 -25.503 1.00 33.41 362 PRO A C 1
ATOM 2769 O O . PRO A 1 362 ? -14.958 -14.764 -26.389 1.00 33.41 362 PRO A O 1
ATOM 2772 N N . PRO A 1 363 ? -13.795 -14.706 -24.459 1.00 32.97 363 PRO A N 1
ATOM 2773 C CA . PRO A 1 363 ? -13.752 -13.256 -24.441 1.00 32.97 363 PRO A CA 1
ATOM 2774 C C . PRO A 1 363 ? -13.037 -12.805 -25.712 1.00 32.97 363 PRO A C 1
ATOM 2776 O O . PRO A 1 363 ? -11.863 -13.121 -25.924 1.00 32.97 363 PRO A O 1
ATOM 2779 N N . SER A 1 364 ? -13.776 -12.105 -26.575 1.00 33.25 364 SER A N 1
ATOM 2780 C CA . SER A 1 364 ? -13.209 -11.411 -27.722 1.00 33.25 364 SER A CA 1
ATOM 2781 C C . SER A 1 364 ? -12.016 -10.599 -27.216 1.00 33.25 364 SER A C 1
ATOM 2783 O O . SER A 1 364 ? -12.185 -9.843 -26.251 1.00 33.25 364 SER A O 1
ATOM 2785 N N . PRO A 1 365 ? -10.814 -10.747 -27.802 1.00 38.16 365 PRO A N 1
ATOM 2786 C CA . PRO A 1 365 ? -9.661 -9.983 -27.366 1.00 38.16 365 PRO A CA 1
ATOM 2787 C C . PRO A 1 365 ? -10.027 -8.505 -27.450 1.00 38.16 365 PRO A C 1
ATOM 2789 O O . PRO A 1 365 ? -10.482 -8.031 -28.494 1.00 38.16 365 PRO A O 1
ATOM 2792 N N . ALA A 1 366 ? -9.893 -7.797 -26.327 1.00 37.69 366 ALA A N 1
ATOM 2793 C CA . ALA A 1 366 ? -10.076 -6.359 -26.296 1.00 37.69 366 ALA A CA 1
ATOM 2794 C C . ALA A 1 366 ? -9.204 -5.757 -27.404 1.00 37.69 366 ALA A C 1
ATOM 2796 O O . ALA A 1 366 ? -7.984 -5.944 -27.420 1.00 37.69 366 ALA A O 1
ATOM 2797 N N . ALA A 1 367 ? -9.858 -5.106 -28.367 1.00 35.81 367 ALA A N 1
ATOM 2798 C CA . ALA A 1 367 ? -9.198 -4.380 -29.434 1.00 35.81 367 ALA A CA 1
ATOM 2799 C C . ALA A 1 367 ? -8.193 -3.393 -28.823 1.00 35.81 367 ALA A C 1
ATOM 2801 O O . ALA A 1 367 ? -8.479 -2.765 -27.803 1.00 35.81 367 ALA A O 1
ATOM 2802 N N . GLY A 1 368 ? -7.014 -3.320 -29.447 1.00 45.75 368 GLY A N 1
ATOM 2803 C CA . GLY A 1 368 ? -5.805 -2.670 -28.950 1.00 45.75 368 GLY A CA 1
ATOM 2804 C C . GLY A 1 368 ? -6.046 -1.400 -28.140 1.00 45.75 368 GLY A C 1
ATOM 2805 O O . GLY A 1 368 ? -6.500 -0.378 -28.654 1.00 45.75 368 GLY A O 1
ATOM 2806 N N . THR A 1 369 ? -5.683 -1.454 -26.861 1.00 43.88 369 THR A N 1
ATOM 2807 C CA . THR A 1 369 ? -5.516 -0.253 -26.052 1.00 43.88 369 THR A CA 1
ATOM 2808 C C . THR A 1 369 ? -4.079 0.220 -26.218 1.00 43.88 369 THR A C 1
ATOM 2810 O O . THR A 1 369 ? -3.138 -0.443 -25.785 1.00 43.88 369 THR A O 1
ATOM 2813 N N . SER A 1 370 ? -3.898 1.389 -26.829 1.00 53.00 370 SER A N 1
ATOM 2814 C CA . SER A 1 370 ? -2.589 2.029 -27.014 1.00 53.00 370 SER A CA 1
ATOM 2815 C C . SER A 1 370 ? -1.874 2.346 -25.686 1.00 53.00 370 SER A C 1
ATOM 2817 O O . SER A 1 370 ? -0.643 2.464 -25.657 1.00 53.00 370 SER A O 1
ATOM 2819 N N . ALA A 1 371 ? -2.615 2.415 -24.575 1.00 64.31 371 ALA A N 1
ATOM 2820 C CA . ALA A 1 371 ? -2.093 2.633 -23.229 1.00 64.31 371 ALA A CA 1
ATOM 2821 C C . ALA A 1 371 ? -1.845 1.313 -22.459 1.00 64.31 371 ALA A C 1
ATOM 2823 O O . ALA A 1 371 ? -2.619 0.363 -22.609 1.00 64.31 371 ALA A O 1
ATOM 2824 N N . PRO A 1 372 ? -0.783 1.240 -21.629 1.00 70.44 372 PRO A N 1
ATOM 2825 C CA . PRO A 1 372 ? -0.605 0.163 -20.657 1.00 70.44 372 PRO A CA 1
ATOM 2826 C C . PRO A 1 372 ? -1.813 0.050 -19.719 1.00 70.44 372 PRO A C 1
ATOM 2828 O O . PRO A 1 372 ? -2.347 1.060 -19.264 1.00 70.44 372 PRO A O 1
ATOM 2831 N N . GLN A 1 373 ? -2.222 -1.177 -19.413 1.00 80.00 373 GLN A N 1
ATOM 2832 C CA . GLN A 1 373 ? -3.281 -1.461 -18.445 1.00 80.00 373 GLN A CA 1
ATOM 2833 C C . GLN A 1 373 ? -2.729 -1.463 -17.015 1.00 80.00 373 GLN A C 1
ATOM 2835 O O . GLN A 1 373 ? -1.524 -1.582 -16.814 1.00 80.00 373 GLN A O 1
ATOM 2840 N N . ALA A 1 374 ? -3.600 -1.363 -16.008 1.00 77.38 374 ALA A N 1
ATOM 2841 C CA . ALA A 1 374 ? -3.206 -1.519 -14.606 1.00 77.38 374 ALA A CA 1
ATOM 2842 C C . ALA A 1 374 ? -2.845 -2.982 -14.279 1.00 77.38 374 ALA A C 1
ATOM 2844 O O . ALA A 1 374 ? -3.389 -3.901 -14.884 1.00 77.38 374 ALA A O 1
ATOM 2845 N N . LEU A 1 375 ? -2.001 -3.227 -13.265 1.00 75.88 375 LEU A N 1
ATOM 2846 C CA . LEU A 1 375 ? -1.660 -4.593 -12.815 1.00 75.88 375 LEU A CA 1
ATOM 2847 C C . LEU A 1 375 ? -2.905 -5.404 -12.395 1.00 75.88 375 LEU A C 1
ATOM 2849 O O . LEU A 1 375 ? -2.951 -6.620 -12.581 1.00 75.88 375 LEU A O 1
ATOM 2853 N N . ALA A 1 376 ? -3.923 -4.715 -11.870 1.00 75.50 376 ALA A N 1
ATOM 2854 C CA . ALA A 1 376 ? -5.210 -5.291 -11.487 1.00 75.50 376 ALA A CA 1
ATOM 2855 C C . ALA A 1 376 ? -6.091 -5.696 -12.684 1.00 75.50 376 ALA A C 1
ATOM 2857 O O . ALA A 1 376 ? -7.119 -6.332 -12.480 1.00 75.50 376 ALA A O 1
ATOM 2858 N N . TYR A 1 377 ? -5.708 -5.361 -13.922 1.00 78.94 377 TYR A N 1
ATOM 2859 C CA . TYR A 1 377 ? -6.435 -5.775 -15.119 1.00 78.94 377 TYR A CA 1
ATOM 2860 C C . TYR A 1 377 ? -6.553 -7.301 -15.181 1.00 78.94 377 TYR A C 1
ATOM 2862 O O . TYR A 1 377 ? -5.565 -8.022 -15.022 1.00 78.94 377 TYR A O 1
ATOM 2870 N N . THR A 1 378 ? -7.772 -7.790 -15.401 1.00 84.56 378 THR A N 1
ATOM 2871 C CA . THR A 1 378 ? -8.116 -9.219 -15.334 1.00 84.56 378 THR A CA 1
ATOM 2872 C C . THR A 1 378 ? -8.439 -9.836 -16.694 1.00 84.56 378 THR A C 1
ATOM 2874 O O . THR A 1 378 ? -8.698 -11.035 -16.771 1.00 84.56 378 THR A O 1
ATOM 2877 N N . GLY A 1 379 ? -8.392 -9.065 -17.788 1.00 82.19 379 GLY A N 1
ATOM 2878 C CA . GLY A 1 379 ? -8.842 -9.527 -19.111 1.00 82.19 379 GLY A CA 1
ATOM 2879 C C . GLY A 1 379 ? -8.067 -10.720 -19.687 1.00 82.19 379 GLY A C 1
ATOM 2880 O O . GLY A 1 379 ? -8.578 -11.406 -20.566 1.00 82.19 379 GLY A O 1
ATOM 2881 N N . TYR A 1 380 ? -6.872 -11.016 -19.162 1.00 88.56 380 TYR A N 1
ATOM 2882 C CA . TYR A 1 380 ? -6.084 -12.200 -19.524 1.00 88.56 380 TYR A CA 1
ATOM 2883 C C . TYR A 1 380 ? -5.986 -13.247 -18.407 1.00 88.56 380 TYR A C 1
ATOM 2885 O O . TYR A 1 380 ? -5.306 -14.254 -18.585 1.00 88.56 380 TYR A O 1
ATOM 2893 N N . ASP A 1 381 ? -6.659 -13.069 -17.269 1.00 91.00 381 ASP A N 1
ATOM 2894 C CA . ASP A 1 381 ? -6.490 -13.964 -16.117 1.00 91.00 381 ASP A CA 1
ATOM 2895 C C . ASP A 1 381 ? -6.952 -15.385 -16.436 1.00 91.00 381 ASP A C 1
ATOM 2897 O O . ASP A 1 381 ? -6.210 -16.334 -16.199 1.00 91.00 381 ASP A O 1
ATOM 2901 N N . ALA A 1 382 ? -8.117 -15.537 -17.071 1.00 85.75 382 ALA A N 1
ATOM 2902 C CA . ALA A 1 382 ? -8.615 -16.843 -17.511 1.00 85.75 382 ALA A CA 1
ATOM 2903 C C . ALA A 1 382 ? -7.659 -17.525 -18.508 1.00 85.75 382 ALA A C 1
ATOM 2905 O O . ALA A 1 382 ? -7.477 -18.746 -18.486 1.00 85.75 382 ALA A O 1
ATOM 2906 N N . LEU A 1 383 ? -7.020 -16.728 -19.368 1.00 89.62 383 LEU A N 1
ATOM 2907 C CA . LEU A 1 383 ? -6.018 -17.202 -20.311 1.00 89.62 383 LEU A CA 1
ATOM 2908 C C . LEU A 1 383 ? -4.761 -17.681 -19.570 1.00 89.62 383 LEU A C 1
ATOM 2910 O O . LEU A 1 383 ? -4.351 -18.825 -19.747 1.00 89.62 383 LEU A O 1
ATOM 2914 N N . PHE A 1 384 ? -4.187 -16.870 -18.682 1.00 95.44 384 PHE A N 1
ATOM 2915 C CA . PHE A 1 384 ? -3.009 -17.255 -17.900 1.00 95.44 384 PHE A CA 1
ATOM 2916 C C . PHE A 1 384 ? -3.276 -18.467 -16.994 1.00 95.44 384 PHE A C 1
ATOM 2918 O O . PHE A 1 384 ? -2.452 -19.382 -16.935 1.00 95.44 384 PHE A O 1
ATOM 2925 N N . GLN A 1 385 ? -4.448 -18.528 -16.356 1.00 93.69 385 GLN A N 1
ATOM 2926 C CA . GLN A 1 385 ? -4.897 -19.668 -15.551 1.00 93.69 385 GLN A CA 1
ATOM 2927 C C . GLN A 1 385 ? -4.978 -20.958 -16.365 1.00 93.69 385 GLN A C 1
ATOM 2929 O O . GLN A 1 385 ? -4.640 -22.022 -15.852 1.00 93.69 385 GLN A O 1
ATOM 2934 N N . SER A 1 386 ? -5.359 -20.891 -17.645 1.00 91.44 386 SER A N 1
ATOM 2935 C CA . SER A 1 386 ? -5.396 -22.085 -18.501 1.00 91.44 386 SER A CA 1
ATOM 2936 C C . SER A 1 386 ? -4.018 -22.735 -18.695 1.00 91.44 386 SER A C 1
ATOM 2938 O O . SER A 1 386 ? -3.937 -23.942 -18.920 1.00 91.44 386 SER A O 1
ATOM 2940 N N . TYR A 1 387 ? -2.934 -21.969 -18.522 1.00 94.00 387 TYR A N 1
ATOM 2941 C CA . TYR A 1 387 ? -1.558 -22.463 -18.567 1.00 94.00 387 TYR A CA 1
ATOM 2942 C C . TYR A 1 387 ? -1.017 -22.902 -17.203 1.00 94.00 387 TYR A C 1
ATOM 2944 O O . TYR A 1 387 ? 0.061 -23.492 -17.164 1.00 94.00 387 TYR A O 1
ATOM 2952 N N . GLN A 1 388 ? -1.750 -22.710 -16.098 1.00 93.69 388 GLN A N 1
ATOM 2953 C CA . GLN A 1 388 ? -1.366 -23.166 -14.753 1.00 93.69 388 GLN A CA 1
ATOM 2954 C C . GLN A 1 388 ? -0.836 -24.617 -14.721 1.00 93.69 388 GLN A C 1
ATOM 2956 O O . GLN A 1 388 ? 0.218 -24.845 -14.115 1.00 93.69 388 GLN A O 1
ATOM 2961 N N . PRO A 1 389 ? -1.462 -25.601 -15.405 1.00 93.56 389 PRO A N 1
ATOM 2962 C CA . PRO A 1 389 ? -0.965 -26.979 -15.423 1.00 93.56 389 PRO A CA 1
ATOM 2963 C C . PRO A 1 389 ? 0.438 -27.145 -16.028 1.00 93.56 389 PRO A C 1
ATOM 2965 O O . PRO A 1 389 ? 1.103 -28.143 -15.750 1.00 93.56 389 PRO A O 1
ATOM 2968 N N . CYS A 1 390 ? 0.896 -26.196 -16.849 1.00 93.38 390 CYS A N 1
ATOM 2969 C CA . CYS A 1 390 ? 2.197 -26.235 -17.512 1.00 93.38 390 CYS A CA 1
ATOM 2970 C C . CYS A 1 390 ? 3.349 -25.666 -16.675 1.00 93.38 390 CYS A C 1
ATOM 2972 O O . CYS A 1 390 ? 4.502 -25.981 -16.962 1.00 93.38 390 CYS A O 1
ATOM 2974 N N . LEU A 1 391 ? 3.072 -24.770 -15.723 1.00 93.00 391 LEU A N 1
ATOM 2975 C CA . LEU A 1 391 ? 4.095 -23.875 -15.166 1.00 93.00 391 LEU A CA 1
ATOM 2976 C C . LEU A 1 391 ? 4.851 -24.469 -13.973 1.00 93.00 391 LEU A C 1
ATOM 2978 O O . LEU A 1 391 ? 6.012 -24.128 -13.766 1.00 93.00 391 LEU A O 1
ATOM 2982 N N . GLU A 1 392 ? 4.199 -25.335 -13.191 1.00 93.75 392 GLU A N 1
ATOM 2983 C CA . GLU A 1 392 ? 4.704 -25.843 -11.899 1.00 93.75 392 GLU A CA 1
ATOM 2984 C C . GLU A 1 392 ? 5.035 -24.738 -10.866 1.00 93.75 392 GLU A C 1
ATOM 2986 O O . GLU A 1 392 ? 5.786 -24.954 -9.910 1.00 93.75 392 GLU A O 1
ATOM 2991 N N . VAL A 1 393 ? 4.458 -23.553 -11.071 1.00 94.62 393 VAL A N 1
ATOM 2992 C CA . VAL A 1 393 ? 4.444 -22.354 -10.219 1.00 94.62 393 VAL A CA 1
ATOM 2993 C C . VAL A 1 393 ? 3.108 -21.638 -10.433 1.00 94.62 393 VAL A C 1
ATOM 2995 O O . VAL A 1 393 ? 2.386 -21.959 -11.380 1.00 94.62 393 VAL A O 1
ATOM 2998 N N . ASP A 1 394 ? 2.761 -20.683 -9.576 1.00 95.88 394 ASP A N 1
ATOM 2999 C CA . ASP A 1 394 ? 1.508 -19.929 -9.681 1.00 95.88 394 ASP A CA 1
ATOM 3000 C C . ASP A 1 394 ? 1.394 -19.157 -11.014 1.00 95.88 394 ASP A C 1
ATOM 3002 O O . ASP A 1 394 ? 2.322 -18.453 -11.427 1.00 95.88 394 ASP A O 1
ATOM 3006 N N . TRP A 1 395 ? 0.246 -19.264 -11.690 1.00 95.94 395 TRP A N 1
ATOM 3007 C CA . TRP A 1 395 ? -0.050 -18.595 -12.963 1.00 95.94 395 TRP A CA 1
ATOM 3008 C C . TRP A 1 395 ? 0.083 -17.073 -12.884 1.00 95.94 395 TRP A C 1
ATOM 3010 O O . TRP A 1 395 ? 0.353 -16.422 -13.894 1.00 95.94 395 TRP A O 1
ATOM 3020 N N . ARG A 1 396 ? -0.047 -16.484 -11.693 1.00 96.88 396 ARG A N 1
ATOM 3021 C CA . ARG A 1 396 ? 0.145 -15.047 -11.481 1.00 96.88 396 ARG A CA 1
ATOM 3022 C C . ARG A 1 396 ? 1.587 -14.605 -11.738 1.00 96.88 396 ARG A C 1
ATOM 3024 O O . ARG A 1 396 ? 1.799 -13.441 -12.061 1.00 96.88 396 ARG A O 1
ATOM 3031 N N . LEU A 1 397 ? 2.572 -15.511 -11.720 1.00 96.56 397 LEU A N 1
ATOM 3032 C CA . LEU A 1 397 ? 3.914 -15.203 -12.230 1.00 96.56 397 LEU A CA 1
ATOM 3033 C C . LEU A 1 397 ? 3.900 -14.965 -13.745 1.00 96.56 397 LEU A C 1
ATOM 3035 O O . LEU A 1 397 ? 4.568 -14.062 -14.243 1.00 96.56 397 LEU A O 1
ATOM 3039 N N . LEU A 1 398 ? 3.096 -15.723 -14.491 1.00 96.31 398 LEU A N 1
ATOM 3040 C CA . LEU A 1 398 ? 2.915 -15.497 -15.925 1.00 96.31 398 LEU A CA 1
ATOM 3041 C C . LEU A 1 398 ? 2.234 -14.139 -16.186 1.00 96.31 398 LEU A C 1
ATOM 3043 O O . LEU A 1 398 ? 2.652 -13.407 -17.083 1.00 96.31 398 LEU A O 1
ATOM 3047 N N . LYS A 1 399 ? 1.266 -13.760 -15.338 1.00 97.12 399 LYS A N 1
ATOM 3048 C CA . LYS A 1 399 ? 0.638 -12.426 -15.342 1.00 97.12 399 LYS A CA 1
ATOM 3049 C C . LYS A 1 399 ? 1.648 -11.306 -15.064 1.00 97.12 399 LYS A C 1
ATOM 3051 O O . LYS A 1 399 ? 1.705 -10.342 -15.824 1.00 97.12 399 LYS A O 1
ATOM 3056 N N . ALA A 1 400 ? 2.460 -11.435 -14.014 1.00 92.31 400 ALA A N 1
ATOM 3057 C CA . ALA A 1 400 ? 3.488 -10.452 -13.666 1.00 92.31 400 ALA A CA 1
ATOM 3058 C C . ALA A 1 400 ? 4.495 -10.248 -14.809 1.00 92.31 400 ALA A C 1
ATOM 3060 O O . ALA A 1 400 ? 4.826 -9.112 -15.145 1.00 92.31 400 ALA A O 1
ATOM 3061 N N . MET A 1 401 ? 4.923 -11.334 -15.456 1.00 95.50 401 MET A N 1
ATOM 3062 C CA . MET A 1 401 ? 5.807 -11.271 -16.619 1.00 95.50 401 MET A CA 1
ATOM 3063 C C . MET A 1 401 ? 5.154 -10.518 -17.789 1.00 95.50 401 MET A C 1
ATOM 3065 O O . MET A 1 401 ? 5.761 -9.592 -18.317 1.00 95.50 401 MET A O 1
ATOM 3069 N N . ALA A 1 402 ? 3.903 -10.833 -18.149 1.00 95.44 402 ALA A N 1
ATOM 3070 C CA . ALA A 1 402 ? 3.189 -10.118 -19.214 1.00 95.44 402 ALA A CA 1
ATOM 3071 C C . ALA A 1 402 ? 3.039 -8.611 -18.927 1.00 95.44 402 ALA A C 1
ATOM 3073 O O . ALA A 1 402 ? 3.118 -7.780 -19.839 1.00 95.44 402 ALA A O 1
ATOM 3074 N N . PHE A 1 403 ? 2.837 -8.250 -17.656 1.00 90.19 403 PHE A N 1
ATOM 3075 C CA . PHE A 1 403 ? 2.770 -6.858 -17.222 1.00 90.19 403 PHE A CA 1
ATOM 3076 C C . PHE A 1 403 ? 4.112 -6.135 -17.392 1.00 90.19 403 PHE A C 1
ATOM 3078 O O . PHE A 1 403 ? 4.136 -5.043 -17.955 1.00 90.19 403 PHE A O 1
ATOM 3085 N N . ILE A 1 404 ? 5.222 -6.752 -16.965 1.00 85.06 404 ILE A N 1
ATOM 3086 C CA . ILE A 1 404 ? 6.574 -6.188 -17.123 1.00 85.06 404 ILE A CA 1
ATOM 3087 C C . ILE A 1 404 ? 6.903 -5.954 -18.599 1.00 85.06 404 ILE A C 1
ATOM 3089 O O . ILE A 1 404 ? 7.440 -4.903 -18.944 1.00 85.06 404 ILE A O 1
ATOM 3093 N N . GLU A 1 405 ? 6.577 -6.922 -19.455 1.00 88.06 405 GLU A N 1
ATOM 3094 C CA . GLU A 1 405 ? 6.963 -6.894 -20.865 1.00 88.06 405 GLU A CA 1
ATOM 3095 C C . GLU A 1 405 ? 6.135 -5.907 -21.693 1.00 88.06 405 GLU A C 1
ATOM 3097 O O . GLU A 1 405 ? 6.672 -5.184 -22.532 1.00 88.06 405 GLU A O 1
ATOM 3102 N N . SER A 1 406 ? 4.818 -5.858 -21.484 1.00 85.38 406 SER A N 1
ATOM 3103 C CA . SER A 1 406 ? 3.919 -5.129 -22.391 1.00 85.38 406 SER A CA 1
ATOM 3104 C C . SER A 1 406 ? 2.947 -4.171 -21.707 1.00 85.38 406 SER A C 1
ATOM 3106 O O . SER A 1 406 ? 2.327 -3.353 -22.395 1.00 85.38 406 SER A O 1
ATOM 3108 N N . GLY A 1 407 ? 2.788 -4.261 -20.383 1.00 82.81 407 GLY A N 1
ATOM 3109 C CA . GLY A 1 407 ? 1.676 -3.628 -19.672 1.00 82.81 407 GLY A CA 1
ATOM 3110 C C . GLY A 1 407 ? 0.322 -4.177 -20.129 1.00 82.81 407 GLY A C 1
ATOM 3111 O O . GLY A 1 407 ? -0.621 -3.410 -20.299 1.00 82.81 407 GLY A O 1
ATOM 3112 N N . PHE A 1 408 ? 0.258 -5.483 -20.412 1.00 88.38 408 PHE A N 1
ATOM 3113 C CA . PHE A 1 408 ? -0.899 -6.177 -20.995 1.00 88.38 408 PHE A CA 1
ATOM 3114 C C . PHE A 1 408 ? -1.326 -5.684 -22.392 1.00 88.38 408 PHE A C 1
ATOM 3116 O O . PHE A 1 408 ? -2.486 -5.821 -22.779 1.00 88.38 408 PHE A O 1
ATOM 3123 N N . ARG A 1 409 ? -0.395 -5.155 -23.191 1.00 84.88 409 ARG A N 1
ATOM 3124 C CA . ARG A 1 409 ? -0.661 -4.780 -24.590 1.00 84.88 409 ARG A CA 1
ATOM 3125 C C . ARG A 1 409 ? -0.264 -5.914 -25.527 1.00 84.88 409 ARG A C 1
ATOM 3127 O O . ARG A 1 409 ? 0.916 -6.163 -25.758 1.00 84.88 409 ARG A O 1
ATOM 3134 N N . SER A 1 410 ? -1.252 -6.620 -26.063 1.00 88.69 410 SER A N 1
ATOM 3135 C CA . SER A 1 410 ? -1.039 -7.765 -26.955 1.00 88.69 410 SER A CA 1
ATOM 3136 C C . SER A 1 410 ? -0.637 -7.361 -28.376 1.00 88.69 410 SER A C 1
ATOM 3138 O O . SER A 1 410 ? -0.021 -8.142 -29.087 1.00 88.69 410 SER A O 1
ATOM 3140 N N . ASP A 1 411 ? -0.907 -6.131 -28.796 1.00 85.31 411 ASP A N 1
ATOM 3141 C CA . ASP A 1 411 ? -0.633 -5.620 -30.139 1.00 85.31 411 ASP A CA 1
ATOM 3142 C C . ASP A 1 411 ? 0.709 -4.875 -30.264 1.00 85.31 411 ASP A C 1
ATOM 3144 O O . ASP A 1 411 ? 1.127 -4.541 -31.381 1.00 85.31 411 ASP A O 1
ATOM 3148 N N . VAL A 1 412 ? 1.401 -4.643 -29.140 1.00 81.38 412 VAL A N 1
ATOM 3149 C CA . VAL A 1 412 ? 2.614 -3.821 -29.089 1.00 81.38 412 VAL A CA 1
ATOM 3150 C C . VAL A 1 412 ? 3.813 -4.517 -29.732 1.00 81.38 412 VAL A C 1
ATOM 3152 O O . VAL A 1 412 ? 4.103 -5.691 -29.478 1.00 81.38 412 VAL A O 1
ATOM 3155 N N . VAL A 1 413 ? 4.536 -3.752 -30.551 1.00 84.56 413 VAL A N 1
ATOM 3156 C CA . VAL A 1 413 ? 5.807 -4.140 -31.168 1.00 84.56 413 VAL A CA 1
ATOM 3157 C C . VAL A 1 413 ? 6.855 -3.102 -30.787 1.00 84.56 413 VAL A C 1
ATOM 3159 O O . VAL A 1 413 ? 6.677 -1.920 -31.079 1.00 84.56 413 VAL A O 1
ATOM 3162 N N . ASN A 1 414 ? 7.936 -3.513 -30.126 1.00 74.38 414 ASN A N 1
ATOM 3163 C CA . ASN A 1 414 ? 9.002 -2.579 -29.767 1.00 74.38 414 ASN A CA 1
ATOM 3164 C C . ASN A 1 414 ? 9.917 -2.249 -30.961 1.00 74.38 414 ASN A C 1
ATOM 3166 O O . ASN A 1 414 ? 9.871 -2.896 -32.008 1.00 74.38 414 ASN A O 1
ATOM 3170 N N . SER A 1 415 ? 10.805 -1.266 -30.790 1.00 68.19 415 SER A N 1
ATOM 3171 C CA . SER A 1 415 ? 11.748 -0.814 -31.830 1.00 68.19 415 SER A CA 1
ATOM 3172 C C . SER A 1 415 ? 12.677 -1.914 -32.356 1.00 68.19 415 SER A C 1
ATOM 3174 O O . SER A 1 415 ? 13.202 -1.813 -33.460 1.00 68.19 415 SER A O 1
ATOM 3176 N N . SER A 1 416 ? 12.872 -2.979 -31.580 1.00 64.75 416 SER A N 1
ATOM 3177 C CA . SER A 1 416 ? 13.679 -4.139 -31.949 1.00 64.75 416 SER A CA 1
ATOM 3178 C C . SER A 1 416 ? 12.857 -5.271 -32.580 1.00 64.75 416 SER A C 1
ATOM 3180 O O . SER A 1 416 ? 13.432 -6.312 -32.903 1.00 64.75 416 SER A O 1
ATOM 3182 N N . GLY A 1 417 ? 11.542 -5.104 -32.760 1.00 73.06 417 GLY A N 1
ATOM 3183 C CA . GLY A 1 417 ? 10.637 -6.079 -33.376 1.00 73.06 417 GLY A CA 1
ATOM 3184 C C . GLY A 1 417 ? 10.131 -7.183 -32.440 1.00 73.06 417 GLY A C 1
ATOM 3185 O O . GLY A 1 417 ? 9.613 -8.192 -32.918 1.00 73.06 417 GLY A O 1
ATOM 3186 N N . PHE A 1 418 ? 10.303 -7.044 -31.123 1.00 81.06 418 PHE A N 1
ATOM 3187 C CA . PHE A 1 418 ? 9.658 -7.941 -30.162 1.00 81.06 418 PHE A CA 1
ATOM 3188 C C . PHE A 1 418 ? 8.176 -7.590 -30.038 1.00 81.06 418 PHE A C 1
ATOM 3190 O O . PHE A 1 418 ? 7.827 -6.415 -30.021 1.00 81.06 418 PHE A O 1
ATOM 3197 N N . THR A 1 419 ? 7.319 -8.606 -30.007 1.00 85.12 419 THR A N 1
ATOM 3198 C CA . THR A 1 419 ? 5.875 -8.482 -30.230 1.00 85.12 419 THR A CA 1
ATOM 3199 C C . THR A 1 419 ? 5.079 -9.178 -29.130 1.00 85.12 419 THR A C 1
ATOM 3201 O O . THR A 1 419 ? 5.467 -10.255 -28.664 1.00 85.12 419 THR A O 1
ATOM 3204 N N . GLY A 1 420 ? 3.937 -8.594 -28.774 1.00 88.19 420 GLY A N 1
ATOM 3205 C CA . GLY A 1 420 ? 2.906 -9.233 -27.961 1.00 88.19 420 GLY A CA 1
ATOM 3206 C C . GLY A 1 420 ? 3.083 -9.096 -26.454 1.00 88.19 420 GLY A C 1
ATOM 3207 O O . GLY A 1 420 ? 3.992 -8.420 -25.973 1.00 88.19 420 GLY A O 1
ATOM 3208 N N . LEU A 1 421 ? 2.219 -9.786 -25.705 1.00 93.00 421 LEU A N 1
ATOM 3209 C CA . LEU A 1 421 ? 2.174 -9.752 -24.239 1.00 93.00 421 LEU A CA 1
ATOM 3210 C C . LEU A 1 421 ? 3.524 -10.053 -23.579 1.00 93.00 421 LEU A C 1
ATOM 3212 O O . LEU A 1 421 ? 3.845 -9.452 -22.561 1.00 93.00 421 LEU A O 1
ATOM 3216 N N . PHE A 1 422 ? 4.304 -10.952 -24.180 1.00 94.62 422 PHE A N 1
ATOM 3217 C CA . PHE A 1 422 ? 5.603 -11.412 -23.678 1.00 94.62 422 PHE A CA 1
ATOM 3218 C C . PHE A 1 422 ? 6.771 -10.954 -24.552 1.00 94.62 422 PHE A C 1
ATOM 3220 O O . PHE A 1 422 ? 7.784 -11.639 -24.589 1.00 94.62 422 PHE A O 1
ATOM 3227 N N . GLN A 1 423 ? 6.598 -9.885 -25.341 1.00 88.75 423 GLN A N 1
ATOM 3228 C CA . GLN A 1 423 ? 7.654 -9.256 -26.147 1.00 88.75 423 GLN A CA 1
ATOM 3229 C C . GLN A 1 423 ? 8.665 -10.264 -26.720 1.00 88.75 423 GLN A C 1
ATOM 3231 O O . GLN A 1 423 ? 9.842 -10.273 -26.369 1.00 88.75 423 GLN A O 1
ATOM 3236 N N . THR A 1 424 ? 8.206 -11.127 -27.630 1.00 88.44 424 THR A N 1
ATOM 3237 C CA . THR A 1 424 ? 9.033 -12.175 -28.257 1.00 88.44 424 THR A CA 1
ATOM 3238 C C . THR A 1 424 ? 9.162 -11.968 -29.768 1.00 88.44 424 THR A C 1
ATOM 3240 O O . THR A 1 424 ? 8.487 -11.128 -30.357 1.00 88.44 424 THR A O 1
ATOM 3243 N N . LYS A 1 425 ? 10.048 -12.723 -30.425 1.00 85.75 425 LYS A N 1
ATOM 3244 C CA . LYS A 1 425 ? 10.210 -12.720 -31.889 1.00 85.75 425 LYS A CA 1
ATOM 3245 C C . LYS A 1 425 ? 9.820 -14.066 -32.468 1.00 85.75 425 LYS A C 1
ATOM 3247 O O . LYS A 1 425 ? 10.020 -15.090 -31.820 1.00 85.75 425 LYS A O 1
ATOM 3252 N N . LYS A 1 426 ? 9.374 -14.084 -33.726 1.00 89.94 426 LYS A N 1
ATOM 3253 C CA . LYS A 1 426 ? 9.000 -15.324 -34.424 1.00 89.94 426 LYS A CA 1
ATOM 3254 C C . LYS A 1 426 ? 10.088 -16.417 -34.349 1.00 89.94 426 LYS A C 1
ATOM 3256 O O . LYS A 1 426 ? 9.756 -17.509 -33.896 1.00 89.94 426 LYS A O 1
ATOM 3261 N N . PRO A 1 427 ? 11.381 -16.147 -34.636 1.00 88.75 427 PRO A N 1
ATOM 3262 C CA . PRO A 1 427 ? 12.422 -17.172 -34.495 1.00 88.75 427 PRO A CA 1
ATOM 3263 C C . PRO A 1 427 ? 12.590 -17.684 -33.054 1.00 88.75 427 PRO A C 1
ATOM 3265 O O . PRO A 1 427 ? 12.873 -18.861 -32.832 1.00 88.75 427 PRO A O 1
ATOM 3268 N N . ASN A 1 428 ? 12.385 -16.817 -32.055 1.00 87.69 428 ASN A N 1
ATOM 3269 C CA . ASN A 1 428 ? 12.473 -17.193 -30.642 1.00 87.69 428 ASN A CA 1
ATOM 3270 C C . ASN A 1 428 ? 11.265 -18.039 -30.218 1.00 87.69 428 ASN A C 1
ATOM 3272 O O . ASN A 1 428 ? 11.436 -19.009 -29.482 1.00 87.69 428 ASN A O 1
ATOM 3276 N N . CYS A 1 429 ? 10.070 -17.710 -30.714 1.00 90.38 429 CYS A N 1
ATOM 3277 C CA . CYS A 1 429 ? 8.858 -18.512 -30.559 1.00 90.38 429 CYS A CA 1
ATOM 3278 C C . CYS A 1 429 ? 9.066 -19.926 -31.117 1.00 90.38 429 CYS A C 1
ATOM 3280 O O . CYS A 1 429 ? 8.944 -20.902 -30.379 1.00 90.38 429 CYS A O 1
ATOM 3282 N N . GLU A 1 430 ? 9.494 -20.041 -32.378 1.00 90.88 430 GLU A N 1
ATOM 3283 C CA . GLU A 1 430 ? 9.728 -21.328 -33.048 1.00 90.88 430 GLU A CA 1
ATOM 3284 C C . GLU A 1 430 ? 10.784 -22.175 -32.320 1.00 90.88 430 GLU A C 1
ATOM 3286 O O . GLU A 1 430 ? 10.612 -23.384 -32.141 1.00 90.88 430 GLU A O 1
ATOM 3291 N N . SER A 1 431 ? 11.858 -21.533 -31.847 1.00 88.19 431 SER A N 1
ATOM 3292 C CA . SER A 1 431 ? 12.917 -22.180 -31.066 1.00 88.19 431 SER A CA 1
ATOM 3293 C C . SER A 1 431 ? 12.415 -22.684 -29.708 1.00 88.19 431 SER A C 1
ATOM 3295 O O . SER A 1 431 ? 12.655 -23.837 -29.341 1.00 88.19 431 SER A O 1
ATOM 3297 N N . THR A 1 432 ? 11.662 -21.857 -28.976 1.00 87.94 432 THR A N 1
ATOM 3298 C CA . THR A 1 432 ? 11.127 -22.202 -27.646 1.00 87.94 432 THR A CA 1
ATOM 3299 C C . THR A 1 432 ? 10.095 -23.327 -27.740 1.00 87.94 432 THR A C 1
ATOM 3301 O O . THR A 1 432 ? 10.038 -24.203 -26.875 1.00 87.94 432 THR A O 1
ATOM 3304 N N . LEU A 1 433 ? 9.312 -23.356 -28.820 1.00 89.19 433 LEU A N 1
ATOM 3305 C CA . LEU A 1 433 ? 8.300 -24.382 -29.047 1.00 89.19 433 LEU A CA 1
ATOM 3306 C C . LEU A 1 433 ? 8.854 -25.662 -29.691 1.00 89.19 433 LEU A C 1
ATOM 3308 O O . LEU A 1 433 ? 8.104 -26.603 -29.934 1.00 89.19 433 LEU A O 1
ATOM 3312 N N . ARG A 1 434 ? 10.174 -25.759 -29.922 1.00 88.44 434 ARG A N 1
ATOM 3313 C CA . ARG A 1 434 ? 10.791 -26.927 -30.575 1.00 88.44 434 ARG A CA 1
ATOM 3314 C C . ARG A 1 434 ? 10.569 -28.256 -29.865 1.00 88.44 434 ARG A C 1
ATOM 3316 O O . ARG A 1 434 ? 10.606 -29.286 -30.529 1.00 88.44 434 ARG A O 1
ATOM 3323 N N . LYS A 1 435 ? 10.349 -28.221 -28.551 1.00 86.56 435 LYS A N 1
ATOM 3324 C CA . LYS A 1 435 ? 10.122 -29.400 -27.705 1.00 86.56 435 LYS A CA 1
ATOM 3325 C C . LYS A 1 435 ? 8.662 -29.879 -27.652 1.00 86.56 435 LYS A C 1
ATOM 3327 O O . LYS A 1 435 ? 8.410 -30.887 -27.003 1.00 86.56 435 LYS A O 1
ATOM 3332 N N . TYR A 1 436 ? 7.739 -29.184 -28.314 1.00 87.62 436 TYR A N 1
ATOM 3333 C CA . TYR A 1 436 ? 6.312 -29.519 -28.356 1.00 87.62 436 TYR A CA 1
ATOM 3334 C C . TYR A 1 436 ? 5.874 -29.901 -29.779 1.00 87.62 436 TYR A C 1
ATOM 3336 O O . TYR A 1 436 ? 6.661 -29.724 -30.718 1.00 87.62 436 TYR A O 1
ATOM 3344 N N . PRO A 1 437 ? 4.646 -30.424 -29.961 1.00 84.62 437 PRO A N 1
ATOM 3345 C CA . PRO A 1 437 ? 4.133 -30.810 -31.273 1.00 84.62 437 PRO A CA 1
ATOM 3346 C C . PRO A 1 437 ? 4.248 -29.704 -32.338 1.00 84.62 437 PRO A C 1
ATOM 3348 O O . PRO A 1 437 ? 4.062 -28.514 -32.072 1.00 84.62 437 PRO A O 1
ATOM 3351 N N . ASP A 1 438 ? 4.580 -30.101 -33.571 1.00 78.12 438 ASP A N 1
ATOM 3352 C CA . ASP A 1 438 ? 5.003 -29.178 -34.637 1.00 78.12 438 ASP A CA 1
ATOM 3353 C C . ASP A 1 438 ? 3.931 -28.169 -35.074 1.00 78.12 438 ASP A C 1
ATOM 3355 O O . ASP A 1 438 ? 4.259 -27.115 -35.625 1.00 78.12 438 ASP A O 1
ATOM 3359 N N . ASN A 1 439 ? 2.653 -28.450 -34.820 1.00 78.38 439 ASN A N 1
ATOM 3360 C CA . ASN A 1 439 ? 1.556 -27.524 -35.099 1.00 78.38 439 ASN A CA 1
ATOM 3361 C C . ASN A 1 439 ? 1.661 -26.226 -34.281 1.00 78.38 439 ASN A C 1
ATOM 3363 O O . ASN A 1 439 ? 1.301 -25.173 -34.803 1.00 78.38 439 ASN A O 1
ATOM 3367 N N . LEU A 1 440 ? 2.229 -26.257 -33.068 1.00 81.44 440 LEU A N 1
ATOM 3368 C CA . LEU A 1 440 ? 2.363 -25.061 -32.224 1.00 81.44 440 LEU A CA 1
ATOM 3369 C C . LEU A 1 440 ? 3.380 -24.051 -32.785 1.00 81.44 440 LEU A C 1
ATOM 3371 O O . LEU A 1 440 ? 3.261 -22.851 -32.564 1.00 81.44 440 LEU A O 1
ATOM 3375 N N . LYS A 1 441 ? 4.372 -24.497 -33.5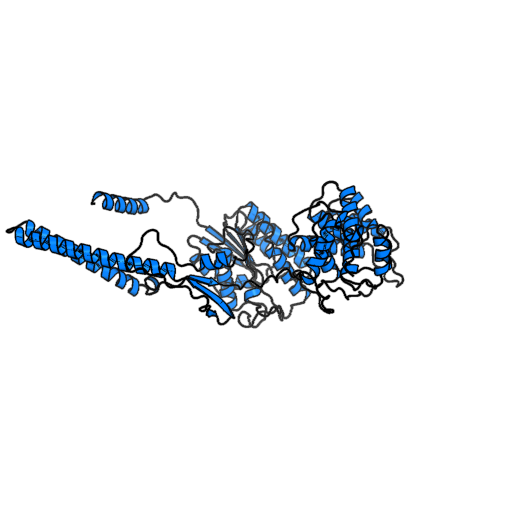65 1.00 82.69 441 LYS A N 1
ATOM 3376 C CA . LYS A 1 441 ? 5.336 -23.586 -34.215 1.00 82.69 441 LYS A CA 1
ATOM 3377 C C . LYS A 1 441 ? 4.691 -22.772 -35.331 1.00 82.69 441 LYS A C 1
ATOM 3379 O O . LYS A 1 441 ? 5.102 -21.646 -35.594 1.00 82.69 441 LYS A O 1
ATOM 3384 N N . LYS A 1 442 ? 3.687 -23.344 -36.002 1.00 84.06 442 LYS A N 1
ATOM 3385 C CA . LYS A 1 442 ? 3.049 -22.723 -37.170 1.00 84.06 442 LYS A CA 1
ATOM 3386 C C . LYS A 1 442 ? 2.278 -21.457 -36.799 1.00 84.06 442 LYS A C 1
ATOM 3388 O O . LYS A 1 442 ? 2.168 -20.570 -37.636 1.00 84.06 442 LYS A O 1
ATOM 3393 N N . VAL A 1 443 ? 1.819 -21.340 -35.549 1.00 87.31 443 VAL A N 1
ATOM 3394 C CA . VAL A 1 443 ? 1.094 -20.156 -35.060 1.00 87.31 443 VAL A CA 1
ATOM 3395 C C . VAL A 1 443 ? 2.015 -18.992 -34.660 1.00 87.31 443 VAL A C 1
ATOM 3397 O O . VAL A 1 443 ? 1.533 -17.890 -34.419 1.00 87.31 443 VAL A O 1
ATOM 3400 N N . CYS A 1 444 ? 3.347 -19.171 -34.665 1.00 88.88 444 CYS A N 1
ATOM 3401 C CA . CYS A 1 444 ? 4.321 -18.117 -34.336 1.00 88.88 444 CYS A CA 1
ATOM 3402 C C . CYS A 1 444 ? 4.317 -16.915 -35.304 1.00 88.88 444 CYS A C 1
ATOM 3404 O O . CYS A 1 444 ? 5.034 -15.941 -35.070 1.00 88.88 444 CYS A O 1
ATOM 3406 N N . SER A 1 445 ? 3.563 -16.968 -36.408 1.00 88.44 445 SER A N 1
ATOM 3407 C CA . SER A 1 445 ? 3.330 -15.807 -37.273 1.00 88.44 445 SER A CA 1
ATOM 3408 C C . SER A 1 445 ? 2.408 -14.761 -36.646 1.00 88.44 445 SER A C 1
ATOM 3410 O O . SER A 1 445 ? 2.486 -13.605 -37.049 1.00 88.44 445 SER A O 1
ATOM 3412 N N . ASP A 1 446 ? 1.583 -15.139 -35.665 1.00 90.00 446 ASP A N 1
ATOM 3413 C CA . ASP A 1 446 ? 0.589 -14.262 -35.043 1.00 90.00 446 ASP A CA 1
ATOM 3414 C C . ASP A 1 446 ? 0.888 -14.007 -33.556 1.00 90.00 446 ASP A C 1
ATOM 3416 O O . ASP A 1 446 ? 0.117 -14.323 -32.655 1.00 90.00 446 ASP A O 1
ATOM 3420 N N . LEU A 1 447 ? 2.059 -13.425 -33.279 1.00 88.75 447 LEU A N 1
ATOM 3421 C CA . LEU A 1 447 ? 2.482 -13.089 -31.911 1.00 88.75 447 LEU A CA 1
ATOM 3422 C C . LEU A 1 447 ? 1.643 -11.986 -31.251 1.00 88.75 447 LEU A C 1
ATOM 3424 O O . LEU A 1 447 ? 1.795 -11.762 -30.048 1.00 88.75 447 LE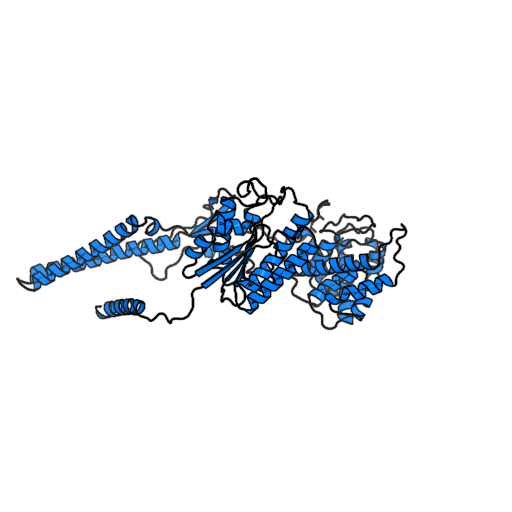U A O 1
ATOM 3428 N N . LYS A 1 448 ? 0.793 -11.298 -32.023 1.00 89.88 448 LYS A N 1
ATOM 3429 C CA . LYS A 1 448 ? -0.163 -10.325 -31.488 1.00 89.88 448 LYS A CA 1
ATOM 3430 C C . LYS A 1 448 ? -1.375 -11.005 -30.860 1.00 89.88 448 LYS A C 1
ATOM 3432 O O . LYS A 1 448 ? -2.013 -10.427 -29.985 1.00 89.88 448 LYS A O 1
ATOM 3437 N N . HIS A 1 449 ? -1.674 -12.239 -31.262 1.00 90.25 449 HIS A N 1
ATOM 3438 C CA . HIS A 1 449 ? -2.746 -13.003 -30.653 1.00 90.25 449 HIS A CA 1
ATOM 3439 C C . HIS A 1 449 ? -2.409 -13.336 -29.185 1.00 90.25 449 HIS A C 1
ATOM 3441 O O . HIS A 1 449 ? -1.373 -13.966 -28.925 1.00 90.25 449 HIS A O 1
ATOM 3447 N N . PRO A 1 450 ? -3.261 -12.965 -28.207 1.00 90.88 450 PRO A N 1
ATOM 3448 C CA . PRO A 1 450 ? -2.976 -13.167 -26.785 1.00 90.88 450 PRO A CA 1
ATOM 3449 C C . PRO A 1 450 ? -2.657 -14.617 -26.415 1.00 90.88 450 PRO A C 1
ATOM 3451 O O . PRO A 1 450 ? -1.719 -14.860 -25.656 1.00 90.88 450 PRO A O 1
ATOM 3454 N N . GLU A 1 451 ? -3.386 -15.581 -26.985 1.00 90.25 451 GLU A N 1
ATOM 3455 C CA . GLU A 1 451 ? -3.162 -17.014 -26.754 1.00 90.25 451 GLU A CA 1
ATOM 3456 C C . GLU A 1 451 ? -1.778 -17.460 -27.255 1.00 90.25 451 GLU A C 1
ATOM 3458 O O . GLU A 1 451 ? -1.059 -18.142 -26.531 1.00 90.25 451 GLU A O 1
ATOM 3463 N N . VAL A 1 452 ? -1.343 -17.016 -28.445 1.00 91.00 452 VAL A N 1
ATOM 3464 C CA . VAL A 1 452 ? -0.011 -17.363 -28.985 1.00 91.00 452 VAL A CA 1
ATOM 3465 C C . VAL A 1 452 ? 1.074 -16.757 -28.122 1.00 91.00 452 VAL A C 1
ATOM 3467 O O . VAL A 1 452 ? 2.032 -17.436 -27.759 1.00 91.00 452 VAL A O 1
ATOM 3470 N N . SER A 1 453 ? 0.930 -15.475 -27.787 1.00 93.81 453 SER A N 1
ATOM 3471 C CA . SER A 1 453 ? 1.907 -14.783 -26.955 1.00 93.81 453 SER A CA 1
ATOM 3472 C C . SER A 1 453 ? 2.034 -15.469 -25.590 1.00 93.81 453 SER A C 1
ATOM 3474 O O . SER A 1 453 ? 3.145 -15.758 -25.142 1.00 93.81 453 SER A O 1
ATOM 3476 N N . THR A 1 454 ? 0.899 -15.828 -24.980 1.00 95.25 454 THR A N 1
ATOM 3477 C CA . THR A 1 454 ? 0.838 -16.531 -23.691 1.00 95.25 454 THR A CA 1
ATOM 3478 C C . THR A 1 454 ? 1.437 -17.923 -23.754 1.00 95.25 454 THR A C 1
ATOM 3480 O O . THR A 1 454 ? 2.213 -18.281 -22.872 1.00 95.25 454 THR A O 1
ATOM 3483 N N . MET A 1 455 ? 1.165 -18.682 -24.814 1.00 93.06 455 MET A N 1
ATOM 3484 C CA . MET A 1 455 ? 1.771 -19.991 -25.043 1.00 93.06 455 MET A CA 1
ATOM 3485 C C . MET A 1 455 ? 3.304 -19.915 -25.021 1.00 93.06 455 MET A C 1
ATOM 3487 O O . MET A 1 455 ? 3.975 -20.722 -24.368 1.00 93.06 455 MET A O 1
ATOM 3491 N N . VAL A 1 456 ? 3.877 -18.924 -25.711 1.00 93.00 456 VAL A N 1
ATOM 3492 C CA . VAL A 1 456 ? 5.331 -18.723 -25.744 1.00 93.00 456 VAL A CA 1
ATOM 3493 C C . VAL A 1 456 ? 5.853 -18.324 -24.367 1.00 93.00 456 VAL A C 1
ATOM 3495 O O . VAL A 1 456 ? 6.815 -18.933 -23.894 1.00 93.00 456 VAL A O 1
ATOM 3498 N N . GLY A 1 457 ? 5.199 -17.369 -23.698 1.00 95.50 457 GLY A N 1
ATOM 3499 C CA . GLY A 1 457 ? 5.542 -16.951 -22.336 1.00 95.50 457 GLY A CA 1
ATOM 3500 C C . GLY A 1 457 ? 5.528 -18.116 -21.343 1.00 95.50 457 GLY A C 1
ATOM 3501 O O . GLY A 1 457 ? 6.503 -18.337 -20.625 1.00 95.50 457 GLY A O 1
ATOM 3502 N N . ALA A 1 458 ? 4.476 -18.936 -21.370 1.00 96.06 458 ALA A N 1
ATOM 3503 C CA . ALA A 1 458 ? 4.328 -20.112 -20.519 1.00 96.06 458 ALA A CA 1
ATOM 3504 C C . ALA A 1 458 ? 5.416 -21.160 -20.788 1.00 96.06 458 ALA A C 1
ATOM 3506 O O . ALA A 1 458 ? 5.978 -21.740 -19.859 1.00 96.06 458 ALA A O 1
ATOM 3507 N N . SER A 1 459 ? 5.767 -21.374 -22.057 1.00 94.56 459 SER A N 1
ATOM 3508 C CA . SER A 1 459 ? 6.851 -22.276 -22.447 1.00 94.56 459 SER A CA 1
ATOM 3509 C C . SER A 1 459 ? 8.229 -21.802 -21.958 1.00 94.56 459 SER A C 1
ATOM 3511 O O . SER A 1 459 ? 9.033 -22.608 -21.465 1.00 94.56 459 SER A O 1
ATOM 3513 N N . MET A 1 460 ? 8.504 -20.496 -22.057 1.00 93.81 460 MET A N 1
ATOM 3514 C CA . MET A 1 460 ? 9.735 -19.889 -21.539 1.00 93.81 460 MET A CA 1
ATOM 3515 C C . MET A 1 460 ? 9.793 -20.002 -20.013 1.00 93.81 460 MET A C 1
ATOM 3517 O O . MET A 1 460 ? 10.786 -20.506 -19.488 1.00 93.81 460 MET A O 1
ATOM 3521 N N . MET A 1 461 ? 8.705 -19.640 -19.325 1.00 96.00 461 MET A N 1
ATOM 3522 C CA . MET A 1 461 ? 8.567 -19.754 -17.872 1.00 96.00 461 MET A CA 1
ATOM 3523 C C . MET A 1 461 ? 8.812 -21.190 -17.400 1.00 96.00 461 MET A C 1
ATOM 3525 O O . MET A 1 461 ? 9.694 -21.419 -16.577 1.00 96.00 461 MET A O 1
ATOM 3529 N N . ARG A 1 462 ? 8.117 -22.181 -17.980 1.00 95.00 462 ARG A N 1
ATOM 3530 C CA . ARG A 1 462 ? 8.307 -23.607 -17.658 1.00 95.00 462 ARG A CA 1
ATOM 3531 C C . ARG A 1 462 ? 9.769 -24.025 -17.803 1.00 95.00 462 ARG A C 1
ATOM 3533 O O . ARG A 1 462 ? 10.309 -24.706 -16.938 1.00 95.00 462 ARG A O 1
ATOM 3540 N N . SER A 1 463 ? 10.432 -23.579 -18.869 1.00 94.31 463 SER A N 1
ATOM 3541 C CA . SER A 1 463 ? 11.852 -23.875 -19.089 1.00 94.31 463 SER A CA 1
ATOM 3542 C C . SER A 1 463 ? 12.740 -23.262 -18.000 1.00 94.31 463 SER A C 1
ATOM 3544 O O . SER A 1 463 ? 13.664 -23.930 -17.533 1.00 94.31 463 SER A O 1
ATOM 3546 N N . SER A 1 464 ? 12.462 -22.027 -17.564 1.00 95.88 464 SER A N 1
ATOM 3547 C CA . SER A 1 464 ? 13.148 -21.403 -16.424 1.00 95.88 464 SER A CA 1
ATOM 3548 C C . SER A 1 464 ? 12.953 -22.221 -15.148 1.00 95.88 464 SER A C 1
ATOM 3550 O O . SER A 1 464 ? 13.936 -22.587 -14.504 1.00 95.88 464 SER A O 1
ATOM 3552 N N . ILE A 1 465 ? 11.709 -22.585 -14.825 1.00 95.81 465 ILE A N 1
ATOM 3553 C CA . ILE A 1 465 ? 11.370 -23.373 -13.632 1.00 95.81 465 ILE A CA 1
ATOM 3554 C C . ILE A 1 465 ? 12.080 -24.735 -13.634 1.00 95.81 465 ILE A C 1
ATOM 3556 O O . ILE A 1 465 ? 12.677 -25.115 -12.626 1.00 95.81 465 ILE A O 1
ATOM 3560 N N . GLU A 1 466 ? 12.119 -25.435 -14.772 1.00 94.06 466 GLU A N 1
ATOM 3561 C CA . GLU A 1 466 ? 12.863 -26.695 -14.934 1.00 94.06 466 GLU A CA 1
ATOM 3562 C C . GLU A 1 466 ? 14.361 -26.531 -14.608 1.00 94.06 466 GLU A C 1
ATOM 3564 O O . GLU A 1 466 ? 14.969 -27.400 -13.973 1.00 94.06 466 GLU A O 1
ATOM 3569 N N . LYS A 1 467 ? 14.978 -25.412 -15.015 1.00 95.75 467 LYS A N 1
ATOM 3570 C CA . LYS A 1 467 ? 16.387 -25.116 -14.705 1.00 95.75 467 LYS A CA 1
ATOM 3571 C C . LYS A 1 467 ? 16.600 -24.794 -13.235 1.00 95.75 467 LYS A C 1
ATOM 3573 O O . LYS A 1 467 ? 17.560 -25.306 -12.662 1.00 95.75 467 LYS A O 1
ATOM 3578 N N . ILE A 1 468 ? 15.717 -23.996 -12.638 1.00 97.00 468 ILE A N 1
ATOM 3579 C CA . ILE A 1 468 ? 15.791 -23.626 -11.221 1.00 97.00 468 ILE A CA 1
ATOM 3580 C C . ILE A 1 468 ? 15.676 -24.880 -10.356 1.00 97.00 468 ILE A C 1
ATOM 3582 O O . ILE A 1 468 ? 16.568 -25.136 -9.552 1.00 97.00 468 ILE A O 1
ATOM 3586 N N . LYS A 1 469 ? 14.668 -25.732 -10.593 1.00 94.56 469 LYS A N 1
ATOM 3587 C CA . LYS A 1 469 ? 14.505 -27.009 -9.874 1.00 94.56 469 LYS A CA 1
ATOM 3588 C C . LYS A 1 469 ? 15.747 -27.889 -9.976 1.00 94.56 469 LYS A C 1
ATOM 3590 O O . LYS A 1 469 ? 16.206 -28.436 -8.979 1.00 94.56 469 LYS A O 1
ATOM 3595 N N . LYS A 1 470 ? 16.323 -27.994 -11.178 1.00 94.62 470 LYS A N 1
ATOM 3596 C CA . LYS A 1 470 ? 17.517 -28.812 -11.422 1.00 94.62 470 LYS A CA 1
ATOM 3597 C C . LYS A 1 470 ? 18.773 -28.289 -10.713 1.00 94.62 470 LYS A C 1
ATOM 3599 O O . LYS A 1 470 ? 19.663 -29.085 -10.427 1.00 94.62 470 LYS A O 1
ATOM 3604 N N . ARG A 1 471 ? 18.897 -26.974 -10.520 1.00 95.56 471 ARG A N 1
ATOM 3605 C CA . ARG A 1 471 ? 20.119 -26.332 -10.007 1.00 95.56 471 ARG A CA 1
ATOM 3606 C C . ARG A 1 471 ? 20.057 -26.043 -8.513 1.00 95.56 471 ARG A C 1
ATOM 3608 O O . ARG A 1 471 ? 21.056 -26.252 -7.841 1.00 95.56 471 ARG A O 1
ATOM 3615 N N . CYS A 1 472 ? 18.908 -25.585 -8.025 1.00 90.69 472 CYS A N 1
ATOM 3616 C CA . CYS A 1 472 ? 18.809 -24.968 -6.708 1.00 90.69 472 CYS A CA 1
ATOM 3617 C C . CYS A 1 472 ? 18.219 -25.863 -5.621 1.00 90.69 472 CYS A C 1
ATOM 3619 O O . CYS A 1 472 ? 18.466 -25.587 -4.460 1.00 90.69 472 CYS A O 1
ATOM 3621 N N . GLY A 1 473 ? 17.522 -26.961 -5.934 1.00 74.75 473 GLY A N 1
ATOM 3622 C CA . GLY A 1 473 ? 16.947 -27.846 -4.909 1.00 74.75 473 GLY A CA 1
ATOM 3623 C C . GLY A 1 473 ? 15.880 -27.144 -4.055 1.00 74.75 473 GLY A C 1
ATOM 3624 O O . GLY A 1 473 ? 14.693 -27.268 -4.347 1.00 74.75 473 GLY A O 1
ATOM 3625 N N . GLN A 1 474 ? 16.304 -26.390 -3.036 1.00 82.81 474 GLN A N 1
ATOM 3626 C CA . GLN A 1 474 ? 15.492 -25.428 -2.288 1.00 82.81 474 GLN A CA 1
ATOM 3627 C C . GLN A 1 474 ? 15.842 -23.998 -2.711 1.00 82.81 474 GLN A C 1
ATOM 3629 O O . GLN A 1 474 ? 17.008 -23.653 -2.879 1.00 82.81 474 GLN A O 1
ATOM 3634 N N . ILE A 1 475 ? 14.827 -23.159 -2.890 1.00 93.50 475 ILE A N 1
ATOM 3635 C CA . ILE A 1 475 ? 15.013 -21.769 -3.296 1.00 93.50 475 ILE A CA 1
ATOM 3636 C C . ILE A 1 475 ? 14.037 -20.872 -2.541 1.00 93.50 475 ILE A C 1
ATOM 3638 O O . ILE A 1 475 ? 12.886 -21.247 -2.317 1.00 93.50 475 ILE A O 1
ATOM 3642 N N . GLU A 1 476 ? 14.528 -19.710 -2.131 1.00 94.56 476 GLU A N 1
ATOM 3643 C CA . GLU A 1 476 ? 13.733 -18.651 -1.514 1.00 94.56 476 GLU A CA 1
ATOM 3644 C C . GLU A 1 476 ? 12.760 -18.050 -2.558 1.00 94.56 476 GLU A C 1
ATOM 3646 O O . GLU A 1 476 ? 13.023 -18.108 -3.763 1.00 94.56 476 GLU A O 1
ATOM 3651 N N . LEU A 1 477 ? 11.594 -17.559 -2.124 1.00 93.69 477 LEU A N 1
ATOM 3652 C CA . LEU A 1 477 ? 10.499 -17.162 -3.018 1.00 93.69 477 LEU A CA 1
ATOM 3653 C C . LEU A 1 477 ? 10.874 -15.991 -3.929 1.00 93.69 477 LEU A C 1
ATOM 3655 O O . LEU A 1 477 ? 10.644 -16.068 -5.136 1.00 93.69 477 LEU A O 1
ATOM 3659 N N . ASP A 1 478 ? 11.508 -14.953 -3.399 1.00 92.00 478 ASP A N 1
ATOM 3660 C CA . ASP A 1 478 ? 11.943 -13.803 -4.188 1.00 92.00 478 ASP A CA 1
ATOM 3661 C C . ASP A 1 478 ? 12.994 -14.230 -5.220 1.00 92.00 478 ASP A C 1
ATOM 3663 O O . ASP A 1 478 ? 12.928 -13.859 -6.396 1.00 92.00 478 ASP A O 1
ATOM 3667 N N . SER A 1 479 ? 13.906 -15.120 -4.828 1.00 96.50 479 SER A N 1
ATOM 3668 C CA . SER A 1 479 ? 14.867 -15.733 -5.748 1.00 96.50 479 SER A CA 1
ATOM 3669 C C . SER A 1 479 ? 14.184 -16.559 -6.843 1.00 96.50 479 SER A C 1
ATOM 3671 O O . SER A 1 479 ? 14.547 -16.448 -8.018 1.00 96.50 479 SER A O 1
ATOM 3673 N N . LEU A 1 480 ? 13.154 -17.339 -6.506 1.00 96.75 480 LEU A N 1
ATOM 3674 C CA . LEU A 1 480 ? 12.346 -18.067 -7.483 1.00 96.75 480 LEU A CA 1
ATOM 3675 C C . LEU A 1 480 ? 11.687 -17.112 -8.485 1.00 96.75 480 LEU A C 1
ATOM 3677 O O . LEU A 1 480 ? 11.809 -17.332 -9.691 1.00 96.75 480 LEU A O 1
ATOM 3681 N N . TYR A 1 481 ? 11.025 -16.056 -8.010 1.00 95.69 481 TYR A N 1
ATOM 3682 C CA . TYR A 1 481 ? 10.332 -15.085 -8.862 1.00 95.69 481 TYR A CA 1
ATOM 3683 C C . TYR A 1 481 ? 11.313 -14.369 -9.787 1.00 95.69 481 TYR A C 1
ATOM 3685 O O . TYR A 1 481 ? 11.088 -14.291 -10.996 1.00 95.69 481 TYR A O 1
ATOM 3693 N N . TYR A 1 482 ? 12.443 -13.927 -9.238 1.00 96.38 482 TYR A N 1
ATOM 3694 C CA . TYR A 1 482 ? 13.514 -13.293 -9.992 1.00 96.38 482 TYR A CA 1
ATOM 3695 C C . TYR A 1 482 ? 14.014 -14.201 -11.120 1.00 96.38 482 TYR A C 1
ATOM 3697 O O . TYR A 1 482 ? 13.957 -13.833 -12.295 1.00 96.38 482 TYR A O 1
ATOM 3705 N N . PHE A 1 483 ? 14.454 -15.422 -10.799 1.00 97.06 483 PHE A N 1
ATOM 3706 C CA . PHE A 1 483 ? 15.038 -16.324 -11.793 1.00 97.06 483 PHE A CA 1
ATOM 3707 C C . PHE A 1 483 ? 14.023 -16.856 -12.807 1.00 97.06 483 PHE A C 1
ATOM 3709 O O . PHE A 1 483 ? 14.394 -17.128 -13.954 1.00 97.06 483 PHE A O 1
ATOM 3716 N N . ALA A 1 484 ? 12.749 -16.962 -12.421 1.00 94.75 484 ALA A N 1
ATOM 3717 C CA . ALA A 1 484 ? 11.659 -17.297 -13.329 1.00 94.75 484 ALA A CA 1
ATOM 3718 C C . ALA A 1 484 ? 11.570 -16.284 -14.489 1.00 94.75 484 ALA A C 1
ATOM 3720 O O . ALA A 1 484 ? 11.414 -16.682 -15.649 1.00 94.75 484 ALA A O 1
ATOM 3721 N N . TYR A 1 485 ? 11.791 -14.997 -14.193 1.00 94.94 485 TYR A N 1
ATOM 3722 C CA . TYR A 1 485 ? 11.846 -13.922 -15.183 1.00 94.94 485 TYR A CA 1
ATOM 3723 C C . TYR A 1 485 ? 13.193 -13.817 -15.919 1.00 94.94 485 TYR A C 1
ATOM 3725 O O . TYR A 1 485 ? 13.210 -13.622 -17.134 1.00 94.94 485 TYR A O 1
ATOM 3733 N N . ILE A 1 486 ? 14.337 -14.013 -15.250 1.00 90.56 486 ILE A N 1
ATOM 3734 C CA . ILE A 1 486 ? 15.664 -13.894 -15.897 1.00 90.56 486 ILE A CA 1
ATOM 3735 C C . ILE A 1 486 ? 15.820 -14.822 -17.110 1.00 90.56 486 ILE A C 1
ATOM 3737 O O . ILE A 1 486 ? 16.424 -14.436 -18.114 1.00 90.56 486 ILE A O 1
ATOM 3741 N N . GLY A 1 487 ? 15.255 -16.032 -17.066 1.00 86.94 487 GLY A N 1
ATOM 3742 C CA . GLY A 1 487 ? 15.287 -16.935 -18.222 1.00 86.94 487 GLY A CA 1
ATOM 3743 C C . GLY A 1 487 ? 14.532 -16.407 -19.446 1.00 86.94 487 GLY A C 1
ATOM 3744 O O . GLY A 1 487 ? 14.903 -16.750 -20.570 1.00 86.94 487 GLY A O 1
ATOM 3745 N N . HIS A 1 488 ? 13.531 -15.546 -19.245 1.00 86.94 488 HIS A N 1
ATOM 3746 C CA . HIS A 1 488 ? 12.831 -14.840 -20.314 1.00 86.94 488 HIS A CA 1
ATOM 3747 C C . HIS A 1 488 ? 13.692 -13.706 -20.888 1.00 86.94 488 HIS A C 1
ATOM 3749 O O . HIS A 1 488 ? 13.962 -13.694 -22.088 1.00 86.94 488 HIS A O 1
ATOM 3755 N N . HIS A 1 489 ? 14.198 -12.818 -20.025 1.00 84.69 489 HIS A N 1
ATOM 3756 C CA . HIS A 1 489 ? 14.930 -11.618 -20.442 1.00 84.69 489 HIS A CA 1
ATOM 3757 C C . HIS A 1 489 ? 16.324 -11.919 -21.020 1.00 84.69 489 HIS A C 1
ATOM 3759 O O . HIS A 1 489 ? 16.684 -11.448 -22.099 1.00 84.69 489 HIS A O 1
ATOM 3765 N N . ASN A 1 490 ? 17.133 -12.723 -20.322 1.00 79.06 490 ASN A N 1
ATOM 3766 C CA . ASN A 1 490 ? 18.509 -13.029 -20.733 1.00 79.06 490 ASN A CA 1
ATOM 3767 C C . ASN A 1 490 ? 18.629 -14.340 -21.522 1.00 79.06 490 ASN A C 1
ATOM 3769 O O . ASN A 1 490 ? 19.708 -14.675 -22.018 1.00 79.06 490 ASN A O 1
ATOM 3773 N N . GLY A 1 491 ? 17.529 -15.080 -21.645 1.00 84.06 491 GLY A N 1
ATOM 3774 C CA . GLY A 1 491 ? 17.490 -16.380 -22.289 1.00 84.06 491 GLY A CA 1
ATOM 3775 C C . GLY A 1 491 ? 17.930 -17.524 -21.373 1.00 84.06 491 GLY A C 1
ATOM 3776 O O . GLY A 1 491 ? 18.706 -17.382 -20.424 1.00 84.06 491 GLY A O 1
ATOM 3777 N N . ILE A 1 492 ? 17.466 -18.725 -21.717 1.00 87.00 492 ILE A N 1
ATOM 3778 C CA . ILE A 1 492 ? 17.626 -19.917 -20.876 1.00 87.00 492 ILE A CA 1
ATOM 3779 C C . ILE A 1 492 ? 19.089 -20.351 -20.674 1.00 87.00 492 ILE A C 1
ATOM 3781 O O . ILE A 1 492 ? 19.433 -20.966 -19.665 1.00 87.00 492 ILE A O 1
ATOM 3785 N N . GLY A 1 493 ? 19.965 -20.030 -21.632 1.00 86.06 493 GLY A N 1
ATOM 3786 C CA . GLY A 1 493 ? 21.398 -20.320 -21.546 1.00 86.06 493 GLY A CA 1
ATOM 3787 C C . GLY A 1 493 ? 22.121 -19.442 -20.523 1.00 86.06 493 GLY A C 1
ATOM 3788 O O . GLY A 1 493 ? 22.990 -19.943 -19.809 1.00 86.06 493 GLY A O 1
ATOM 3789 N N . ALA A 1 494 ? 21.734 -18.165 -20.425 1.00 86.56 494 ALA A N 1
ATOM 3790 C CA . ALA A 1 494 ? 22.240 -17.253 -19.406 1.00 86.56 494 ALA A CA 1
ATOM 3791 C C . ALA A 1 494 ? 21.775 -17.704 -18.020 1.00 86.56 494 ALA A C 1
ATOM 3793 O O . ALA A 1 494 ? 22.602 -17.870 -17.127 1.00 86.56 494 ALA A O 1
ATOM 3794 N N . LEU A 1 495 ? 20.482 -18.022 -17.876 1.00 93.69 495 LEU A N 1
ATOM 3795 C CA . LEU A 1 495 ? 19.928 -18.523 -16.620 1.00 93.69 495 LEU A CA 1
ATOM 3796 C C . LEU A 1 495 ? 20.648 -19.792 -16.128 1.00 93.69 495 LEU A C 1
ATOM 3798 O O . LEU A 1 495 ? 21.060 -19.846 -14.976 1.00 93.69 495 LEU A O 1
ATOM 3802 N N . ASP A 1 496 ? 20.885 -20.795 -16.988 1.00 93.38 496 ASP A N 1
ATOM 3803 C CA . ASP A 1 496 ? 21.605 -22.021 -16.582 1.00 93.38 496 ASP A CA 1
ATOM 3804 C C . ASP A 1 496 ? 23.053 -21.756 -16.141 1.00 93.38 496 ASP A C 1
ATOM 3806 O O . ASP A 1 496 ? 23.616 -22.551 -15.388 1.00 93.38 496 ASP A O 1
ATOM 3810 N N . LYS A 1 497 ? 23.685 -20.684 -16.634 1.00 92.00 497 LYS A N 1
ATOM 3811 C CA . LYS A 1 497 ? 25.021 -20.266 -16.192 1.00 92.00 497 LYS A CA 1
ATOM 3812 C C . LYS A 1 497 ? 24.957 -19.508 -14.870 1.00 92.00 497 LYS A C 1
ATOM 3814 O O . LYS A 1 497 ? 25.770 -19.806 -14.008 1.00 92.00 497 LYS A O 1
ATOM 3819 N N . ILE A 1 498 ? 23.979 -18.623 -14.697 1.00 93.56 498 ILE A N 1
ATOM 3820 C CA . ILE A 1 498 ? 23.779 -17.872 -13.452 1.00 93.56 498 ILE A CA 1
ATOM 3821 C C . ILE A 1 498 ? 23.475 -18.820 -12.289 1.00 93.56 498 ILE A C 1
ATOM 3823 O O . ILE A 1 498 ? 24.151 -18.773 -11.267 1.00 93.56 498 ILE A O 1
ATOM 3827 N N . LEU A 1 499 ? 22.561 -19.770 -12.495 1.00 96.25 499 LEU A N 1
ATOM 3828 C CA . LEU A 1 499 ? 22.173 -20.763 -11.488 1.00 96.25 499 LEU A CA 1
ATOM 3829 C C . LEU A 1 499 ? 23.272 -21.787 -11.146 1.00 96.25 499 LEU A C 1
ATOM 3831 O O . LEU A 1 499 ? 23.078 -22.621 -10.268 1.00 96.25 499 LEU A O 1
ATOM 3835 N N . LYS A 1 500 ? 24.407 -21.798 -11.861 1.00 94.56 500 LYS A N 1
ATOM 3836 C CA . LYS A 1 500 ? 25.597 -22.562 -11.434 1.00 94.56 500 LYS A CA 1
ATOM 3837 C C . LYS A 1 500 ? 26.418 -21.813 -10.397 1.00 94.56 500 LYS A C 1
ATOM 3839 O O . LYS A 1 500 ? 27.140 -22.460 -9.649 1.00 94.56 500 LYS A O 1
ATOM 3844 N N . ASP A 1 501 ? 26.332 -20.489 -10.407 1.00 93.44 501 ASP A N 1
ATOM 3845 C CA . ASP A 1 501 ? 27.111 -19.629 -9.532 1.00 93.44 501 ASP A CA 1
ATOM 3846 C C . ASP A 1 501 ? 26.328 -19.304 -8.254 1.00 93.44 501 ASP A C 1
ATOM 3848 O O . ASP A 1 501 ? 26.923 -19.264 -7.185 1.00 93.44 501 ASP A O 1
ATOM 3852 N N . THR A 1 502 ? 25.013 -19.069 -8.351 1.00 94.62 502 THR A N 1
ATOM 3853 C CA . THR A 1 502 ? 24.178 -18.713 -7.194 1.00 94.62 502 THR A CA 1
ATOM 3854 C C . THR A 1 502 ? 22.703 -19.062 -7.400 1.00 94.62 502 THR A C 1
ATOM 3856 O O . THR A 1 502 ? 22.193 -19.054 -8.521 1.00 94.62 502 THR A O 1
ATOM 3859 N N . CYS A 1 503 ? 22.015 -19.336 -6.292 1.00 95.69 503 CYS A N 1
ATOM 3860 C CA . CYS A 1 503 ? 20.560 -19.475 -6.206 1.00 95.69 503 CYS A CA 1
ATOM 3861 C C . CYS A 1 503 ? 19.908 -18.316 -5.435 1.00 95.69 503 CYS A C 1
ATOM 3863 O O . CYS A 1 503 ? 18.713 -18.375 -5.158 1.00 95.69 503 CYS A O 1
ATOM 3865 N N . SER A 1 504 ? 20.679 -17.271 -5.115 1.00 94.19 504 SER A N 1
ATOM 3866 C CA . SER A 1 504 ? 20.208 -16.035 -4.493 1.00 94.19 504 SER A CA 1
ATOM 3867 C C . SER A 1 504 ? 20.127 -14.916 -5.528 1.00 94.19 504 SER A C 1
ATOM 3869 O O . SER A 1 504 ? 21.095 -14.655 -6.253 1.00 94.19 504 SER A O 1
ATOM 3871 N N . TYR A 1 505 ? 18.995 -14.210 -5.593 1.00 93.56 505 TYR A N 1
ATOM 3872 C CA . TYR A 1 505 ? 18.860 -13.090 -6.529 1.00 93.56 505 TYR A CA 1
ATOM 3873 C C . TYR A 1 505 ? 19.785 -11.908 -6.201 1.00 93.56 505 TYR A C 1
ATOM 3875 O O . TYR A 1 505 ? 20.192 -11.184 -7.109 1.00 93.56 505 TYR A O 1
ATOM 3883 N N . THR A 1 506 ? 20.171 -11.725 -4.933 1.00 90.12 506 THR A N 1
ATOM 3884 C CA . THR A 1 506 ? 21.053 -10.621 -4.510 1.00 90.12 506 THR A CA 1
ATOM 3885 C C . THR A 1 506 ? 22.471 -10.752 -5.070 1.00 90.12 506 THR A C 1
ATOM 3887 O O . THR A 1 506 ? 23.158 -9.754 -5.273 1.00 90.12 506 THR A O 1
ATOM 3890 N N . GLU A 1 507 ? 22.890 -11.973 -5.402 1.00 90.31 507 GLU A N 1
ATOM 3891 C CA . GLU A 1 507 ? 24.208 -12.283 -5.965 1.00 90.31 507 GLU A CA 1
ATOM 3892 C C . GLU A 1 507 ? 24.175 -12.457 -7.496 1.00 90.31 507 GLU A C 1
ATOM 3894 O O . GLU A 1 507 ? 25.220 -12.503 -8.160 1.00 90.31 507 GLU A O 1
ATOM 3899 N N . ALA A 1 508 ? 22.978 -12.544 -8.087 1.00 88.88 508 ALA A N 1
ATOM 3900 C CA . ALA A 1 508 ? 22.778 -12.905 -9.489 1.00 88.88 508 ALA A CA 1
ATOM 3901 C C . ALA A 1 508 ? 23.386 -11.895 -10.474 1.00 88.88 508 ALA A C 1
ATOM 3903 O O . ALA A 1 508 ? 23.894 -12.293 -11.529 1.00 88.88 508 ALA A O 1
ATOM 3904 N N . TYR A 1 509 ? 23.396 -10.603 -10.122 1.00 84.31 509 TYR A N 1
ATOM 3905 C CA . TYR A 1 509 ? 23.927 -9.530 -10.969 1.00 84.31 509 TYR A CA 1
ATOM 3906 C C . TYR A 1 509 ? 25.374 -9.792 -11.406 1.00 84.31 509 TYR A C 1
ATOM 3908 O O . TYR A 1 509 ? 25.705 -9.661 -12.587 1.00 84.31 509 TYR A O 1
ATOM 3916 N N . ALA A 1 510 ? 26.240 -10.214 -10.479 1.00 82.56 510 ALA A N 1
ATOM 3917 C CA . ALA A 1 510 ? 27.650 -10.444 -10.777 1.00 82.56 510 ALA A CA 1
ATOM 3918 C C . ALA A 1 510 ? 27.840 -11.595 -11.779 1.00 82.56 510 ALA A C 1
ATOM 3920 O O . ALA A 1 510 ? 28.670 -11.506 -12.686 1.00 82.56 510 ALA A O 1
ATOM 3921 N N . SER A 1 511 ? 27.056 -12.670 -11.652 1.00 87.19 511 SER A N 1
ATOM 3922 C CA . SER A 1 511 ? 27.108 -13.792 -12.597 1.00 87.19 511 SER A CA 1
ATOM 3923 C C . SER A 1 511 ? 26.528 -13.421 -13.964 1.00 87.19 511 SER A C 1
ATOM 3925 O O . SER A 1 511 ? 27.122 -13.723 -15.004 1.00 87.19 511 SER A O 1
ATOM 3927 N N . MET A 1 512 ? 25.420 -12.680 -13.975 1.00 84.62 512 MET A N 1
ATOM 3928 C CA . MET A 1 512 ? 24.798 -12.175 -15.195 1.00 84.62 512 MET A CA 1
ATOM 3929 C C . MET A 1 512 ? 25.733 -11.234 -15.964 1.00 84.62 512 MET A C 1
ATOM 3931 O O . MET A 1 512 ? 25.896 -11.381 -17.176 1.00 84.62 512 MET A O 1
ATOM 3935 N N . HIS A 1 513 ? 26.421 -10.325 -15.268 1.00 83.81 513 HIS A N 1
ATOM 3936 C CA . HIS A 1 513 ? 27.447 -9.463 -15.858 1.00 83.81 513 HIS A CA 1
ATOM 3937 C C . HIS A 1 513 ? 28.568 -10.285 -16.496 1.00 83.81 513 HIS A C 1
ATOM 3939 O O . HIS A 1 513 ? 28.874 -10.097 -17.676 1.00 83.81 513 HIS A O 1
ATOM 3945 N N . ARG A 1 514 ? 29.120 -11.267 -15.767 1.00 84.06 514 ARG A N 1
ATOM 3946 C CA . ARG A 1 514 ? 30.163 -12.166 -16.291 1.00 84.06 514 ARG A CA 1
ATOM 3947 C C . ARG A 1 514 ? 29.713 -12.924 -17.536 1.00 84.06 514 ARG A C 1
ATOM 3949 O O . ARG A 1 514 ? 30.534 -13.136 -18.426 1.00 84.06 514 ARG A O 1
ATOM 3956 N N . PHE A 1 515 ? 28.452 -13.351 -17.605 1.00 83.31 515 PHE A N 1
ATOM 3957 C CA . PHE A 1 515 ? 27.910 -14.028 -18.782 1.00 83.31 515 PHE A CA 1
ATOM 3958 C C . PHE A 1 515 ? 27.955 -13.116 -20.014 1.00 83.31 515 PHE A C 1
ATOM 3960 O O . PHE A 1 515 ? 28.534 -13.493 -21.035 1.00 83.31 515 PHE A O 1
ATOM 3967 N N . TRP A 1 516 ? 27.419 -11.899 -19.901 1.00 77.69 516 TRP A N 1
ATOM 3968 C CA . TRP A 1 516 ? 27.374 -10.950 -21.017 1.00 77.69 516 TRP A CA 1
ATOM 3969 C C . TRP A 1 516 ? 28.743 -10.378 -21.380 1.00 77.69 516 TRP A C 1
ATOM 3971 O O . TRP A 1 516 ? 28.987 -10.076 -22.544 1.00 77.69 516 TRP A O 1
ATOM 3981 N N . ASN A 1 517 ? 29.671 -10.311 -20.425 1.00 77.62 517 ASN A N 1
ATOM 3982 C CA . ASN A 1 517 ? 31.035 -9.842 -20.664 1.00 77.62 517 ASN A CA 1
ATOM 3983 C C . ASN A 1 517 ? 31.885 -10.832 -21.491 1.00 77.62 517 ASN A C 1
ATOM 3985 O O . ASN A 1 517 ? 32.949 -10.472 -21.984 1.00 77.62 517 ASN A O 1
ATOM 3989 N N . ARG A 1 518 ? 31.431 -12.084 -21.659 1.00 65.69 518 ARG A N 1
ATOM 3990 C CA . ARG A 1 518 ? 32.114 -13.121 -22.460 1.00 65.69 518 ARG A CA 1
ATOM 3991 C C . ARG A 1 518 ? 31.656 -13.170 -23.929 1.00 65.69 518 ARG A C 1
ATOM 3993 O O . ARG A 1 518 ? 32.220 -13.946 -24.698 1.00 65.69 518 ARG A O 1
ATOM 4000 N N . GLY A 1 519 ? 30.642 -12.393 -24.326 1.00 55.06 519 GLY A N 1
ATOM 4001 C CA . GLY A 1 519 ? 30.056 -12.401 -25.674 1.00 55.06 519 GLY A CA 1
ATOM 4002 C C . GLY A 1 519 ? 30.316 -11.107 -26.454 1.00 55.06 519 GLY A C 1
ATOM 4003 O O . GLY A 1 519 ? 30.394 -10.033 -25.872 1.00 55.06 519 GLY A O 1
ATOM 4004 N N . LYS A 1 520 ? 30.434 -11.195 -27.787 1.00 51.59 520 LYS A N 1
ATOM 4005 C CA . LYS A 1 520 ? 30.518 -10.029 -28.688 1.00 51.59 520 LYS A CA 1
ATOM 4006 C C . LYS A 1 520 ? 29.217 -9.214 -28.600 1.00 51.59 520 LYS A C 1
ATOM 4008 O O . LYS A 1 520 ? 28.259 -9.505 -29.308 1.00 51.59 520 LYS A O 1
ATOM 4013 N N . THR A 1 521 ? 29.167 -8.210 -27.731 1.00 49.38 521 THR A N 1
ATOM 4014 C CA . THR A 1 521 ? 28.016 -7.313 -27.560 1.00 49.38 521 THR A CA 1
ATOM 4015 C C . THR A 1 521 ? 28.009 -6.203 -28.620 1.00 49.38 521 THR A C 1
ATOM 4017 O O . THR A 1 521 ? 28.242 -5.031 -28.318 1.00 49.38 521 THR A O 1
ATOM 4020 N N . ALA A 1 522 ? 27.788 -6.575 -29.880 1.00 40.50 522 ALA A N 1
ATOM 4021 C CA . ALA A 1 522 ? 27.472 -5.636 -30.953 1.00 40.50 522 ALA A CA 1
ATOM 4022 C C . ALA A 1 522 ? 26.199 -6.115 -31.658 1.00 40.50 522 ALA A C 1
ATOM 4024 O O . ALA A 1 522 ? 26.147 -7.247 -32.139 1.00 40.50 522 ALA A O 1
ATOM 4025 N N . ASP A 1 523 ? 25.173 -5.267 -31.687 1.00 42.53 523 ASP A N 1
ATOM 4026 C CA . ASP A 1 523 ? 24.082 -5.417 -32.643 1.00 42.53 523 ASP A CA 1
ATOM 4027 C C . ASP A 1 523 ? 24.560 -5.021 -34.053 1.00 42.53 523 ASP A C 1
ATOM 4029 O O . ASP A 1 523 ? 25.589 -4.363 -34.228 1.00 42.53 523 ASP A O 1
ATOM 4033 N N . ASN A 1 524 ? 23.808 -5.426 -35.078 1.00 38.06 524 ASN A N 1
ATOM 4034 C CA . ASN A 1 524 ? 24.108 -5.141 -36.488 1.00 38.06 524 ASN A CA 1
ATOM 4035 C C . ASN A 1 524 ? 23.999 -3.640 -36.856 1.00 38.06 524 ASN A C 1
ATOM 4037 O O . ASN A 1 524 ? 24.119 -3.298 -38.029 1.00 38.06 524 ASN A O 1
ATOM 4041 N N . SER A 1 525 ? 23.759 -2.754 -35.881 1.00 41.28 525 SER A N 1
ATOM 4042 C CA . SER A 1 525 ? 23.611 -1.301 -36.045 1.00 41.28 525 SER A CA 1
ATOM 4043 C C . SER A 1 525 ? 24.767 -0.481 -35.460 1.00 41.28 525 SER A C 1
ATOM 4045 O O . SER A 1 525 ? 24.784 0.736 -35.619 1.00 41.28 525 SER A O 1
ATOM 4047 N N . GLY A 1 526 ? 25.752 -1.112 -34.810 1.00 37.16 526 GLY A N 1
ATOM 4048 C CA . GLY A 1 526 ? 26.951 -0.420 -34.324 1.00 37.16 526 GLY A CA 1
ATOM 4049 C C . GLY A 1 526 ? 26.777 0.383 -33.025 1.00 37.16 526 GLY A C 1
ATOM 4050 O O . GLY A 1 526 ? 27.712 1.081 -32.630 1.00 37.16 526 GLY A O 1
ATOM 4051 N N . ALA A 1 527 ? 25.652 0.258 -32.311 1.00 40.00 527 ALA A N 1
ATOM 4052 C CA . ALA A 1 527 ? 25.474 0.857 -30.986 1.00 40.00 527 ALA A CA 1
ATOM 4053 C C . ALA A 1 527 ? 25.873 -0.155 -29.891 1.00 40.00 527 ALA A C 1
ATOM 4055 O O . ALA A 1 527 ? 25.253 -1.200 -29.706 1.00 40.00 527 ALA A O 1
ATOM 4056 N N . LYS A 1 528 ? 26.953 0.120 -29.148 1.00 49.78 528 LYS A N 1
ATOM 4057 C CA . LYS A 1 528 ? 27.484 -0.800 -28.123 1.00 49.78 528 LYS A CA 1
ATOM 4058 C C . LYS A 1 528 ? 26.582 -0.845 -26.878 1.00 49.78 528 LYS A C 1
ATOM 4060 O O . LYS A 1 528 ? 26.752 -0.034 -25.970 1.00 49.78 528 LYS A O 1
ATOM 4065 N N . ARG A 1 529 ? 25.685 -1.832 -26.763 1.00 56.97 529 ARG A N 1
ATOM 4066 C CA . ARG A 1 529 ? 25.083 -2.203 -25.464 1.00 56.97 529 ARG A CA 1
ATOM 4067 C C . ARG A 1 529 ? 26.110 -2.991 -24.652 1.00 56.97 529 ARG A C 1
ATOM 4069 O O . ARG A 1 529 ? 26.508 -4.074 -25.057 1.00 56.97 529 ARG A O 1
ATOM 4076 N N . THR A 1 530 ? 26.588 -2.451 -23.535 1.00 68.06 530 THR A N 1
ATOM 4077 C CA . THR A 1 530 ? 27.620 -3.117 -22.722 1.00 68.06 530 THR A CA 1
ATOM 4078 C C . THR A 1 530 ? 27.028 -4.244 -21.871 1.00 68.06 530 THR A C 1
ATOM 4080 O O . THR A 1 530 ? 25.840 -4.231 -21.547 1.00 68.06 530 THR A O 1
ATOM 4083 N N . ALA A 1 531 ? 27.863 -5.198 -21.444 1.00 68.88 531 ALA A N 1
ATOM 4084 C CA . ALA A 1 531 ? 27.466 -6.247 -20.498 1.00 68.88 531 ALA A CA 1
ATOM 4085 C C . ALA A 1 531 ? 26.829 -5.678 -19.216 1.00 68.88 531 ALA A C 1
ATOM 4087 O O . ALA A 1 531 ? 25.868 -6.238 -18.697 1.00 68.88 531 ALA A O 1
ATOM 4088 N N . THR A 1 532 ? 27.321 -4.525 -18.756 1.00 67.38 532 THR A N 1
ATOM 4089 C CA . THR A 1 532 ? 26.767 -3.775 -17.625 1.00 67.38 532 THR A CA 1
ATOM 4090 C C . THR A 1 532 ? 25.332 -3.321 -17.874 1.00 67.38 532 THR A C 1
ATOM 4092 O O . THR A 1 532 ? 24.494 -3.476 -16.993 1.00 67.38 532 THR A O 1
ATOM 4095 N N . VAL A 1 533 ? 25.028 -2.793 -19.063 1.00 63.78 533 VAL A N 1
ATOM 4096 C CA . VAL A 1 533 ? 23.670 -2.340 -19.407 1.00 63.78 533 VAL A CA 1
ATOM 4097 C C . VAL A 1 533 ? 22.701 -3.521 -19.416 1.00 63.78 533 VAL A C 1
ATOM 4099 O O . VAL A 1 533 ? 21.671 -3.467 -18.754 1.00 63.78 533 VAL A O 1
ATOM 4102 N N . ILE A 1 534 ? 23.066 -4.618 -20.086 1.00 67.31 534 ILE A N 1
ATOM 4103 C CA . ILE A 1 534 ? 22.199 -5.801 -20.206 1.00 67.31 534 ILE A CA 1
ATOM 4104 C C . ILE A 1 534 ? 21.977 -6.467 -18.840 1.00 67.31 534 ILE A C 1
ATOM 4106 O O . ILE A 1 534 ? 20.856 -6.847 -18.508 1.00 67.31 534 ILE A O 1
ATOM 4110 N N . ALA A 1 535 ? 23.028 -6.587 -18.022 1.00 72.94 535 ALA A N 1
ATOM 4111 C CA . ALA A 1 535 ? 22.909 -7.158 -16.683 1.00 72.94 535 ALA A CA 1
ATOM 4112 C C . ALA A 1 535 ? 22.080 -6.272 -15.744 1.00 72.94 535 ALA A C 1
ATOM 4114 O O . ALA A 1 535 ? 21.287 -6.789 -14.964 1.00 72.94 535 ALA A O 1
ATOM 4115 N N . LYS A 1 536 ? 22.224 -4.944 -15.828 1.00 71.94 536 LYS A N 1
ATOM 4116 C CA . LYS A 1 536 ? 21.456 -4.006 -14.998 1.00 71.94 536 LYS A CA 1
ATOM 4117 C C . LYS A 1 536 ? 19.976 -3.986 -15.373 1.00 71.94 536 LYS A C 1
ATOM 4119 O O . LYS A 1 536 ? 19.132 -3.948 -14.487 1.00 71.94 536 LYS A O 1
ATOM 4124 N N . GLU A 1 537 ? 19.651 -4.033 -16.663 1.00 71.44 537 GLU A N 1
ATOM 4125 C CA . GLU A 1 537 ? 18.260 -4.139 -17.115 1.00 71.44 537 GLU A CA 1
ATOM 4126 C C . GLU A 1 537 ? 17.614 -5.452 -16.667 1.00 71.44 537 GLU A C 1
ATOM 4128 O O . GLU A 1 537 ? 16.523 -5.417 -16.099 1.00 71.44 537 GLU A O 1
ATOM 4133 N N . GLY A 1 538 ? 18.312 -6.580 -16.842 1.00 75.12 538 GLY A N 1
ATOM 4134 C CA . GLY A 1 538 ? 17.838 -7.884 -16.381 1.00 75.12 538 GLY A CA 1
ATOM 4135 C C . GLY A 1 538 ? 17.636 -7.929 -14.869 1.00 75.12 538 GLY A C 1
ATOM 4136 O O . GLY A 1 538 ? 16.595 -8.385 -14.407 1.00 75.12 538 GLY A O 1
ATOM 4137 N N . ASP A 1 539 ? 18.575 -7.377 -14.099 1.00 77.88 539 ASP A N 1
ATOM 4138 C CA . ASP A 1 539 ? 18.480 -7.324 -12.639 1.00 77.88 539 ASP A CA 1
ATOM 4139 C C . ASP A 1 539 ? 17.313 -6.454 -12.161 1.00 77.88 539 ASP A C 1
ATOM 4141 O O . ASP A 1 539 ? 16.519 -6.871 -11.317 1.00 77.88 539 ASP A O 1
ATOM 4145 N N . ASN A 1 540 ? 17.147 -5.270 -12.754 1.00 68.62 540 ASN A N 1
ATOM 4146 C CA . ASN A 1 540 ? 16.029 -4.384 -12.446 1.00 68.62 540 ASN A CA 1
ATOM 4147 C C . ASN A 1 540 ? 14.682 -5.035 -12.783 1.00 68.62 540 ASN A C 1
ATOM 4149 O O . ASN A 1 540 ? 13.729 -4.921 -12.014 1.00 68.62 540 ASN A O 1
ATOM 4153 N N . ALA A 1 541 ? 14.587 -5.714 -13.924 1.00 74.25 541 ALA A N 1
ATOM 4154 C CA . ALA A 1 541 ? 13.359 -6.368 -14.349 1.00 74.25 541 ALA A CA 1
ATOM 4155 C C . ALA A 1 541 ? 13.053 -7.633 -13.519 1.00 74.25 541 ALA A C 1
ATOM 4157 O O . ALA A 1 541 ? 11.906 -7.841 -13.127 1.00 74.25 541 ALA A O 1
ATOM 4158 N N . GLY A 1 542 ? 14.073 -8.402 -13.123 1.00 75.88 542 GLY A N 1
ATOM 4159 C CA . GLY A 1 542 ? 13.932 -9.489 -12.150 1.00 75.88 542 GLY A CA 1
ATOM 4160 C C . GLY A 1 542 ? 13.460 -8.994 -10.777 1.00 75.88 542 GLY A C 1
ATOM 4161 O O . GLY A 1 542 ? 12.581 -9.598 -10.167 1.00 75.88 542 GLY A O 1
ATOM 4162 N N . LYS A 1 543 ? 13.956 -7.844 -10.303 1.00 79.12 543 LYS A N 1
ATOM 4163 C CA . LYS A 1 543 ? 13.474 -7.211 -9.060 1.00 79.12 543 LYS A CA 1
ATOM 4164 C C . LYS A 1 543 ? 12.035 -6.699 -9.177 1.00 79.12 543 LYS A C 1
ATOM 4166 O O . LYS A 1 543 ? 11.259 -6.829 -8.233 1.00 79.12 543 LYS A O 1
ATOM 4171 N N . LYS A 1 544 ? 11.636 -6.181 -10.345 1.00 74.00 544 LYS A N 1
ATOM 4172 C CA . LYS A 1 544 ? 10.224 -5.864 -10.631 1.00 74.00 544 LYS A CA 1
ATOM 4173 C C . LYS A 1 544 ? 9.344 -7.112 -10.569 1.00 74.00 544 LYS A C 1
ATOM 4175 O O . LYS A 1 544 ? 8.241 -7.037 -10.035 1.00 74.00 544 LYS A O 1
ATOM 4180 N N . MET A 1 545 ? 9.835 -8.249 -11.063 1.00 89.12 545 MET A N 1
ATOM 4181 C CA . MET A 1 545 ? 9.119 -9.522 -10.987 1.00 89.12 545 MET A CA 1
ATOM 4182 C C . MET A 1 545 ? 8.816 -9.926 -9.545 1.00 89.12 545 MET A C 1
ATOM 4184 O O . MET A 1 545 ? 7.677 -10.292 -9.270 1.00 89.12 545 MET A O 1
ATOM 4188 N N . ILE A 1 546 ? 9.782 -9.791 -8.628 1.00 78.88 546 ILE A N 1
ATOM 4189 C CA . ILE A 1 546 ? 9.563 -10.026 -7.190 1.00 78.88 546 ILE A CA 1
ATOM 4190 C C . ILE A 1 546 ? 8.399 -9.163 -6.686 1.00 78.88 546 ILE A C 1
ATOM 4192 O O . ILE A 1 546 ? 7.394 -9.684 -6.201 1.00 78.88 546 ILE A O 1
ATOM 4196 N N . LYS A 1 547 ? 8.488 -7.844 -6.898 1.00 76.75 547 LYS A N 1
ATOM 4197 C CA . LYS A 1 547 ? 7.480 -6.877 -6.440 1.00 76.75 547 LYS A CA 1
ATOM 4198 C C . LYS A 1 547 ? 6.080 -7.186 -6.980 1.00 76.75 547 LYS A C 1
ATOM 4200 O O . LYS A 1 547 ? 5.100 -7.129 -6.235 1.00 76.75 547 LYS A O 1
ATOM 4205 N N . TYR A 1 548 ? 5.961 -7.495 -8.271 1.00 77.81 548 TYR A N 1
ATOM 4206 C CA . TYR A 1 548 ? 4.661 -7.764 -8.891 1.00 77.81 548 TYR A CA 1
ATOM 4207 C C . TYR A 1 548 ? 4.100 -9.133 -8.513 1.00 77.81 548 TYR A C 1
ATOM 4209 O O . TYR A 1 548 ? 2.896 -9.239 -8.301 1.00 77.81 548 TYR A O 1
ATOM 4217 N N . ALA A 1 549 ? 4.941 -10.157 -8.358 1.00 79.12 549 ALA A N 1
ATOM 4218 C CA . ALA A 1 549 ? 4.516 -11.453 -7.836 1.00 79.12 549 ALA A CA 1
ATOM 4219 C C . ALA A 1 549 ? 3.929 -11.320 -6.421 1.00 79.12 549 ALA A C 1
ATOM 4221 O O . ALA A 1 549 ? 2.832 -11.816 -6.158 1.00 79.12 549 ALA A O 1
ATOM 4222 N N . GLN A 1 550 ? 4.607 -10.573 -5.546 1.00 79.19 550 GLN A N 1
ATOM 4223 C CA . GLN A 1 550 ? 4.132 -10.281 -4.191 1.00 79.19 550 GLN A CA 1
ATOM 4224 C C . GLN A 1 550 ? 2.820 -9.479 -4.214 1.00 79.19 550 GLN A C 1
ATOM 4226 O O . GLN A 1 550 ? 1.866 -9.838 -3.530 1.00 79.19 550 GLN A O 1
ATOM 4231 N N . SER A 1 551 ? 2.725 -8.457 -5.074 1.00 70.75 551 SER A N 1
ATOM 4232 C CA . SER A 1 551 ? 1.515 -7.626 -5.227 1.00 70.75 551 SER A CA 1
ATOM 4233 C C . SER A 1 551 ? 0.306 -8.407 -5.752 1.00 70.75 551 SER A C 1
ATOM 4235 O O . SER A 1 551 ? -0.833 -8.088 -5.430 1.00 70.75 551 SER A O 1
ATOM 4237 N N . LEU A 1 552 ? 0.539 -9.447 -6.556 1.00 73.62 552 LEU A N 1
ATOM 4238 C CA . LEU A 1 552 ? -0.504 -10.364 -7.019 1.00 73.62 552 LEU A CA 1
ATOM 4239 C C . LEU A 1 552 ? -0.857 -11.438 -5.973 1.00 73.62 552 LEU A C 1
ATOM 4241 O O . LEU A 1 552 ? -1.717 -12.280 -6.236 1.00 73.62 552 LEU A O 1
ATOM 4245 N N . GLY A 1 553 ? -0.219 -11.430 -4.799 1.00 80.50 553 GLY A N 1
ATOM 4246 C CA . GLY A 1 553 ? -0.469 -12.373 -3.711 1.00 80.50 553 GLY A CA 1
ATOM 4247 C C . GLY A 1 553 ? 0.090 -13.773 -3.969 1.00 80.50 553 GLY A C 1
ATOM 4248 O O . GLY A 1 553 ? -0.512 -14.758 -3.531 1.00 80.50 553 GLY A O 1
ATOM 4249 N N . VAL A 1 554 ? 1.184 -13.894 -4.729 1.00 83.81 554 VAL A N 1
ATOM 4250 C CA . VAL A 1 554 ? 1.877 -15.177 -4.909 1.00 83.81 554 VAL A CA 1
ATOM 4251 C C . VAL A 1 554 ? 2.652 -15.501 -3.634 1.00 83.81 554 VAL A C 1
ATOM 4253 O O . VAL A 1 554 ? 3.612 -14.818 -3.287 1.00 83.81 554 VAL A O 1
ATOM 4256 N N . THR A 1 555 ? 2.224 -16.550 -2.936 1.00 84.81 555 THR A N 1
ATOM 4257 C CA . THR A 1 555 ? 2.801 -16.987 -1.651 1.00 84.81 555 THR A CA 1
ATOM 4258 C C . THR A 1 555 ? 3.388 -18.398 -1.702 1.00 84.81 555 THR A C 1
ATOM 4260 O O . THR A 1 555 ? 4.011 -18.850 -0.746 1.00 84.81 555 THR A O 1
ATOM 4263 N N . SER A 1 556 ? 3.195 -19.112 -2.812 1.00 82.38 556 SER A N 1
ATOM 4264 C CA . SER A 1 556 ? 3.648 -20.489 -2.997 1.00 82.38 556 SER A CA 1
ATOM 4265 C C . SER A 1 556 ? 4.895 -20.562 -3.874 1.00 82.38 556 SER A C 1
ATOM 4267 O O . SER A 1 556 ? 4.970 -19.887 -4.900 1.00 82.38 556 SER A O 1
ATOM 4269 N N . GLY A 1 557 ? 5.820 -21.457 -3.519 1.00 89.06 557 GLY A N 1
ATOM 4270 C CA . GLY A 1 557 ? 6.967 -21.813 -4.354 1.00 89.06 557 GLY A CA 1
ATOM 4271 C C . GLY A 1 557 ? 6.574 -22.742 -5.507 1.00 89.06 557 GLY A C 1
ATOM 4272 O O . GLY A 1 557 ? 5.672 -22.459 -6.294 1.00 89.06 557 GLY A O 1
ATOM 4273 N N . PHE A 1 558 ? 7.247 -23.886 -5.620 1.00 92.69 558 PHE A N 1
ATOM 4274 C CA . PHE A 1 558 ? 6.885 -24.884 -6.625 1.00 92.69 558 PHE A CA 1
ATOM 4275 C C . PHE A 1 558 ? 5.564 -25.578 -6.291 1.00 92.69 558 PHE A C 1
ATOM 4277 O O . PHE A 1 558 ? 5.367 -26.040 -5.169 1.00 92.69 558 PHE A O 1
ATOM 4284 N N . ILE A 1 559 ? 4.707 -25.734 -7.299 1.00 91.25 559 ILE A N 1
ATOM 4285 C CA . ILE A 1 559 ? 3.453 -26.490 -7.209 1.00 91.25 559 ILE A CA 1
ATOM 4286 C C . ILE A 1 559 ? 3.413 -27.607 -8.261 1.00 91.25 559 ILE A C 1
ATOM 4288 O O . ILE A 1 559 ? 4.129 -27.531 -9.265 1.00 91.25 559 ILE A O 1
ATOM 4292 N N . PRO A 1 560 ? 2.622 -28.675 -8.054 1.00 87.38 560 PRO A N 1
ATOM 4293 C CA . PRO A 1 560 ? 2.509 -29.752 -9.031 1.00 87.38 560 PRO A CA 1
ATOM 4294 C C . PRO A 1 560 ? 1.947 -29.253 -10.368 1.00 87.38 560 PRO A C 1
ATOM 4296 O O . PRO A 1 560 ? 0.938 -28.551 -10.408 1.00 87.38 560 PRO A O 1
ATOM 4299 N N . GLY A 1 561 ? 2.588 -29.639 -11.471 1.00 86.69 561 GLY A N 1
ATOM 4300 C CA . GLY A 1 561 ? 2.032 -29.476 -12.815 1.00 86.69 561 GLY A CA 1
ATOM 4301 C C . GLY A 1 561 ? 1.122 -30.644 -13.194 1.00 86.69 561 GLY A C 1
ATOM 4302 O O . GLY A 1 561 ? 1.125 -31.692 -12.549 1.00 86.69 561 GLY A O 1
ATOM 4303 N N . ASN A 1 562 ? 0.382 -30.495 -14.292 1.00 89.44 562 ASN A N 1
ATOM 4304 C CA . ASN A 1 562 ? -0.414 -31.570 -14.875 1.00 89.44 562 ASN A CA 1
ATOM 4305 C C . ASN A 1 562 ? -0.244 -31.596 -16.399 1.00 89.44 562 ASN A C 1
ATOM 4307 O O . ASN A 1 562 ? -0.896 -30.853 -17.131 1.00 89.44 562 ASN A O 1
ATOM 4311 N N . LYS A 1 563 ? 0.610 -32.508 -16.880 1.00 83.00 563 LYS A N 1
ATOM 4312 C CA . LYS A 1 563 ? 0.928 -32.659 -18.310 1.00 83.00 563 LYS A CA 1
ATOM 4313 C C . LYS A 1 563 ? -0.298 -32.959 -19.175 1.00 83.00 563 LYS A C 1
ATOM 4315 O O . LYS A 1 563 ? -0.362 -32.503 -20.306 1.00 83.00 563 LYS A O 1
ATOM 4320 N N . THR A 1 564 ? -1.286 -33.693 -18.660 1.00 82.69 564 THR A N 1
ATOM 4321 C CA . THR A 1 564 ? -2.492 -34.044 -19.440 1.00 82.69 564 THR A CA 1
ATOM 4322 C C . THR A 1 564 ? -3.412 -32.845 -19.680 1.00 82.69 564 THR A C 1
ATOM 4324 O O . THR A 1 564 ? -4.104 -32.779 -20.694 1.00 82.69 564 THR A O 1
ATOM 4327 N N . GLN A 1 565 ? -3.378 -31.871 -18.769 1.00 86.44 565 GLN A N 1
ATOM 4328 C CA . GLN A 1 565 ? -4.166 -30.641 -18.832 1.00 86.44 565 GLN A CA 1
ATOM 4329 C C . GLN A 1 565 ? -3.362 -29.441 -19.350 1.00 86.44 565 GLN A C 1
ATOM 4331 O O . GLN A 1 565 ? -3.930 -28.370 -19.521 1.00 86.44 565 GLN A O 1
ATOM 4336 N N . CYS A 1 566 ? -2.057 -29.598 -19.588 1.00 88.81 566 CYS A N 1
ATOM 4337 C CA . CYS A 1 566 ? -1.185 -28.530 -20.060 1.00 88.81 566 CYS A CA 1
ATOM 4338 C C . CYS A 1 566 ? -1.393 -28.272 -21.565 1.00 88.81 566 CYS A C 1
ATOM 4340 O O . CYS A 1 566 ? -1.056 -29.156 -22.360 1.00 88.81 566 CYS A O 1
ATOM 4342 N N . PRO A 1 567 ? -1.836 -27.061 -21.978 1.00 88.69 567 PRO A N 1
ATOM 4343 C CA . PRO A 1 567 ? -2.042 -26.727 -23.392 1.00 88.69 567 PRO A CA 1
ATOM 4344 C C . PRO A 1 567 ? -0.815 -26.939 -24.293 1.00 88.69 567 PRO A C 1
ATOM 4346 O O . PRO A 1 567 ? -0.952 -27.259 -25.472 1.00 88.69 567 PRO A O 1
ATOM 4349 N N . LEU A 1 568 ? 0.400 -26.801 -23.743 1.00 88.69 568 LEU A N 1
ATOM 4350 C CA . LEU A 1 568 ? 1.650 -27.041 -24.479 1.00 88.69 568 LEU A CA 1
ATOM 4351 C C . LEU A 1 568 ? 1.878 -28.525 -24.801 1.00 88.69 568 LEU A C 1
ATOM 4353 O O . LEU A 1 568 ? 2.452 -28.849 -25.838 1.00 88.69 568 LEU A O 1
ATOM 4357 N N . ASP A 1 569 ? 1.452 -29.420 -23.909 1.00 87.38 569 ASP A N 1
ATOM 4358 C CA . ASP A 1 569 ? 1.701 -30.860 -24.019 1.00 87.38 569 ASP A CA 1
ATOM 4359 C C . ASP A 1 569 ? 0.587 -31.558 -24.821 1.00 87.38 569 ASP A C 1
ATOM 4361 O O . ASP A 1 569 ? 0.865 -32.452 -25.619 1.00 87.38 569 ASP A O 1
ATOM 4365 N N . ASN A 1 570 ? -0.670 -31.127 -24.658 1.00 82.00 570 ASN A N 1
ATOM 4366 C CA . ASN A 1 570 ? -1.833 -31.703 -25.347 1.00 82.00 570 ASN A CA 1
ATOM 4367 C C . ASN A 1 570 ? -2.233 -30.951 -26.637 1.00 82.00 570 ASN A C 1
ATOM 4369 O O . ASN A 1 570 ? -3.176 -31.355 -27.313 1.00 82.00 570 ASN A O 1
ATOM 4373 N N . SER A 1 571 ? -1.511 -29.880 -26.993 1.00 76.94 571 SER A N 1
ATOM 4374 C CA . SER A 1 571 ? -1.754 -29.044 -28.179 1.00 76.94 571 SER A CA 1
ATOM 4375 C C . SER A 1 571 ? -3.138 -28.387 -28.254 1.00 76.94 571 SER A C 1
ATOM 4377 O O . SER A 1 571 ? -3.611 -28.080 -29.349 1.00 76.94 571 SER A O 1
ATOM 4379 N N . SER A 1 572 ? -3.790 -28.145 -27.115 1.00 68.38 572 SER A N 1
ATOM 4380 C CA . SER A 1 572 ? -5.146 -27.589 -27.047 1.00 68.38 572 SER A CA 1
ATOM 4381 C C . SER A 1 572 ? -5.187 -26.058 -27.189 1.00 68.38 572 SER A C 1
ATOM 4383 O O . SER A 1 572 ? -5.818 -25.386 -26.368 1.00 68.38 572 SER A O 1
ATOM 4385 N N . ILE A 1 573 ? -4.502 -25.485 -28.189 1.00 66.06 573 ILE A N 1
ATOM 4386 C CA . ILE A 1 573 ? -4.609 -24.039 -28.433 1.00 66.06 573 ILE A CA 1
ATOM 4387 C C . ILE A 1 573 ? -6.059 -23.725 -28.822 1.00 66.06 573 ILE A C 1
ATOM 4389 O O . ILE A 1 573 ? -6.603 -24.344 -29.732 1.00 66.06 573 ILE A O 1
ATOM 4393 N N . ARG A 1 574 ? -6.676 -22.766 -28.127 1.00 62.44 574 ARG A N 1
ATOM 4394 C CA . ARG A 1 574 ? -8.103 -22.416 -28.243 1.00 62.44 574 ARG A CA 1
ATOM 4395 C C . ARG A 1 574 ? -8.432 -21.528 -29.456 1.00 62.44 574 ARG A C 1
ATOM 4397 O O . ARG A 1 574 ? -9.337 -20.707 -29.360 1.00 62.44 574 ARG A O 1
ATOM 4404 N N . PHE A 1 575 ? -7.656 -21.653 -30.534 1.00 55.19 575 PHE A N 1
ATOM 4405 C CA . PHE A 1 575 ? -7.805 -20.853 -31.753 1.00 55.19 575 PHE A CA 1
ATOM 4406 C C . PHE A 1 575 ? -9.107 -21.121 -32.497 1.00 55.19 575 PHE A C 1
ATOM 4408 O O . PHE A 1 575 ? -9.459 -22.315 -32.637 1.00 55.19 575 PHE A O 1
#

Mean predicted aligned error: 20.6 Å

Solvent-accessible surface area (backbone atoms only — not comparable to full-atom values): 31829 Å² total; per-residue (Å²): 112,74,67,58,55,51,50,54,50,47,53,57,52,45,70,73,62,56,78,73,73,90,74,76,81,68,47,25,34,40,34,36,29,24,44,71,42,27,40,34,50,64,82,64,38,47,46,61,55,44,28,68,70,54,67,66,37,49,64,48,78,58,41,38,69,79,37,35,28,62,54,47,35,53,47,37,63,73,73,42,63,91,70,72,43,46,33,37,40,36,49,46,49,66,43,54,20,72,40,76,66,32,39,51,52,38,50,54,31,47,47,53,46,30,44,51,33,41,74,73,66,21,44,30,31,35,36,43,53,69,48,30,47,80,22,95,84,57,47,70,63,26,55,51,36,48,54,51,51,46,59,49,45,69,67,36,58,58,59,36,68,31,60,46,74,46,42,76,77,40,23,77,84,71,80,46,28,44,36,75,82,27,30,29,98,67,30,59,50,63,28,72,62,31,47,53,48,53,54,51,49,45,46,57,60,57,66,28,97,75,56,86,66,80,64,88,72,71,82,71,78,72,48,74,66,54,48,50,58,70,58,46,73,88,81,66,94,66,85,59,75,92,52,72,76,74,82,66,58,83,87,65,55,46,64,46,100,87,68,50,37,34,46,67,47,52,57,68,40,42,51,55,52,25,51,52,55,39,50,52,55,54,49,52,54,51,39,52,52,49,42,52,54,23,50,52,38,44,72,71,40,86,60,67,70,40,39,56,54,17,52,50,49,41,50,52,42,51,52,52,52,50,51,58,60,44,49,56,54,51,43,40,70,76,38,52,68,78,73,48,68,73,55,50,74,42,81,54,77,84,80,76,80,79,73,73,93,70,91,84,71,80,80,73,78,76,74,77,56,94,60,66,55,61,90,85,63,58,94,54,47,72,59,40,51,55,42,28,30,53,36,31,34,61,32,59,51,58,49,31,47,22,39,75,58,33,24,69,20,29,73,46,62,49,99,86,59,27,26,6,24,47,47,42,40,51,73,55,40,36,59,67,38,64,88,39,63,73,71,67,38,69,52,35,82,44,33,48,41,60,67,49,17,46,52,46,44,47,51,42,36,26,52,21,41,56,49,46,56,75,58,44,77,72,70,54,62,56,27,48,40,17,50,35,42,34,15,60,75,66,29,60,71,50,39,59,54,27,45,71,76,43,69,47,58,91,58,36,48,64,44,40,25,55,55,42,63,75,49,88,58,61,56,101,79,75,61,74,58,48,30,65,56,57,25,50,51,45,47,53,51,16,53,48,33,29,56,40,25,51,73,70,66,62,83,70,60,83,46,87,54,34,64,87,65,6,40,70,72,61,64,62,71,90,122

Nearest PDB structures (foldseek):
  4rsh-assembly3_C  TM=7.897E-01  e=1.104E-05  Desulfitobacterium hafniense DCB-2
  6lfc-assembly1_A  TM=7.248E-01  e=1.416E-05  Escherichia coli
  3hp4-assembly1_A  TM=7.210E-01  e=1.728E-05  Pseudoalteromonas sp. 643A
  1jrl-assembly1_A  TM=7.554E-01  e=4.234E-05  Escherichia coli
  6lfc-assembly2_B  TM=7.068E-01  e=5.999E-05  Escherichia coli

Secondary structure (DSSP, 8-state):
-HHHHHHHHHHHHHTTTS------PPEEEEEEESHHHHHHHHTS-HHHHHHHHTSSEEEEEEE-TT-BHHHHHHHIIIIITTTT-SEEEEE---BTTTSHHHHHHHHHHHHHHHHHHHHTT-EEEEEPPPP-TTSTT--HHHHHHHHHHHHHHHT-GGGEEEEE--HHHH-TT-SSSPPTTTB-TTSSSB-HHHHHHHHHHIIIIIISTT-S--S----PPPPHHHHHHHTSPP--SSPPTT--PPP--GGG-EEPTTS-EEEEE-HHHHHHHHHHHHHHHHHHHHHHHHHHHHHHHHHHT-STHHHHHHHHHHHHHHHHHHHHHHHHHHHHHH-GGGTSPPPEEEEE-PPP-------S---PPPP--SSPPPTT--TTHHHHHHTHHHHSS-HHHHHHHHHHHHSS-SS-B-TT--BTTTTB-HHHHHHHGGGS-THHHHGGG-TTSHHHHHHHHHHHHHHHHHHHHHHHSS--HHHHHHHHHHHHHT-HHHHHHHHHH-S-HHHHHHHHHHHHTTS----TT-----HHHHHHHHHHHHHHHHHHHHHTT---------TTT-HHHH-----

InterPro domains:
  IPR008258 Transglycosylase SLT domain 1 [PF01464] (388-500)
  IPR023346 Lysozyme-like domain superfamily [SSF53955] (380-501)
  IPR036514 SGNH hydrolase superfamily [G3DSA:3.40.50.1110] (19-205)

pLDDT: mean 79.9, std 17.84, range [26.45, 97.19]